Protein 4QAN (pdb70)

Foldseek 3Di:
DVVLLVVQFDCAPLNPADFPDAFALDQLLLVLLLLCLLVVPLLLLLQACLPLLQQFFDQLLLLVVPQFADLLAFANCVLPVLRNQLSSLLSLLSLVLSVQLSVVDPQSNQKDWQDKAWDPDPPQWVSLCVRSVFPTKTWIWTWMDGDPWIKIWIWIWTHHPSGIGTQHRHPDHSSDPDTHRIGTPDGHHDDDDDRDPGGYHRRHTQGADADAAQFVLVVVLVVCLLVSSVSVNLNLQQPDDDNHDDSVSSNVSNVQSSLQLCLCQLLVRNGHGSHPDDSVRSVVSVVSSHSNQSQWAWLDKAFEDDPPDDPFKGKIKTWTQRVNFIKIWIFIWGADPNHIGTNFRHDVQVPHDRNRMGDDPVRSVVVSPDNYHYD/DCVVVVCVVLVVQLVLLVLLLLCLLVVPLLLLLLACLQLLLQFFDQLLLLVVCLVAPLLAFANCVLPVLRNQLSQLLSLLSLVLSVLVSVVDPQSNQKDWADKAWDPPQVVFVSQCNRSVFPTKTKIWTWIDRPPDIKIWIWIWTHHPSHIGTQGRHPGHSSDPPDGHRIDDDHHGPDHDDRDDDGHDRRHDQAADADAAPFVLVVVLVLCLLVSNVSVNLNLQQDDDDPDDDSVSSNVSNVQSSLQLCLCQLLVRNGPGSHPADSVRSVVSVVSSDSNQSVWAFLDKAFADDPVDDPFKGKIKTWTDGPNFIKIWIWIWGADPNHIGTNFRADVQVPHDRNDMGDDVVRSVVVSPDNYHGD

Solvent-accessible surface area: 33616 Å² total

Organism: Mediterraneibacter gnavus (strain ATCC 29149 / DSM 114966 / JCM 6515 / VPI C7-9) (NCBI:txid411470)

Radius of gyration: 33.7 Å; Cα contacts (8 Å, |Δi|>4): 1477; chains: 2; bounding box: 92×92×69 Å

Structure (mmCIF, N/CA/C/O backbone):
data_4QAN
#
_entry.id   4QAN
#
_cell.length_a   51.394
_cell.length_b   109.013
_cell.length_c   137.307
_cell.angle_alpha   90.000
_cell.angle_beta   90.000
_cell.angle_gamma   90.000
#
_symmetry.space_group_name_H-M   'P 21 21 21'
#
loop_
_entity.id
_entity.type
_entity.pdbx_description
1 polymer 'hypothetical protein'
2 non-polymer 'MAGNESIUM ION'
3 water water
#
loop_
_atom_site.group_PDB
_atom_site.id
_atom_site.type_symbol
_atom_site.label_atom_id
_atom_site.label_alt_id
_atom_site.label_comp_id
_atom_site.label_asym_id
_atom_site.label_entity_id
_atom_site.label_seq_id
_atom_site.pdbx_PDB_ins_code
_atom_site.Cartn_x
_atom_site.Cartn_y
_atom_site.Cartn_z
_atom_site.occupancy
_atom_site.B_iso_or_equiv
_atom_site.auth_seq_id
_atom_site.auth_comp_id
_atom_site.auth_asym_id
_atom_site.auth_atom_id
_atom_site.pdbx_PDB_model_num
ATOM 1 N N . GLY A 1 1 ? 39.646 24.107 50.092 1.00 78.65 0 GLY A N 1
ATOM 2 C CA . GLY A 1 1 ? 40.046 22.895 50.856 1.00 80.97 0 GLY A CA 1
ATOM 3 C C . GLY A 1 1 ? 41.132 23.145 51.889 1.00 80.27 0 GLY A C 1
ATOM 4 O O . GLY A 1 1 ? 42.302 23.302 51.541 1.00 70.76 0 GLY A O 1
ATOM 5 N N . LYS A 1 2 ? 40.746 23.178 53.163 1.00 86.88 32 LYS A N 1
ATOM 6 C CA . LYS A 1 2 ? 41.715 23.251 54.264 1.00 93.28 32 LYS A CA 1
ATOM 7 C C . LYS A 1 2 ? 42.426 21.893 54.394 1.00 95.94 32 LYS A C 1
ATOM 8 O O . LYS A 1 2 ? 43.644 21.836 54.606 1.00 90.71 32 LYS A O 1
ATOM 14 N N . LYS A 1 3 ? 41.653 20.813 54.256 1.00 90.72 33 LYS A N 1
ATOM 15 C CA . LYS A 1 3 ? 42.187 19.448 54.198 1.00 85.15 33 LYS A CA 1
ATOM 16 C C . LYS A 1 3 ? 43.020 19.203 52.926 1.00 82.68 33 LYS A C 1
ATOM 17 O O . LYS A 1 3 ? 44.129 18.663 53.009 1.00 69.33 33 LYS A O 1
ATOM 23 N N . GLU A 1 4 ? 42.476 19.593 51.766 1.00 87.86 34 GLU A N 1
ATOM 24 C CA . GLU A 1 4 ? 43.126 19.378 50.450 1.00 86.22 34 GLU A CA 1
ATOM 25 C C . GLU A 1 4 ? 44.507 20.053 50.343 1.00 89.38 34 GLU A C 1
ATOM 26 O O . GLU A 1 4 ? 45.408 19.532 49.687 1.00 84.46 34 GLU A O 1
ATOM 32 N N . GLU A 1 5 ? 44.656 21.214 50.977 1.00 89.03 35 GLU A N 1
ATOM 33 C CA . GLU A 1 5 ? 45.933 21.934 51.019 1.00 76.10 35 GLU A CA 1
ATOM 34 C C . GLU A 1 5 ? 46.887 21.332 52.054 1.00 81.27 35 GLU A C 1
ATOM 35 O O . GLU A 1 5 ? 48.106 21.314 51.856 1.00 71.28 35 GLU A O 1
ATOM 41 N N . SER A 1 6 ? 46.321 20.853 53.159 1.00 73.37 36 SER A N 1
ATOM 42 C CA . SER A 1 6 ? 47.093 20.273 54.253 1.00 79.61 36 SER A CA 1
ATOM 43 C C . SER A 1 6 ? 47.923 19.036 53.839 1.00 79.26 36 SER A C 1
ATOM 44 O O . SER A 1 6 ? 49.120 18.962 54.122 1.00 83.24 36 SER A O 1
ATOM 47 N N . GLU A 1 7 ? 47.295 18.083 53.155 1.00 76.41 37 GLU A N 1
ATOM 48 C CA . GLU A 1 7 ? 47.937 16.784 52.856 1.00 77.23 37 GLU A CA 1
ATOM 49 C C . GLU A 1 7 ? 48.935 16.802 51.681 1.00 64.63 37 GLU A C 1
ATOM 50 O O . GLU A 1 7 ? 49.497 15.765 51.314 1.00 71.61 37 GLU A O 1
ATOM 56 N N . VAL A 1 8 ? 49.152 17.977 51.099 1.00 54.56 38 VAL A N 1
ATOM 57 C CA . VAL A 1 8 ? 50.142 18.141 50.041 1.00 49.07 38 VAL A CA 1
ATOM 58 C C . VAL A 1 8 ? 51.407 18.813 50.578 1.00 42.82 38 VAL A C 1
ATOM 59 O O . VAL A 1 8 ? 52.228 19.297 49.811 1.00 40.00 38 VAL A O 1
ATOM 63 N N . LEU A 1 9 ? 51.562 18.798 51.902 1.00 41.06 39 LEU A N 1
ATOM 64 C CA . LEU A 1 9 ? 52.701 19.393 52.577 1.00 41.28 39 LEU A CA 1
ATOM 65 C C . LEU A 1 9 ? 53.772 18.378 52.954 1.00 39.72 39 LEU A C 1
ATOM 66 O O . LEU A 1 9 ? 53.486 17.315 53.500 1.00 39.88 39 LEU A O 1
ATOM 71 N N . ASN A 1 10 ? 55.018 18.749 52.676 1.00 39.06 40 ASN A N 1
ATOM 72 C CA . ASN A 1 10 ? 56.176 18.004 53.109 1.00 37.20 40 ASN A CA 1
ATOM 73 C C . ASN A 1 10 ? 56.573 18.593 54.446 1.00 37.30 40 ASN A C 1
ATOM 74 O O . ASN A 1 10 ? 57.181 19.668 54.510 1.00 36.61 40 ASN A O 1
ATOM 79 N N . VAL A 1 11 ? 56.188 17.912 55.517 1.00 36.98 41 VAL A N 1
ATOM 80 C CA . VAL A 1 11 ? 56.592 18.324 56.851 1.00 38.15 41 VAL A CA 1
ATOM 81 C C . VAL A 1 11 ? 58.024 17.821 57.003 1.00 40.58 41 VAL A C 1
ATOM 82 O O . VAL A 1 11 ? 58.261 16.698 57.435 1.00 39.73 41 VAL A O 1
ATOM 86 N N . THR A 1 12 ? 58.975 18.656 56.600 1.00 42.26 42 THR A N 1
ATOM 87 C CA . THR A 1 12 ? 60.385 18.273 56.564 1.00 41.00 42 THR A CA 1
ATOM 88 C C . THR A 1 12 ? 60.890 18.032 57.983 1.00 43.48 42 THR A C 1
ATOM 89 O O . THR A 1 12 ? 60.223 18.415 58.943 1.00 47.90 42 THR A O 1
ATOM 93 N N . GLU A 1 13 ? 62.070 17.422 58.111 1.00 46.26 43 GLU A N 1
ATOM 94 C CA . GLU A 1 13 ? 62.695 17.190 59.420 1.00 51.25 43 GLU A CA 1
ATOM 95 C C . GLU A 1 13 ? 62.801 18.480 60.232 1.00 49.74 43 GLU A C 1
ATOM 96 O O . GLU A 1 13 ? 62.519 18.487 61.426 1.00 50.85 43 GLU A O 1
ATOM 102 N N . SER A 1 14 ? 63.206 19.573 59.592 1.00 46.32 44 SER A N 1
ATOM 103 C CA . SER A 1 14 ? 63.303 20.849 60.303 1.00 46.81 44 SER A CA 1
ATOM 104 C C . SER A 1 14 ? 61.918 21.376 60.698 1.00 44.18 44 SER A C 1
ATOM 105 O O . SER A 1 14 ? 61.732 21.886 61.800 1.00 43.70 44 SER A O 1
ATOM 108 N N . LEU A 1 15 ? 60.940 21.236 59.811 1.00 43.60 45 LEU A N 1
ATOM 109 C CA . LEU A 1 15 ? 59.583 21.663 60.150 1.00 42.41 45 LEU A CA 1
ATOM 110 C C . LEU A 1 15 ? 58.954 20.852 61.267 1.00 42.95 45 LEU A C 1
ATOM 111 O O . LEU A 1 15 ? 58.078 21.352 61.936 1.00 42.68 45 LEU A O 1
ATOM 116 N N . GLN A 1 16 ? 59.398 19.613 61.465 1.00 47.72 46 GLN A N 1
ATOM 117 C CA . GLN A 1 16 ? 58.961 18.808 62.618 1.00 51.16 46 GLN A CA 1
ATOM 118 C C . GLN A 1 16 ? 59.581 19.250 63.939 1.00 51.10 46 GLN A C 1
ATOM 119 O O . GLN A 1 16 ? 59.126 18.805 64.994 1.00 54.21 46 GLN A O 1
ATOM 125 N N . LYS A 1 17 ? 60.632 20.072 63.895 1.00 50.70 47 LYS A N 1
ATOM 126 C CA . LYS A 1 17 ? 61.322 20.499 65.129 1.00 54.43 47 LYS A CA 1
ATOM 127 C C . LYS A 1 17 ? 60.472 21.460 65.940 1.00 53.43 47 LYS A C 1
ATOM 128 O O . LYS A 1 17 ? 59.782 22.299 65.377 1.00 49.38 47 LYS A O 1
ATOM 134 N N . GLU A 1 18 ? 60.555 21.341 67.264 1.00 58.89 48 GLU A N 1
ATOM 135 C CA . GLU A 1 18 ? 59.789 22.166 68.198 1.00 60.35 48 GLU A CA 1
ATOM 136 C C . GLU A 1 18 ? 60.325 23.606 68.272 1.00 61.75 48 GLU A C 1
ATOM 137 O O . GLU A 1 18 ? 61.540 23.822 68.262 1.00 60.43 48 GLU A O 1
ATOM 143 N N . SER A 1 19 ? 59.416 24.581 68.354 1.00 60.73 49 SER A N 1
ATOM 144 C CA . SER A 1 19 ? 59.782 25.978 68.623 1.00 60.49 49 SER A CA 1
ATOM 145 C C . SER A 1 19 ? 59.566 26.377 70.092 1.00 64.44 49 SER A C 1
ATOM 146 O O . SER A 1 19 ? 58.433 26.485 70.551 1.00 68.77 49 SER A O 1
ATOM 149 N N . GLU A 1 20 ? 60.655 26.632 70.813 1.00 63.54 50 GLU A N 1
ATOM 150 C CA . GLU A 1 20 ? 60.584 26.934 72.243 1.00 65.83 50 GLU A CA 1
ATOM 151 C C . GLU A 1 20 ? 60.577 28.439 72.565 1.00 67.21 50 GLU A C 1
ATOM 152 O O . GLU A 1 20 ? 60.590 28.822 73.741 1.00 72.37 50 GLU A O 1
ATOM 158 N N . ILE A 1 21 ? 60.563 29.282 71.532 1.00 62.74 51 ILE A N 1
ATOM 159 C CA . ILE A 1 21 ? 60.459 30.735 71.688 1.00 62.05 51 ILE A CA 1
ATOM 160 C C . ILE A 1 21 ? 59.107 31.161 71.139 1.00 59.73 51 ILE A C 1
ATOM 161 O O . ILE A 1 21 ? 58.911 31.109 69.936 1.00 51.21 51 ILE A O 1
ATOM 166 N N . THR A 1 22 ? 58.181 31.589 72.004 1.00 61.68 52 THR A N 1
ATOM 167 C CA . THR A 1 22 ? 56.867 32.049 71.527 1.00 63.02 52 THR A CA 1
ATOM 168 C C . THR A 1 22 ? 57.008 33.223 70.565 1.00 64.43 52 THR A C 1
ATOM 169 O O . THR A 1 22 ? 56.473 33.202 69.457 1.00 62.63 52 THR A O 1
ATOM 173 N N . SER A 1 23 ? 57.728 34.247 71.015 1.00 70.83 53 SER A N 1
ATOM 174 C CA . SER A 1 23 ? 57.743 35.546 70.356 1.00 67.23 53 SER A CA 1
ATOM 175 C C . SER A 1 23 ? 58.959 36.362 70.771 1.00 64.93 53 SER A C 1
ATOM 176 O O . SER A 1 23 ? 59.619 36.050 71.754 1.00 68.39 53 SER A O 1
ATOM 179 N N . PHE A 1 24 ? 59.251 37.404 70.001 1.00 65.22 54 PHE A N 1
ATOM 180 C CA . PHE A 1 24 ? 60.257 38.391 70.374 1.00 63.81 54 PHE A CA 1
ATOM 181 C C . PHE A 1 24 ? 59.491 39.652 70.750 1.00 63.35 54 PHE A C 1
ATOM 182 O O . PHE A 1 24 ? 58.794 40.249 69.919 1.00 62.40 54 PHE A O 1
ATOM 190 N N . SER A 1 25 ? 59.584 40.010 72.024 1.00 64.15 55 SER A N 1
ATOM 191 C CA . SER A 1 25 ? 58.869 41.147 72.577 1.00 66.40 55 SER A CA 1
ATOM 192 C C . SER A 1 25 ? 59.667 42.431 72.380 1.00 69.50 55 SER A C 1
ATOM 193 O O . SER A 1 25 ? 59.118 43.530 72.485 1.00 73.18 55 SER A O 1
ATOM 196 N N . GLU A 1 26 ? 60.964 42.285 72.118 1.00 69.71 56 GLU A N 1
ATOM 197 C CA . GLU A 1 26 ? 61.848 43.417 71.873 1.00 72.88 56 GLU A CA 1
ATOM 198 C C . GLU A 1 26 ? 62.495 43.202 70.526 1.00 71.87 56 GLU A C 1
ATOM 199 O O . GLU A 1 26 ? 62.844 42.069 70.185 1.00 72.35 56 GLU A O 1
ATOM 205 N N . GLU A 1 27 ? 62.669 44.279 69.762 1.00 71.84 57 GLU A N 1
ATOM 206 C CA . GLU A 1 27 ? 63.277 44.167 68.433 1.00 67.40 57 GLU A CA 1
ATOM 207 C C . GLU A 1 27 ? 64.732 43.652 68.497 1.00 63.99 57 GLU A C 1
ATOM 208 O O . GLU A 1 27 ? 65.200 43.000 67.566 1.00 57.28 57 GLU A O 1
ATOM 214 N N . GLU A 1 28 ? 65.435 43.911 69.598 1.00 62.52 58 GLU A N 1
ATOM 215 C CA . GLU A 1 28 ? 66.822 43.453 69.724 1.00 63.32 58 GLU A CA 1
ATOM 216 C C . GLU A 1 28 ? 66.907 41.921 69.673 1.00 60.85 58 GLU A C 1
ATOM 217 O O . GLU A 1 28 ? 67.772 41.367 68.993 1.00 59.94 58 GLU A O 1
ATOM 223 N N . GLU A 1 29 ? 65.993 41.253 70.374 1.00 60.59 59 GLU A N 1
ATOM 224 C CA . GLU A 1 29 ? 65.952 39.788 70.422 1.00 60.33 59 GLU A CA 1
ATOM 225 C C . GLU A 1 29 ? 65.794 39.230 69.027 1.00 55.36 59 GLU A C 1
ATOM 226 O O . GLU A 1 29 ? 66.529 38.334 68.629 1.00 55.22 59 GLU A O 1
ATOM 232 N N . ALA A 1 30 ? 64.820 39.770 68.300 1.00 51.85 60 ALA A N 1
ATOM 233 C CA . ALA A 1 30 ? 64.556 39.375 66.914 1.00 48.24 60 ALA A CA 1
ATOM 234 C C . ALA A 1 30 ? 65.795 39.535 66.021 1.00 47.11 60 ALA A C 1
ATOM 235 O O . ALA A 1 30 ? 66.073 38.688 65.170 1.00 45.99 60 ALA A O 1
ATOM 237 N N . VAL A 1 31 ? 66.546 40.614 66.235 1.00 48.58 61 VAL A N 1
ATOM 238 C CA . VAL A 1 31 ? 67.766 40.872 65.475 1.00 47.58 61 VAL A CA 1
ATOM 239 C C . VAL A 1 31 ? 68.823 39.818 65.782 1.00 49.16 61 VAL A C 1
ATOM 240 O O . VAL A 1 31 ? 69.449 39.279 64.862 1.00 47.81 61 VAL A O 1
ATOM 244 N N . LEU A 1 32 ? 69.014 39.537 67.072 1.00 50.33 62 LEU A N 1
ATOM 245 C CA . LEU A 1 32 ? 70.011 38.571 67.512 1.00 53.11 62 LEU A CA 1
ATOM 246 C C . LEU A 1 32 ? 69.656 37.175 67.035 1.00 51.31 62 LEU A C 1
ATOM 247 O O . LEU A 1 32 ? 70.506 36.471 66.488 1.00 52.21 62 LEU A O 1
ATOM 252 N N . TYR A 1 33 ? 68.400 36.782 67.243 1.00 50.38 63 TYR A N 1
ATOM 253 C CA . TYR A 1 33 ? 67.887 35.515 66.739 1.00 47.10 63 TYR A CA 1
ATOM 254 C C . TYR A 1 33 ? 68.306 35.365 65.286 1.00 46.80 63 TYR A C 1
ATOM 255 O O . TYR A 1 33 ? 68.822 34.324 64.889 1.00 50.74 63 TYR A O 1
ATOM 272 N N . LEU A 1 35 ? 70.688 36.999 63.724 1.00 47.01 65 LEU A N 1
ATOM 273 C CA . LEU A 1 35 ? 72.144 36.948 63.669 1.00 49.64 65 LEU A CA 1
ATOM 274 C C . LEU A 1 35 ? 72.686 35.558 64.024 1.00 52.37 65 LEU A C 1
ATOM 275 O O . LEU A 1 35 ? 73.596 35.049 63.360 1.00 52.59 65 LEU A O 1
ATOM 280 N N . SER A 1 36 ? 72.132 34.948 65.069 1.00 53.59 66 SER A N 1
ATOM 281 C CA . SER A 1 36 ? 72.471 33.564 65.419 1.00 52.23 66 SER A CA 1
ATOM 282 C C . SER A 1 36 ? 72.205 32.592 64.267 1.00 48.66 66 SER A C 1
ATOM 283 O O . SER A 1 36 ? 73.035 31.735 63.957 1.00 45.82 66 SER A O 1
ATOM 286 N N . ALA A 1 37 ? 71.030 32.712 63.660 1.00 45.82 67 ALA A N 1
ATOM 287 C CA . ALA A 1 37 ? 70.673 31.860 62.534 1.00 44.54 67 ALA A CA 1
ATOM 288 C C . ALA A 1 37 ? 71.764 31.923 61.480 1.00 43.97 67 ALA A C 1
ATOM 289 O O . ALA A 1 37 ? 72.244 30.885 61.030 1.00 43.40 67 ALA A O 1
ATOM 291 N N . LEU A 1 38 ? 72.155 33.146 61.111 1.00 45.72 68 LEU A N 1
ATOM 292 C CA . LEU A 1 38 ? 73.211 33.368 60.124 1.00 48.75 68 LEU A CA 1
ATOM 293 C C . LEU A 1 38 ? 74.532 32.778 60.586 1.00 50.97 68 LEU A C 1
ATOM 294 O O . LEU A 1 38 ? 75.263 32.193 59.797 1.00 51.87 68 LEU A O 1
ATOM 299 N N . LYS A 1 39 ? 74.834 32.935 61.865 1.00 54.78 69 LYS A N 1
ATOM 300 C CA . LYS A 1 39 ? 76.064 32.385 62.426 1.00 60.44 69 LYS A CA 1
ATOM 301 C C . LYS A 1 39 ? 76.105 30.867 62.268 1.00 60.80 69 LYS A C 1
ATOM 302 O O . LYS A 1 39 ? 77.150 30.306 61.936 1.00 61.46 69 LYS A O 1
ATOM 308 N N . LYS A 1 40 ? 74.961 30.219 62.502 1.00 57.99 70 LYS A N 1
ATOM 309 C CA . LYS A 1 40 ? 74.857 28.761 62.468 1.00 55.70 70 LYS A CA 1
ATOM 310 C C . LYS A 1 40 ? 74.470 28.256 61.091 1.00 52.70 70 LYS A C 1
ATOM 311 O O . LYS A 1 40 ? 74.146 27.082 60.935 1.00 53.19 70 LYS A O 1
ATOM 317 N N . ASN A 1 41 ? 74.483 29.136 60.094 1.00 55.81 71 ASN A N 1
ATOM 318 C CA . ASN A 1 41 ? 74.048 28.785 58.747 1.00 52.33 71 ASN A CA 1
ATOM 319 C C . ASN A 1 41 ? 72.765 27.917 58.769 1.00 51.81 71 ASN A C 1
ATOM 320 O O . ASN A 1 41 ? 72.662 26.920 58.061 1.00 53.74 71 ASN A O 1
ATOM 325 N N . ASP A 1 42 ? 71.789 28.316 59.584 1.00 52.12 72 ASP A N 1
ATOM 326 C CA . ASP A 1 42 ? 70.565 27.533 59.781 1.00 49.12 72 ASP A CA 1
ATOM 327 C C . ASP A 1 42 ? 69.387 28.240 59.130 1.00 45.06 72 ASP A C 1
ATOM 328 O O . ASP A 1 42 ? 68.797 29.154 59.698 1.00 40.85 72 ASP A O 1
ATOM 333 N N . LEU A 1 43 ? 69.054 27.788 57.929 1.00 44.11 73 LEU A N 1
ATOM 334 C CA . LEU A 1 43 ? 68.039 28.421 57.115 1.00 44.40 73 LEU A CA 1
ATOM 335 C C . LEU A 1 43 ? 66.676 28.330 57.787 1.00 43.60 73 LEU A C 1
ATOM 336 O O . LEU A 1 43 ? 65.916 29.305 57.828 1.00 41.98 73 LEU A O 1
ATOM 341 N N . ASP A 1 44 ? 66.369 27.148 58.301 1.00 41.41 74 ASP A N 1
ATOM 342 C CA . ASP A 1 44 ? 65.086 26.915 58.932 1.00 38.83 74 ASP A CA 1
ATOM 343 C C . ASP A 1 44 ? 64.870 27.941 60.041 1.00 39.03 74 ASP A C 1
ATOM 344 O O . ASP A 1 44 ? 63.839 28.637 60.068 1.00 36.34 74 ASP A O 1
ATOM 357 N N . ALA A 1 46 ? 66.343 30.808 60.522 1.00 38.46 76 ALA A N 1
ATOM 358 C CA . ALA A 1 46 ? 66.267 32.150 59.925 1.00 40.25 76 ALA A CA 1
ATOM 359 C C . ALA A 1 46 ? 64.878 32.502 59.425 1.00 41.48 76 ALA A C 1
ATOM 360 O O . ALA A 1 46 ? 64.375 33.583 59.716 1.00 43.51 76 ALA A O 1
ATOM 362 N N . LEU A 1 47 ? 64.281 31.595 58.654 1.00 39.23 77 LEU A N 1
ATOM 363 C CA . LEU A 1 47 ? 62.941 31.795 58.111 1.00 37.36 77 LEU A CA 1
ATOM 364 C C . LEU A 1 47 ? 61.898 32.117 59.173 1.00 36.98 77 LEU A C 1
ATOM 365 O O . LEU A 1 47 ? 61.074 33.010 58.991 1.00 34.16 77 LEU A O 1
ATOM 370 N N . ARG A 1 48 ? 61.947 31.380 60.274 1.00 36.89 78 ARG A N 1
ATOM 371 C CA . ARG A 1 48 ? 61.007 31.559 61.373 1.00 40.82 78 ARG A CA 1
ATOM 372 C C . ARG A 1 48 ? 61.084 32.956 62.006 1.00 42.56 78 ARG A C 1
ATOM 373 O O . ARG A 1 48 ? 60.099 33.431 62.580 1.00 46.43 78 ARG A O 1
ATOM 381 N N . GLY A 1 49 ? 62.247 33.601 61.897 1.00 39.44 79 GLY A N 1
ATOM 382 C CA . GLY A 1 49 ? 62.437 34.954 62.386 1.00 38.59 79 GLY A CA 1
ATOM 383 C C . GLY A 1 49 ? 62.017 36.065 61.446 1.00 36.90 79 GLY A C 1
ATOM 384 O O . GLY A 1 49 ? 62.064 37.239 61.825 1.00 36.28 79 GLY A O 1
ATOM 385 N N . CYS A 1 50 ? 61.643 35.708 60.215 1.00 35.87 80 CYS A N 1
ATOM 386 C CA . CYS A 1 50 ? 61.170 36.670 59.231 1.00 36.77 80 CYS A CA 1
ATOM 387 C C . CYS A 1 50 ? 59.662 36.869 59.340 1.00 39.00 80 CYS A C 1
ATOM 388 O O . CYS A 1 50 ? 58.945 35.989 59.803 1.00 39.34 80 CYS A O 1
ATOM 391 N N . ALA A 1 51 ? 59.177 38.014 58.871 1.00 41.81 81 ALA A N 1
ATOM 392 C CA . ALA A 1 51 ? 57.751 38.342 58.954 1.00 42.92 81 ALA A CA 1
ATOM 393 C C . ALA A 1 51 ? 56.985 37.833 57.720 1.00 43.52 81 ALA A C 1
ATOM 394 O O . ALA A 1 51 ? 56.359 38.616 57.009 1.00 39.54 81 ALA A O 1
ATOM 396 N N . ILE A 1 52 ? 57.013 36.520 57.491 1.00 41.90 82 ILE A N 1
ATOM 397 C CA . ILE A 1 52 ? 56.389 35.939 56.313 1.00 38.50 82 ILE A CA 1
ATOM 398 C C . ILE A 1 52 ? 54.848 36.030 56.365 1.00 40.66 82 ILE A C 1
ATOM 399 O O . ILE A 1 52 ? 54.236 36.605 55.455 1.00 44.82 82 ILE A O 1
ATOM 404 N N . ASP A 1 53 ? 54.233 35.456 57.397 1.00 39.07 83 ASP A N 1
ATOM 405 C CA . ASP A 1 53 ? 52.768 35.453 57.501 1.00 40.95 83 ASP A CA 1
ATOM 406 C C . ASP A 1 53 ? 52.210 36.842 57.834 1.00 39.82 83 ASP A C 1
ATOM 407 O O . ASP A 1 53 ? 51.151 37.224 57.356 1.00 41.21 83 ASP A O 1
ATOM 412 N N . GLU A 1 54 ? 52.928 37.591 58.655 1.00 41.17 84 GLU A N 1
ATOM 413 C CA . GLU A 1 54 ? 52.434 38.872 59.138 1.00 45.40 84 GLU A CA 1
ATOM 414 C C . GLU A 1 54 ? 52.422 39.877 57.983 1.00 41.11 84 GLU A C 1
ATOM 415 O O . GLU A 1 54 ? 51.402 40.500 57.720 1.00 40.14 84 GLU A O 1
ATOM 421 N N . THR A 1 55 ? 53.534 39.999 57.269 1.00 43.68 85 THR A N 1
ATOM 422 C CA . THR A 1 55 ? 53.582 40.860 56.085 1.00 45.15 85 THR A CA 1
ATOM 423 C C . THR A 1 55 ? 52.553 40.400 55.052 1.00 43.38 85 THR A C 1
ATOM 424 O O . THR A 1 55 ? 51.787 41.208 54.529 1.00 43.43 85 THR A O 1
ATOM 428 N N . ALA A 1 56 ? 52.520 39.103 54.765 1.00 41.97 86 ALA A N 1
ATOM 429 C CA . ALA A 1 56 ? 51.615 38.585 53.730 1.00 39.94 86 ALA A CA 1
ATOM 430 C C . ALA A 1 56 ? 50.132 38.929 54.003 1.00 39.48 86 ALA A C 1
ATOM 431 O O . ALA A 1 56 ? 49.399 39.276 53.087 1.00 37.54 86 ALA A O 1
ATOM 433 N N . LEU A 1 57 ? 49.712 38.859 55.259 1.00 36.73 87 LEU A N 1
ATOM 434 C CA . LEU A 1 57 ? 48.324 39.163 55.631 1.00 40.01 87 LEU A CA 1
ATOM 435 C C . LEU A 1 57 ? 48.011 40.658 55.864 1.00 41.09 87 LEU A C 1
ATOM 436 O O . LEU A 1 57 ? 46.843 41.049 55.791 1.00 38.09 87 LEU A O 1
ATOM 441 N N . GLN A 1 58 ? 49.040 41.484 56.087 1.00 42.27 88 GLN A N 1
ATOM 442 C CA . GLN A 1 58 ? 48.861 42.878 56.531 1.00 47.01 88 GLN A CA 1
ATOM 443 C C . GLN A 1 58 ? 49.329 43.966 55.556 1.00 44.10 88 GLN A C 1
ATOM 444 O O . GLN A 1 58 ? 48.842 45.098 55.618 1.00 43.75 88 GLN A O 1
ATOM 450 N N . ILE A 1 59 ? 50.275 43.641 54.678 1.00 42.98 89 ILE A N 1
ATOM 451 C CA . ILE A 1 59 ? 50.886 44.656 53.827 1.00 43.67 89 ILE A CA 1
ATOM 452 C C . ILE A 1 59 ? 49.862 45.546 53.103 1.00 43.34 89 ILE A C 1
ATOM 453 O O . ILE A 1 59 ? 48.870 45.058 52.577 1.00 45.14 89 ILE A O 1
ATOM 458 N N . ASN A 1 60 ? 50.132 46.852 53.087 1.00 46.92 90 ASN A N 1
ATOM 459 C CA . ASN A 1 60 ? 49.283 47.844 52.435 1.00 46.14 90 ASN A CA 1
ATOM 460 C C . ASN A 1 60 ? 49.693 48.001 50.981 1.00 47.35 90 ASN A C 1
ATOM 461 O O . ASN A 1 60 ? 50.739 48.589 50.680 1.00 49.22 90 ASN A O 1
ATOM 466 N N . PHE A 1 61 ? 48.853 47.478 50.094 1.00 43.98 91 PHE A N 1
ATOM 467 C CA . PHE A 1 61 ? 49.103 47.467 48.660 1.00 43.82 91 PHE A CA 1
ATOM 468 C C . PHE A 1 61 ? 49.402 48.863 48.132 1.00 45.30 91 PHE A C 1
ATOM 469 O O . PHE A 1 61 ? 50.454 49.091 47.534 1.00 43.14 91 PHE A O 1
ATOM 477 N N . VAL A 1 62 ? 48.474 49.791 48.368 1.00 48.62 92 VAL A N 1
ATOM 478 C CA . VAL A 1 62 ? 48.579 51.159 47.851 1.00 48.47 92 VAL A CA 1
ATOM 479 C C . VAL A 1 62 ? 49.852 51.843 48.323 1.00 48.37 92 VAL A C 1
ATOM 480 O O . VAL A 1 62 ? 50.627 52.356 47.510 1.00 46.82 92 VAL A O 1
ATOM 484 N N . LYS A 1 63 ? 50.069 51.855 49.633 1.00 49.69 93 LYS A N 1
ATOM 485 C CA . LYS A 1 63 ? 51.236 52.543 50.194 1.00 52.02 93 LYS A CA 1
ATOM 486 C C . LYS A 1 63 ? 52.553 51.941 49.713 1.00 48.15 93 LYS A C 1
ATOM 487 O O . LYS A 1 63 ? 53.475 52.662 49.345 1.00 47.26 93 LYS A O 1
ATOM 493 N N . THR A 1 64 ? 52.629 50.617 49.713 1.00 46.49 94 THR A N 1
ATOM 494 C CA . THR A 1 64 ? 53.821 49.915 49.265 1.00 43.15 94 THR A CA 1
ATOM 495 C C . THR A 1 64 ? 54.122 50.234 47.801 1.00 43.50 94 THR A C 1
ATOM 496 O O . THR A 1 64 ? 55.279 50.447 47.431 1.00 46.21 94 THR A O 1
ATOM 500 N N . ALA A 1 65 ? 53.087 50.310 46.977 1.00 43.50 95 ALA A N 1
ATOM 501 C CA . ALA A 1 65 ? 53.281 50.628 45.560 1.00 45.31 95 ALA A CA 1
ATOM 502 C C . ALA A 1 65 ? 53.821 52.052 45.371 1.00 50.40 95 ALA A C 1
ATOM 503 O O . ALA A 1 65 ? 54.640 52.305 44.486 1.00 50.97 95 ALA A O 1
ATOM 505 N N . GLU A 1 66 ? 53.357 52.974 46.205 1.00 50.46 96 GLU A N 1
ATOM 506 C CA . GLU A 1 66 ? 53.839 54.351 46.164 1.00 57.97 96 GLU A CA 1
ATOM 507 C C . GLU A 1 66 ? 55.332 54.445 46.540 1.00 59.50 96 GLU A C 1
ATOM 508 O O . GLU A 1 66 ? 56.079 55.216 45.949 1.00 60.76 96 GLU A O 1
ATOM 514 N N . GLU A 1 67 ? 55.759 53.629 47.495 1.00 59.88 97 GLU A N 1
ATOM 515 C CA . GLU A 1 67 ? 57.165 53.528 47.870 1.00 61.84 97 GLU A CA 1
ATOM 516 C C . GLU A 1 67 ? 58.064 52.863 46.796 1.00 61.19 97 GLU A C 1
ATOM 517 O O . GLU A 1 67 ? 59.267 53.142 46.743 1.00 64.44 97 GLU A O 1
ATOM 523 N N . LEU A 1 68 ? 57.501 52.004 45.945 1.00 55.36 98 LEU A N 1
ATOM 524 C CA . LEU A 1 68 ? 58.297 51.275 44.947 1.00 52.74 98 LEU A CA 1
ATOM 525 C C . LEU A 1 68 ? 57.785 51.461 43.515 1.00 52.86 98 LEU A C 1
ATOM 526 O O . LEU A 1 68 ? 57.453 50.486 42.837 1.00 49.48 98 LEU A O 1
ATOM 531 N N . PRO A 1 69 ? 57.750 52.710 43.028 1.00 57.32 99 PRO A N 1
ATOM 532 C CA . PRO A 1 69 ? 57.055 53.017 41.764 1.00 59.62 99 PRO A CA 1
ATOM 533 C C . PRO A 1 69 ? 57.656 52.365 40.505 1.00 59.10 99 PRO A C 1
ATOM 534 O O . PRO A 1 69 ? 56.945 52.180 39.513 1.00 61.66 99 PRO A O 1
ATOM 538 N N . GLY A 1 70 ? 58.945 52.026 40.557 1.00 58.96 100 GLY A N 1
ATOM 539 C CA . GLY A 1 70 ? 59.642 51.360 39.453 1.00 58.45 100 GLY A CA 1
ATOM 540 C C . GLY A 1 70 ? 59.454 49.852 39.398 1.00 59.34 100 GLY A C 1
ATOM 541 O O . GLY A 1 70 ? 59.889 49.209 38.449 1.00 64.54 100 GLY A O 1
ATOM 550 N N . GLN A 1 72 ? 57.440 46.640 38.630 1.00 50.06 102 GLN A N 1
ATOM 551 C CA . GLN A 1 72 ? 56.245 46.264 37.885 1.00 54.92 102 GLN A CA 1
ATOM 552 C C . GLN A 1 72 ? 55.527 45.204 38.700 1.00 43.79 102 GLN A C 1
ATOM 553 O O . GLN A 1 72 ? 56.135 44.524 39.524 1.00 42.07 102 GLN A O 1
ATOM 559 N N . LEU A 1 73 ? 54.220 45.122 38.493 1.00 44.27 103 LEU A N 1
ATOM 560 C CA . LEU A 1 73 ? 53.319 44.355 39.350 1.00 39.13 103 LEU A CA 1
ATOM 561 C C . LEU A 1 73 ? 53.685 42.873 39.462 1.00 34.82 103 LEU A C 1
ATOM 562 O O . LEU A 1 73 ? 53.691 42.336 40.561 1.00 32.09 103 LEU A O 1
ATOM 567 N N . ILE A 1 74 ? 54.020 42.214 38.348 1.00 36.89 104 ILE A N 1
ATOM 568 C CA . ILE A 1 74 ? 54.414 40.795 38.405 1.00 36.75 104 ILE A CA 1
ATOM 569 C C . ILE A 1 74 ? 55.693 40.535 39.188 1.00 41.13 104 ILE A C 1
ATOM 570 O O . ILE A 1 74 ? 55.980 39.381 39.481 1.00 40.96 104 ILE A O 1
ATOM 575 N N . ASP A 1 75 ? 56.457 41.579 39.526 1.00 39.78 105 ASP A N 1
ATOM 576 C CA . ASP A 1 75 ? 57.649 41.417 40.368 1.00 40.64 105 ASP A CA 1
ATOM 577 C C . ASP A 1 75 ? 57.362 41.550 41.864 1.00 37.60 105 ASP A C 1
ATOM 578 O O . ASP A 1 75 ? 58.252 41.345 42.683 1.00 43.23 105 ASP A O 1
ATOM 583 N N . LEU A 1 76 ? 56.127 41.883 42.227 1.00 36.29 106 LEU A N 1
ATOM 584 C CA . LEU A 1 76 ? 55.723 41.910 43.632 1.00 36.46 106 LEU A CA 1
ATOM 585 C C . LEU A 1 76 ? 54.837 40.699 43.977 1.00 33.26 106 LEU A C 1
ATOM 586 O O . LEU A 1 76 ? 54.030 40.282 43.143 1.00 29.92 106 LEU A O 1
ATOM 591 N N . PRO A 1 77 ? 54.967 40.150 45.211 1.00 29.90 107 PRO A N 1
ATOM 592 C CA . PRO A 1 77 ? 54.114 39.025 45.639 1.00 30.27 107 PRO A CA 1
ATOM 593 C C . PRO A 1 77 ? 52.617 39.334 45.571 1.00 31.12 107 PRO A C 1
ATOM 594 O O . PRO A 1 77 ? 52.217 40.495 45.647 1.00 36.50 107 PRO A O 1
ATOM 598 N N . ALA A 1 78 ? 51.807 38.292 45.430 1.00 30.92 108 ALA A N 1
ATOM 599 C CA . ALA A 1 78 ? 50.358 38.439 45.237 1.00 29.31 108 ALA A CA 1
ATOM 600 C C . ALA A 1 78 ? 49.724 39.161 46.412 1.00 31.22 108 ALA A C 1
ATOM 601 O O . ALA A 1 78 ? 50.258 39.079 47.523 1.00 34.33 108 ALA A O 1
ATOM 603 N N . PRO A 1 79 ? 48.584 39.861 46.178 1.00 31.39 109 PRO A N 1
ATOM 604 C CA . PRO A 1 79 ? 47.902 40.683 47.175 1.00 38.32 109 PRO A CA 1
ATOM 605 C C . PRO A 1 79 ? 47.029 39.901 48.191 1.00 38.86 109 PRO A C 1
ATOM 606 O O . PRO A 1 79 ? 45.802 40.072 48.263 1.00 36.94 109 PRO A O 1
ATOM 610 N N . THR A 1 80 ? 47.696 39.077 48.990 1.00 36.68 110 THR A N 1
ATOM 611 C CA . THR A 1 80 ? 47.034 38.213 49.952 1.00 35.12 110 THR A CA 1
ATOM 612 C C . THR A 1 80 ? 46.338 39.014 51.049 1.00 36.07 110 THR A C 1
ATOM 613 O O . THR A 1 80 ? 45.314 38.587 51.563 1.00 36.39 110 THR A O 1
ATOM 617 N N . SER A 1 81 ? 46.894 40.163 51.406 1.00 39.54 111 SER A N 1
ATOM 618 C CA . SER A 1 81 ? 46.274 41.037 52.411 1.00 40.34 111 SER A CA 1
ATOM 619 C C . SER A 1 81 ? 44.918 41.588 51.952 1.00 40.89 111 SER A C 1
ATOM 620 O O . SER A 1 81 ? 44.099 41.947 52.783 1.00 41.32 111 SER A O 1
ATOM 623 N N . ASP A 1 82 ? 44.689 41.672 50.639 1.00 38.26 112 ASP A N 1
ATOM 624 C CA . ASP A 1 82 ? 43.365 42.024 50.133 1.00 39.87 112 ASP A CA 1
ATOM 625 C C . ASP A 1 82 ? 42.522 40.793 49.820 1.00 37.21 112 ASP A C 1
ATOM 626 O O . ASP A 1 82 ? 41.319 40.819 49.993 1.00 37.25 112 ASP A O 1
ATOM 631 N N . TYR A 1 83 ? 43.150 39.734 49.330 1.00 36.65 113 TYR A N 1
ATOM 632 C CA . TYR A 1 83 ? 42.430 38.537 48.927 1.00 35.53 113 TYR A CA 1
ATOM 633 C C . TYR A 1 83 ? 43.154 37.306 49.436 1.00 33.99 113 TYR A C 1
ATOM 634 O O . TYR A 1 83 ? 44.167 36.904 48.874 1.00 32.17 113 TYR A O 1
ATOM 643 N N . SER A 1 84 ? 42.637 36.697 50.502 1.00 35.47 114 SER A N 1
ATOM 644 C CA . SER A 1 84 ? 43.345 35.576 51.131 1.00 36.90 114 SER A CA 1
ATOM 645 C C . SER A 1 84 ? 43.557 34.364 50.189 1.00 36.51 114 SER A C 1
ATOM 646 O O . SER A 1 84 ? 44.500 33.604 50.379 1.00 34.60 114 SER A O 1
ATOM 649 N N . TYR A 1 85 ? 42.709 34.222 49.164 1.00 33.78 115 TYR A N 1
ATOM 650 C CA . TYR A 1 85 ? 42.927 33.284 48.044 1.00 31.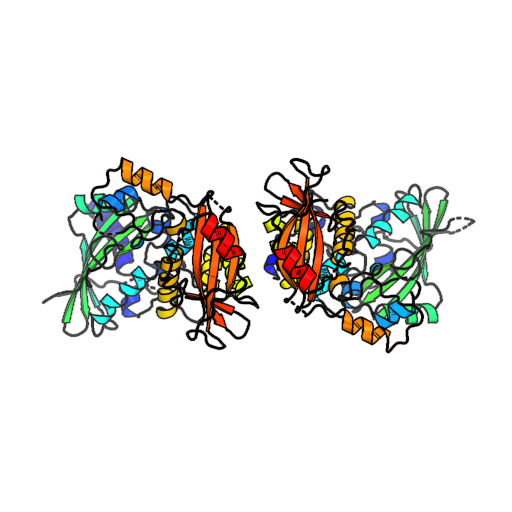65 115 TYR A CA 1
ATOM 651 C C . TYR A 1 85 ? 44.404 33.151 47.616 1.00 31.62 115 TYR A C 1
ATOM 652 O O . TYR A 1 85 ? 44.876 32.057 47.346 1.00 32.13 115 TYR A O 1
ATOM 661 N N . TYR A 1 86 ? 45.123 34.266 47.553 1.00 30.92 116 TYR A N 1
ATOM 662 C CA . TYR A 1 86 ? 46.501 34.266 47.071 1.00 30.61 116 TYR A CA 1
ATOM 663 C C . TYR A 1 86 ? 47.571 33.733 48.028 1.00 28.71 116 TYR A C 1
ATOM 664 O O . TYR A 1 86 ? 48.742 33.627 47.626 1.00 27.42 116 TYR A O 1
ATOM 673 N N . PHE A 1 87 ? 47.189 33.377 49.257 1.00 28.31 117 PHE A N 1
ATOM 674 C CA . PHE A 1 87 ? 48.157 33.171 50.337 1.00 29.82 117 PHE A CA 1
ATOM 675 C C . PHE A 1 87 ? 49.317 32.248 49.971 1.00 28.26 117 PHE A C 1
ATOM 676 O O . PHE A 1 87 ? 50.472 32.607 50.149 1.00 27.26 117 PHE A O 1
ATOM 684 N N . PRO A 1 88 ? 49.029 31.046 49.466 1.00 26.68 118 PRO A N 1
ATOM 685 C CA . PRO A 1 88 ? 50.199 30.210 49.170 1.00 26.91 118 PRO A CA 1
ATOM 686 C C . PRO A 1 88 ? 51.185 30.828 48.162 1.00 26.95 118 PRO A C 1
ATOM 687 O O . PRO A 1 88 ? 52.393 30.554 48.244 1.00 25.57 118 PRO A O 1
ATOM 691 N N . LEU A 1 89 ? 50.701 31.644 47.221 1.00 26.80 119 LEU A N 1
ATOM 692 C CA . LEU A 1 89 ? 51.614 32.280 46.258 1.00 28.69 119 LEU A CA 1
ATOM 693 C C . LEU A 1 89 ? 52.493 33.332 46.947 1.00 29.44 119 LEU A C 1
ATOM 694 O O . LEU A 1 89 ? 53.673 33.434 46.663 1.00 31.41 119 LEU A O 1
ATOM 699 N N . THR A 1 90 ? 51.900 34.068 47.884 1.00 29.38 120 THR A N 1
ATOM 700 C CA . THR A 1 90 ? 52.551 35.169 48.553 1.00 29.92 120 THR A CA 1
ATOM 701 C C . THR A 1 90 ? 53.572 34.608 49.532 1.00 30.10 120 THR A C 1
ATOM 702 O O . THR A 1 90 ? 54.732 35.037 49.534 1.00 28.02 120 THR A O 1
ATOM 706 N N . SER A 1 91 ? 53.157 33.622 50.320 1.00 31.76 121 SER A N 1
ATOM 707 C CA . SER A 1 91 ? 54.075 32.946 51.247 1.00 32.66 121 SER A CA 1
ATOM 708 C C . SER A 1 91 ? 55.277 32.369 50.519 1.00 30.06 121 SER A C 1
ATOM 709 O O . SER A 1 91 ? 56.408 32.566 50.946 1.00 33.58 121 SER A O 1
ATOM 712 N N . ALA A 1 92 ? 55.028 31.680 49.417 1.00 32.31 122 ALA A N 1
ATOM 713 C CA . ALA A 1 92 ? 56.098 31.038 48.675 1.00 28.39 122 ALA A CA 1
ATOM 714 C C . ALA A 1 92 ? 57.053 32.027 48.039 1.00 29.97 122 ALA A C 1
ATOM 715 O O . ALA A 1 92 ? 58.257 31.802 48.067 1.00 29.95 122 ALA A O 1
ATOM 717 N N . GLU A 1 93 ? 56.547 33.113 47.461 1.00 29.97 123 GLU A N 1
ATOM 718 C CA . GLU A 1 93 ? 57.456 34.097 46.893 1.00 29.62 123 GLU A CA 1
ATOM 719 C C . GLU A 1 93 ? 58.262 34.790 47.979 1.00 28.81 123 GLU A C 1
ATOM 720 O O . GLU A 1 93 ? 59.446 35.000 47.821 1.00 29.54 123 GLU A O 1
ATOM 734 N N . THR A 1 95 ? 59.087 33.700 50.921 1.00 26.64 125 THR A N 1
ATOM 735 C CA . THR A 1 95 ? 60.054 32.716 51.398 1.00 27.54 125 THR A CA 1
ATOM 736 C C . THR A 1 95 ? 61.291 32.659 50.480 1.00 26.14 125 THR A C 1
ATOM 737 O O . THR A 1 95 ? 62.418 32.728 50.953 1.00 25.93 125 THR A O 1
ATOM 741 N N . LYS A 1 96 ? 61.088 32.613 49.167 1.00 26.01 126 LYS A N 1
ATOM 742 C CA . LYS A 1 96 ? 62.221 32.691 48.233 1.00 26.36 126 LYS A CA 1
ATOM 743 C C . LYS A 1 96 ? 63.042 33.973 48.419 1.00 29.85 126 LYS A C 1
ATOM 744 O O . LYS A 1 96 ? 64.270 33.925 48.467 1.00 29.51 126 LYS A O 1
ATOM 750 N N . ALA A 1 97 ? 62.361 35.112 48.552 1.00 30.84 127 ALA A N 1
ATOM 751 C CA . ALA A 1 97 ? 63.044 36.395 48.688 1.00 32.06 127 ALA A CA 1
ATOM 752 C C . ALA A 1 97 ? 63.899 36.408 49.948 1.00 34.33 127 ALA A C 1
ATOM 753 O O . ALA A 1 97 ? 65.035 36.873 49.900 1.00 33.74 127 ALA A O 1
ATOM 755 N N . TYR A 1 98 ? 63.373 35.861 51.048 1.00 33.43 128 TYR A N 1
ATOM 756 C CA . TYR A 1 98 ? 64.145 35.755 52.298 1.00 36.90 128 TYR A CA 1
ATOM 757 C C . TYR A 1 98 ? 65.355 34.802 52.206 1.00 37.28 128 TYR A C 1
ATOM 758 O O . TYR A 1 98 ? 66.409 35.079 52.775 1.00 35.27 128 TYR A O 1
ATOM 767 N N . ILE A 1 99 ? 65.200 33.698 51.479 1.00 36.96 129 ILE A N 1
ATOM 768 C CA . ILE A 1 99 ? 66.299 32.770 51.265 1.00 35.81 129 ILE A CA 1
ATOM 769 C C . ILE A 1 99 ? 67.428 33.499 50.557 1.00 33.42 129 ILE A C 1
ATOM 770 O O . ILE A 1 99 ? 68.585 33.349 50.911 1.00 30.76 129 ILE A O 1
ATOM 775 N N . GLU A 1 100 ? 67.078 34.309 49.571 1.00 33.95 130 GLU A N 1
ATOM 776 C CA . GLU A 1 100 ? 68.073 35.042 48.819 1.00 36.44 130 GLU A CA 1
ATOM 777 C C . GLU A 1 100 ? 68.772 36.118 49.619 1.00 37.75 130 GLU A C 1
ATOM 778 O O . GLU A 1 100 ? 69.966 36.317 49.449 1.00 38.27 130 GLU A O 1
ATOM 784 N N . GLN A 1 101 ? 68.053 36.785 50.517 1.00 36.60 131 GLN A N 1
ATOM 785 C CA . GLN A 1 101 ? 68.705 37.688 51.454 1.00 36.53 131 GLN A CA 1
ATOM 786 C C . GLN A 1 101 ? 69.689 36.899 52.304 1.00 37.18 131 GLN A C 1
ATOM 787 O O . GLN A 1 101 ? 70.842 37.291 52.435 1.00 36.79 131 GLN A O 1
ATOM 793 N N . PHE A 1 102 ? 69.227 35.778 52.858 1.00 38.97 132 PHE A N 1
ATOM 794 C CA A PHE A 1 102 ? 70.062 34.947 53.703 0.75 41.09 132 PHE A CA 1
ATOM 795 C CA B PHE A 1 102 ? 70.073 34.924 53.698 0.25 41.04 132 PHE A CA 1
ATOM 796 C C . PHE A 1 102 ? 71.325 34.520 52.949 1.00 41.65 132 PHE A C 1
ATOM 797 O O . PHE A 1 102 ? 72.429 34.680 53.446 1.00 40.71 132 PHE A O 1
ATOM 812 N N . GLU A 1 103 ? 71.142 33.989 51.744 1.00 42.15 133 GLU A N 1
ATOM 813 C CA . GLU A 1 103 ? 72.280 33.497 50.948 1.00 44.01 133 GLU A CA 1
ATOM 814 C C . GLU A 1 103 ? 73.258 34.617 50.601 1.00 45.82 133 GLU A C 1
ATOM 815 O O . GLU A 1 103 ? 74.476 34.452 50.741 1.00 45.10 133 GLU A O 1
ATOM 821 N N . GLU A 1 104 ? 72.722 35.760 50.177 1.00 44.64 134 GLU A N 1
ATOM 822 C CA . GLU A 1 104 ? 73.551 36.916 49.843 1.00 47.67 134 GLU A CA 1
ATOM 823 C C . GLU A 1 104 ? 74.445 37.355 51.021 1.00 50.43 134 GLU A C 1
ATOM 824 O O . GLU A 1 104 ? 75.667 37.477 50.857 1.00 52.65 134 GLU A O 1
ATOM 830 N N . LEU A 1 105 ? 73.855 37.579 52.196 1.00 47.22 135 LEU A N 1
ATOM 831 C CA . LEU A 1 105 ? 74.644 37.975 53.377 1.00 50.02 135 LEU A CA 1
ATOM 832 C C . LEU A 1 105 ? 75.647 36.902 53.770 1.00 50.48 135 LEU A C 1
ATOM 833 O O . LEU A 1 105 ? 76.735 37.216 54.243 1.00 58.99 135 LEU A O 1
ATOM 838 N N . SER A 1 106 ? 75.265 35.639 53.612 1.00 47.83 136 SER A N 1
ATOM 839 C CA . SER A 1 106 ? 76.158 34.517 53.906 1.00 51.61 136 SER A CA 1
ATOM 840 C C . SER A 1 106 ? 77.334 34.487 52.933 1.00 53.89 136 SER A C 1
ATOM 841 O O . SER A 1 106 ? 78.402 34.012 53.280 1.00 57.58 136 SER A O 1
ATOM 844 N N . THR A 1 107 ? 77.127 34.996 51.722 1.00 53.42 137 THR A N 1
ATOM 845 C CA . THR A 1 107 ? 78.187 35.101 50.727 1.00 55.26 137 THR A CA 1
ATOM 846 C C . THR A 1 107 ? 79.020 36.352 50.971 1.00 55.51 137 THR A C 1
ATOM 847 O O . THR A 1 107 ? 80.239 36.285 51.004 1.00 56.96 137 THR A O 1
ATOM 851 N N . GLU A 1 108 ? 78.355 37.490 51.142 1.00 58.03 138 GLU A N 1
ATOM 852 C CA . GLU A 1 108 ? 79.042 38.790 51.192 1.00 60.92 138 GLU A CA 1
ATOM 853 C C . GLU A 1 108 ? 79.767 39.084 52.506 1.00 61.04 138 GLU A C 1
ATOM 854 O O . GLU A 1 108 ? 80.451 40.096 52.614 1.00 68.82 138 GLU A O 1
ATOM 860 N N . ILE A 1 109 ? 79.596 38.219 53.499 1.00 59.96 139 ILE A N 1
ATOM 861 C CA . ILE A 1 109 ? 80.341 38.298 54.746 1.00 61.89 139 ILE A CA 1
ATOM 862 C C . ILE A 1 109 ? 81.152 37.018 54.877 1.00 64.94 139 ILE A C 1
ATOM 863 O O . ILE A 1 109 ? 80.606 35.972 55.240 1.00 60.67 139 ILE A O 1
ATOM 868 N N . PRO A 1 110 ? 82.459 37.092 54.570 1.00 69.52 140 PRO A N 1
ATOM 869 C CA . PRO A 1 110 ? 83.283 35.890 54.643 1.00 72.62 140 PRO A CA 1
ATOM 870 C C . PRO A 1 110 ? 83.468 35.455 56.101 1.00 76.26 140 PRO A C 1
ATOM 871 O O . PRO A 1 110 ? 83.609 36.316 56.988 1.00 76.67 140 PRO A O 1
ATOM 875 N N . GLU A 1 111 ? 83.455 34.140 56.340 1.00 74.78 141 GLU A N 1
ATOM 876 C CA . GLU A 1 111 ? 83.561 33.588 57.694 1.00 75.09 141 GLU A CA 1
ATOM 877 C C . GLU A 1 111 ? 82.449 34.153 58.572 1.00 71.99 141 GLU A C 1
ATOM 878 O O . GLU A 1 111 ? 82.705 34.659 59.664 1.00 71.86 141 GLU A O 1
ATOM 884 N N . ILE A 1 112 ? 81.214 34.091 58.072 1.00 71.09 142 ILE A N 1
ATOM 885 C CA . ILE A 1 112 ? 80.048 34.530 58.844 1.00 65.37 142 ILE A CA 1
ATOM 886 C C . ILE A 1 112 ? 79.858 33.614 60.064 1.00 64.71 142 ILE A C 1
ATOM 887 O O . ILE A 1 112 ? 79.277 34.016 61.062 1.00 63.51 142 ILE A O 1
ATOM 892 N N . GLU A 1 113 ? 80.402 32.403 59.985 1.00 67.93 143 GLU A N 1
ATOM 893 C CA . GLU A 1 113 ? 80.437 31.459 61.110 1.00 75.16 143 GLU A CA 1
ATOM 894 C C . GLU A 1 113 ? 81.096 32.030 62.370 1.00 76.08 143 GLU A C 1
ATOM 895 O O . GLU A 1 113 ? 80.677 31.722 63.492 1.00 76.22 143 GLU A O 1
ATOM 901 N N . THR A 1 114 ? 82.121 32.859 62.185 1.00 73.38 144 THR A N 1
ATOM 902 C CA . THR A 1 114 ? 82.900 33.402 63.306 1.00 72.37 144 THR A CA 1
ATOM 903 C C . THR A 1 114 ? 82.374 34.753 63.828 1.00 71.43 144 THR A C 1
ATOM 904 O O . THR A 1 114 ? 83.129 35.537 64.408 1.00 68.60 144 THR A O 1
ATOM 908 N N . LEU A 1 115 ? 81.073 34.991 63.660 1.00 67.19 145 LEU A N 1
ATOM 909 C CA . LEU A 1 115 ? 80.465 36.310 63.859 1.00 67.02 145 LEU A CA 1
ATOM 910 C C . LEU A 1 115 ? 80.344 36.729 65.334 1.00 68.92 145 LEU A C 1
ATOM 911 O O . LEU A 1 115 ? 79.903 35.949 66.174 1.00 68.47 145 LEU A O 1
ATOM 916 N N . GLU A 1 116 ? 80.729 37.969 65.632 1.00 68.73 146 GLU A N 1
ATOM 917 C CA . GLU A 1 116 ? 80.577 38.536 66.967 1.00 72.84 146 GLU A CA 1
ATOM 918 C C . GLU A 1 116 ? 79.768 39.825 66.884 1.00 71.53 146 GLU A C 1
ATOM 919 O O . GLU A 1 116 ? 80.071 40.691 66.072 1.00 72.34 146 GLU A O 1
ATOM 925 N N . VAL A 1 117 ? 78.775 39.965 67.757 1.00 71.49 147 VAL A N 1
ATOM 926 C CA . VAL A 1 117 ? 77.905 41.141 67.769 1.00 70.04 147 VAL A CA 1
ATOM 927 C C . VAL A 1 117 ? 78.496 42.269 68.610 1.00 72.08 147 VAL A C 1
ATOM 928 O O . VAL A 1 117 ? 78.492 42.210 69.838 1.00 74.16 147 VAL A O 1
ATOM 932 N N . LEU A 1 118 ? 78.983 43.311 67.944 1.00 72.77 148 LEU A N 1
ATOM 933 C CA . LEU A 1 118 ? 79.643 44.425 68.632 1.00 73.98 148 LEU A CA 1
ATOM 934 C C . LEU A 1 118 ? 78.624 45.419 69.171 1.00 74.79 148 LEU A C 1
ATOM 935 O O . LEU A 1 118 ? 78.719 45.862 70.315 1.00 78.60 148 LEU A O 1
ATOM 940 N N . GLU A 1 119 ? 77.654 45.772 68.334 1.00 74.01 149 GLU A N 1
ATOM 941 C CA . GLU A 1 119 ? 76.598 46.695 68.722 1.00 72.83 149 GLU A CA 1
ATOM 942 C C . GLU A 1 119 ? 75.389 46.567 67.807 1.00 71.06 149 GLU A C 1
ATOM 943 O O . GLU A 1 119 ? 75.509 46.206 66.639 1.00 69.27 149 GLU A O 1
ATOM 949 N N . ILE A 1 120 ? 74.223 46.861 68.368 1.00 72.83 150 ILE A N 1
ATOM 950 C CA . ILE A 1 120 ? 72.989 46.992 67.613 1.00 70.72 150 ILE A CA 1
ATOM 951 C C . ILE A 1 120 ? 72.459 48.380 67.931 1.00 71.74 150 ILE A C 1
ATOM 952 O O . ILE A 1 120 ? 72.139 48.661 69.085 1.00 72.64 150 ILE A O 1
ATOM 957 N N . ALA A 1 121 ? 72.377 49.246 66.923 1.00 71.03 151 ALA A N 1
ATOM 958 C CA . ALA A 1 121 ? 71.955 50.634 67.132 1.00 72.77 151 ALA A CA 1
ATOM 959 C C . ALA A 1 121 ? 70.658 50.938 66.393 1.00 70.77 151 ALA A C 1
ATOM 960 O O . ALA A 1 121 ? 70.477 50.495 65.269 1.00 69.91 151 ALA A O 1
ATOM 962 N N . GLU A 1 122 ? 69.766 51.698 67.029 1.00 74.39 152 GLU A N 1
ATOM 963 C CA . GLU A 1 122 ? 68.503 52.106 66.411 1.00 78.71 152 GLU A CA 1
ATOM 964 C C . GLU A 1 122 ? 68.708 53.338 65.545 1.00 78.95 152 GLU A C 1
ATOM 965 O O . GLU A 1 122 ? 68.965 54.409 66.065 1.00 82.26 152 GLU A O 1
ATOM 971 N N . LYS A 1 123 ? 68.576 53.188 64.230 1.00 80.12 153 LYS A N 1
ATOM 972 C CA . LYS A 1 123 ? 68.753 54.312 63.299 1.00 87.12 153 LYS A CA 1
ATOM 973 C C . LYS A 1 123 ? 67.759 55.442 63.611 1.00 92.44 153 LYS A C 1
ATOM 974 O O . LYS A 1 123 ? 66.635 55.179 64.033 1.00 96.55 153 LYS A O 1
ATOM 980 N N . LYS A 1 124 ? 68.175 56.691 63.403 1.00 94.75 154 LYS A N 1
ATOM 981 C CA . LYS A 1 124 ? 67.388 57.854 63.843 1.00 101.52 154 LYS A CA 1
ATOM 982 C C . LYS A 1 124 ? 66.610 58.542 62.715 1.00 102.72 154 LYS A C 1
ATOM 983 O O . LYS A 1 124 ? 66.948 59.664 62.333 1.00 108.63 154 LYS A O 1
ATOM 985 N N . GLU A 1 125 ? 65.565 57.878 62.210 1.00 95.64 155 GLU A N 1
ATOM 986 C CA . GLU A 1 125 ? 64.702 58.429 61.150 1.00 95.37 155 GLU A CA 1
ATOM 987 C C . GLU A 1 125 ? 63.218 58.159 61.446 1.00 93.92 155 GLU A C 1
ATOM 988 O O . GLU A 1 125 ? 62.687 57.122 61.052 1.00 97.05 155 GLU A O 1
ATOM 994 N N . LYS A 1 126 ? 62.546 59.083 62.126 1.00 94.21 156 LYS A N 1
ATOM 995 C CA . LYS A 1 126 ? 61.112 58.928 62.427 1.00 93.51 156 LYS A CA 1
ATOM 996 C C . LYS A 1 126 ? 60.239 59.062 61.167 1.00 90.77 156 LYS A C 1
ATOM 997 O O . LYS A 1 126 ? 59.144 58.482 61.092 1.00 84.00 156 LYS A O 1
ATOM 999 N N . GLU A 1 127 ? 60.731 59.826 60.188 1.00 90.26 157 GLU A N 1
ATOM 1000 C CA . GLU A 1 127 ? 60.024 60.030 58.918 1.00 89.62 157 GLU A CA 1
ATOM 1001 C C . GLU A 1 127 ? 60.065 58.763 58.074 1.00 85.98 157 GLU A C 1
ATOM 1002 O O . GLU A 1 127 ? 59.046 58.326 57.531 1.00 82.48 157 GLU A O 1
ATOM 1004 N N . ARG A 1 128 ? 61.255 58.179 57.970 1.00 81.45 158 ARG A N 1
ATOM 1005 C CA . ARG A 1 128 ? 61.443 56.955 57.212 1.00 76.69 158 ARG A CA 1
ATOM 1006 C C . ARG A 1 128 ? 60.658 55.797 57.839 1.00 73.00 158 ARG A C 1
ATOM 1007 O O . ARG A 1 128 ? 60.021 55.033 57.127 1.00 69.70 158 ARG A O 1
ATOM 1015 N N . GLU A 1 129 ? 60.669 55.698 59.168 1.00 72.71 159 GLU A N 1
ATOM 1016 C CA . GLU A 1 129 ? 60.023 54.579 59.859 1.00 70.92 159 GLU A CA 1
ATOM 1017 C C . GLU A 1 129 ? 58.495 54.608 59.740 1.00 70.80 159 GLU A C 1
ATOM 1018 O O . GLU A 1 129 ? 57.913 53.691 59.160 1.00 70.71 159 GLU A O 1
ATOM 1024 N N . GLU A 1 130 ? 57.849 55.658 60.248 1.00 72.73 160 GLU A N 1
ATOM 1025 C CA . GLU A 1 130 ? 56.378 55.788 60.166 1.00 72.49 160 GLU A CA 1
ATOM 1026 C C . GLU A 1 130 ? 55.862 55.425 58.769 1.00 70.45 160 GLU A C 1
ATOM 1027 O O . GLU A 1 130 ? 54.830 54.764 58.620 1.00 68.51 160 GLU A O 1
ATOM 1029 N N . GLN A 1 131 ? 56.616 55.860 57.761 1.00 69.53 161 GLN A N 1
ATOM 1030 C CA . GLN A 1 131 ? 56.326 55.623 56.353 1.00 71.43 161 GLN A CA 1
ATOM 1031 C C . GLN A 1 131 ? 56.336 54.129 55.996 1.00 67.28 161 GLN A C 1
ATOM 1032 O O . GLN A 1 131 ? 55.398 53.624 55.382 1.00 66.74 161 GLN A O 1
ATOM 1038 N N . LEU A 1 132 ? 57.404 53.436 56.380 1.00 61.17 162 LEU A N 1
ATOM 1039 C CA . LEU A 1 132 ? 57.507 51.996 56.189 1.00 57.45 162 LEU A CA 1
ATOM 1040 C C . LEU A 1 132 ? 56.458 51.248 57.007 1.00 58.53 162 LEU A C 1
ATOM 1041 O O . LEU A 1 132 ? 55.895 50.266 56.534 1.00 54.79 162 LEU A O 1
ATOM 1046 N N . ALA A 1 133 ? 56.205 51.702 58.236 1.00 62.54 163 ALA A N 1
ATOM 1047 C CA . ALA A 1 133 ? 55.180 51.080 59.085 1.00 60.80 163 ALA A CA 1
ATOM 1048 C C . ALA A 1 133 ? 53.798 51.195 58.462 1.00 60.05 163 ALA A C 1
ATOM 1049 O O . ALA A 1 133 ? 52.956 50.327 58.642 1.00 61.28 163 ALA A O 1
ATOM 1051 N N . GLU A 1 134 ? 53.581 52.271 57.720 1.00 61.60 164 GLU A N 1
ATOM 1052 C CA . GLU A 1 134 ? 52.333 52.485 57.001 1.00 62.55 164 GLU A CA 1
ATOM 1053 C C . GLU A 1 134 ? 52.242 51.557 55.778 1.00 56.96 164 GLU A C 1
ATOM 1054 O O . GLU A 1 134 ? 51.187 50.987 55.510 1.00 56.10 164 GLU A O 1
ATOM 1060 N N . CYS A 1 135 ? 53.348 51.418 55.044 1.00 55.34 165 CYS A N 1
ATOM 1061 C CA . CYS A 1 135 ? 53.470 50.414 53.975 1.00 55.45 165 CYS A CA 1
ATOM 1062 C C . CYS A 1 135 ? 53.107 49.003 54.467 1.00 50.72 165 CYS A C 1
ATOM 1063 O O . CYS A 1 135 ? 52.370 48.260 53.816 1.00 44.14 165 CYS A O 1
ATOM 1066 N N . LEU A 1 136 ? 53.638 48.646 55.630 1.00 49.83 166 LEU A N 1
ATOM 1067 C CA . LEU A 1 136 ? 53.493 47.299 56.155 1.00 46.16 166 LEU A CA 1
ATOM 1068 C C . LEU A 1 136 ? 52.232 47.112 56.997 1.00 46.76 166 LEU A C 1
ATOM 1069 O O . LEU A 1 136 ? 51.931 45.987 57.414 1.00 44.77 166 LEU A O 1
ATOM 1074 N N . ALA A 1 137 ? 51.490 48.202 57.218 1.00 48.02 167 ALA A N 1
ATOM 1075 C CA . ALA A 1 137 ? 50.369 48.234 58.169 1.00 49.42 167 ALA A CA 1
ATOM 1076 C C . ALA A 1 137 ? 50.808 47.702 59.541 1.00 52.01 167 ALA A C 1
ATOM 1077 O O . ALA A 1 137 ? 50.099 46.927 60.190 1.00 50.88 167 ALA A O 1
ATOM 1079 N N . ALA A 1 138 ? 51.988 48.143 59.969 1.00 54.75 168 ALA A N 1
ATOM 1080 C CA . ALA A 1 138 ? 52.635 47.618 61.164 1.00 57.17 168 ALA A CA 1
ATOM 1081 C C . ALA A 1 138 ? 52.447 48.551 62.347 1.00 61.05 168 ALA A C 1
ATOM 1082 O O . ALA A 1 138 ? 52.277 49.756 62.181 1.00 63.86 168 ALA A O 1
ATOM 1084 N N . GLN A 1 139 ? 52.492 47.984 63.545 1.00 62.86 169 GLN A N 1
ATOM 1085 C CA . GLN A 1 139 ? 52.438 48.784 64.765 1.00 66.19 169 GLN A CA 1
ATOM 1086 C C . GLN A 1 139 ? 53.676 49.671 64.887 1.00 63.38 169 GLN A C 1
ATOM 1087 O O . GLN A 1 139 ? 53.552 50.867 65.097 1.00 62.84 169 GLN A O 1
ATOM 1093 N N . GLU A 1 140 ? 54.858 49.071 64.756 1.00 60.86 170 GLU A N 1
ATOM 1094 C CA . GLU A 1 140 ? 56.125 49.806 64.711 1.00 60.05 170 GLU A CA 1
ATOM 1095 C C . GLU A 1 140 ? 57.050 49.213 63.645 1.00 56.99 170 GLU A C 1
ATOM 1096 O O . GLU A 1 140 ? 57.073 47.996 63.441 1.00 55.15 170 GLU A O 1
ATOM 1102 N N . VAL A 1 141 ? 57.803 50.079 62.971 1.00 55.37 171 VAL A N 1
ATOM 1103 C CA . VAL A 1 141 ? 58.969 49.675 62.192 1.00 53.46 171 VAL A CA 1
ATOM 1104 C C . VAL A 1 141 ? 60.196 50.257 62.867 1.00 55.59 171 VAL A C 1
ATOM 1105 O O . VAL A 1 141 ? 60.200 51.419 63.269 1.00 60.40 171 VAL A O 1
ATOM 1109 N N . SER A 1 142 ? 61.238 49.450 63.004 1.00 57.15 172 SER A N 1
ATOM 1110 C CA . SER A 1 142 ? 62.494 49.922 63.587 1.00 60.17 172 SER A CA 1
ATOM 1111 C C . SER A 1 142 ? 63.657 49.545 62.675 1.00 59.58 172 SER A C 1
ATOM 1112 O O . SER A 1 142 ? 63.916 48.363 62.457 1.00 57.63 172 SER A O 1
ATOM 1115 N N . GLU A 1 143 ? 64.328 50.557 62.126 1.00 62.95 173 GLU A N 1
ATOM 1116 C CA . GLU A 1 143 ? 65.486 50.353 61.259 1.00 63.94 173 GLU A CA 1
ATOM 1117 C C . GLU A 1 143 ? 66.740 50.321 62.112 1.00 63.70 173 GLU A C 1
ATOM 1118 O O . GLU A 1 143 ? 67.070 51.308 62.761 1.00 70.67 173 GLU A O 1
ATOM 1124 N N . LEU A 1 144 ? 67.426 49.181 62.115 1.00 62.23 174 LEU A N 1
ATOM 1125 C CA . LEU A 1 144 ? 68.592 48.987 62.965 1.00 64.05 174 LEU A CA 1
ATOM 1126 C C . LEU A 1 144 ? 69.861 48.872 62.156 1.00 61.74 174 LEU A C 1
ATOM 1127 O O . LEU A 1 144 ? 69.879 48.258 61.091 1.00 58.23 174 LEU A O 1
ATOM 1132 N N . GLU A 1 145 ? 70.911 49.502 62.672 1.00 63.31 175 GLU A N 1
ATOM 1133 C CA . GLU A 1 145 ? 72.261 49.332 62.176 1.00 64.77 175 GLU A CA 1
ATOM 1134 C C . GLU A 1 145 ? 72.942 48.325 63.085 1.00 63.65 175 GLU A C 1
ATOM 1135 O O . GLU A 1 145 ? 72.907 48.469 64.310 1.00 63.68 175 GLU A O 1
ATOM 1141 N N . ILE A 1 146 ? 73.574 47.319 62.492 1.00 59.07 176 ILE A N 1
ATOM 1142 C CA . ILE A 1 146 ? 74.173 46.237 63.265 1.00 59.93 176 ILE A CA 1
ATOM 1143 C C . ILE A 1 146 ? 75.660 46.149 62.948 1.00 61.21 176 ILE A C 1
ATOM 1144 O O . ILE A 1 146 ? 76.042 46.012 61.793 1.00 62.31 176 ILE A O 1
ATOM 1149 N N . TYR A 1 147 ? 76.490 46.239 63.981 1.00 63.24 177 TYR A N 1
ATOM 1150 C CA . TYR A 1 147 ? 77.935 46.141 63.821 1.00 65.99 177 TYR A CA 1
ATOM 1151 C C . TYR A 1 147 ? 78.398 44.774 64.303 1.00 66.53 177 TYR A C 1
ATOM 1152 O O . TYR A 1 147 ? 78.227 44.424 65.471 1.00 70.33 177 TYR A O 1
ATOM 1161 N N . VAL A 1 148 ? 78.974 44.003 63.392 1.00 65.66 178 VAL A N 1
ATOM 1162 C CA . VAL A 1 148 ? 79.493 42.684 63.719 1.00 66.47 178 VAL A CA 1
ATOM 1163 C C . VAL A 1 148 ? 80.968 42.581 63.359 1.00 68.97 178 VAL A C 1
ATOM 1164 O O . VAL A 1 148 ? 81.509 43.462 62.698 1.00 69.24 178 VAL A O 1
ATOM 1168 N N . LYS A 1 149 ? 81.600 41.492 63.794 1.00 74.27 179 LYS A N 1
ATOM 1169 C CA . LYS A 1 149 ? 83.023 41.256 63.561 1.00 76.57 179 LYS A CA 1
ATOM 1170 C C . LYS A 1 149 ? 83.279 39.821 63.102 1.00 78.17 179 LYS A C 1
ATOM 1171 O O . LYS A 1 149 ? 82.762 38.878 63.706 1.00 76.33 179 LYS A O 1
ATOM 1177 N N . CYS A 1 150 ? 84.075 39.664 62.040 1.00 80.83 180 CYS A N 1
ATOM 1178 C CA . CYS A 1 150 ? 84.462 38.340 61.534 1.00 83.05 180 CYS A CA 1
ATOM 1179 C C . CYS A 1 150 ? 85.963 38.279 61.265 1.00 85.72 180 CYS A C 1
ATOM 1180 O O . CYS A 1 150 ? 86.423 38.673 60.196 1.00 83.93 180 CYS A O 1
ATOM 1183 N N . GLY A 1 151 ? 86.714 37.775 62.244 1.00 87.86 181 GLY A N 1
ATOM 1184 C CA . GLY A 1 151 ? 88.174 37.714 62.167 1.00 88.41 181 GLY A CA 1
ATOM 1185 C C . GLY A 1 151 ? 88.774 39.046 62.567 1.00 90.51 181 GLY A C 1
ATOM 1186 O O . GLY A 1 151 ? 88.592 39.503 63.695 1.00 90.92 181 GLY A O 1
ATOM 1187 N N . GLU A 1 152 ? 89.500 39.669 61.646 1.00 91.37 182 GLU A N 1
ATOM 1188 C CA . GLU A 1 152 ? 89.976 41.038 61.844 1.00 94.57 182 GLU A CA 1
ATOM 1189 C C . GLU A 1 152 ? 88.956 42.033 61.281 1.00 96.35 182 GLU A C 1
ATOM 1190 O O . GLU A 1 152 ? 89.039 43.232 61.557 1.00 91.29 182 GLU A O 1
ATOM 1196 N N . GLN A 1 153 ? 87.988 41.520 60.513 1.00 98.31 183 GLN A N 1
ATOM 1197 C CA . GLN A 1 153 ? 87.013 42.348 59.790 1.00 95.89 183 GLN A CA 1
ATOM 1198 C C . GLN A 1 153 ? 85.866 42.808 60.689 1.00 89.37 183 GLN A C 1
ATOM 1199 O O . GLN A 1 153 ? 85.415 42.067 61.559 1.00 91.34 183 GLN A O 1
ATOM 1205 N N . SER A 1 154 ? 85.402 44.033 60.460 1.00 83.97 184 SER A N 1
ATOM 1206 C CA . SER A 1 154 ? 84.176 44.543 61.065 1.00 81.61 184 SER A CA 1
ATOM 1207 C C . SER A 1 154 ? 83.224 44.938 59.931 1.00 76.41 184 SER A C 1
ATOM 1208 O O . SER A 1 154 ? 83.659 45.521 58.939 1.00 74.08 184 SER A O 1
ATOM 1211 N N . TYR A 1 155 ? 81.940 44.605 60.059 1.00 72.70 185 TYR A N 1
ATOM 1212 C CA . TYR A 1 155 ? 80.936 44.997 59.050 1.00 71.06 185 TYR A CA 1
ATOM 1213 C C . TYR A 1 155 ? 79.720 45.661 59.698 1.00 69.41 185 TYR A C 1
ATOM 1214 O O . TYR A 1 155 ? 79.422 45.416 60.870 1.00 70.33 185 TYR A O 1
ATOM 1223 N N . ARG A 1 156 ? 79.035 46.514 58.938 1.00 66.83 186 ARG A N 1
ATOM 1224 C CA . ARG A 1 156 ? 77.756 47.072 59.368 1.00 67.12 186 ARG A CA 1
ATOM 1225 C C . ARG A 1 156 ? 76.651 46.426 58.546 1.00 63.69 186 ARG A C 1
ATOM 1226 O O . ARG A 1 156 ? 76.792 46.262 57.332 1.00 66.57 186 ARG A O 1
ATOM 1234 N N . LEU A 1 157 ? 75.560 46.049 59.205 1.00 59.27 187 LEU A N 1
ATOM 1235 C CA . LEU A 1 157 ? 74.391 45.525 58.503 1.00 57.09 187 LEU A CA 1
ATOM 1236 C C . LEU A 1 157 ? 73.200 46.413 58.814 1.00 55.61 187 LEU A C 1
ATOM 1237 O O . LEU A 1 157 ? 73.188 47.096 59.830 1.00 56.16 187 LEU A O 1
ATOM 1242 N N . GLY A 1 158 ? 72.205 46.407 57.933 1.00 52.48 188 GLY A N 1
ATOM 1243 C CA . GLY A 1 158 ? 70.968 47.138 58.173 1.00 51.49 188 GLY A CA 1
ATOM 1244 C C . GLY A 1 158 ? 69.783 46.206 58.094 1.00 49.26 188 GLY A C 1
ATOM 1245 O O . GLY A 1 158 ? 69.485 45.690 57.028 1.00 47.96 188 GLY A O 1
ATOM 1246 N N . PHE A 1 159 ? 69.118 45.965 59.221 1.00 49.77 189 PHE A N 1
ATOM 1247 C CA . PHE A 1 159 ? 67.870 45.196 59.221 1.00 48.73 189 PHE A CA 1
ATOM 1248 C C . PHE A 1 159 ? 66.670 46.119 59.446 1.00 49.92 189 PHE A C 1
ATOM 1249 O O . PHE A 1 159 ? 66.728 47.064 60.258 1.00 50.46 189 PHE A O 1
ATOM 1257 N N . THR A 1 160 ? 65.580 45.825 58.735 1.00 47.70 190 THR A N 1
ATOM 1258 C CA . THR A 1 160 ? 64.282 46.421 59.014 1.00 49.01 190 THR A CA 1
ATOM 1259 C C . THR A 1 160 ? 63.447 45.439 59.846 1.00 48.24 190 THR A C 1
ATOM 1260 O O . THR A 1 160 ? 63.007 44.397 59.352 1.00 47.95 190 THR A O 1
ATOM 1264 N N . ALA A 1 161 ? 63.255 45.781 61.114 1.00 48.96 191 ALA A N 1
ATOM 1265 C CA . ALA A 1 161 ? 62.465 44.987 62.048 1.00 49.07 191 ALA A CA 1
ATOM 1266 C C . ALA A 1 161 ? 61.066 45.553 62.122 1.00 49.80 191 ALA A C 1
ATOM 1267 O O . ALA A 1 161 ? 60.879 46.769 62.071 1.00 52.45 191 ALA A O 1
ATOM 1269 N N . VAL A 1 162 ? 60.081 44.676 62.261 1.00 51.36 192 VAL A N 1
ATOM 1270 C CA . VAL A 1 162 ? 58.683 45.100 62.249 1.00 52.83 192 VAL A CA 1
ATOM 1271 C C . VAL A 1 162 ? 57.928 44.506 63.433 1.00 53.62 192 VAL A C 1
ATOM 1272 O O . VAL A 1 162 ? 58.237 43.404 63.872 1.00 55.42 192 VAL A O 1
ATOM 1276 N N . GLN A 1 163 ? 56.980 45.271 63.977 1.00 54.28 193 GLN A N 1
ATOM 1277 C CA . GLN A 1 163 ? 56.120 44.789 65.052 1.00 57.26 193 GLN A CA 1
ATOM 1278 C C . GLN A 1 163 ? 54.664 44.677 64.597 1.00 59.22 193 GLN A C 1
ATOM 1279 O O . GLN A 1 163 ? 54.103 45.617 63.999 1.00 59.34 193 GLN A O 1
ATOM 1285 N N . TYR A 1 164 ? 54.072 43.515 64.873 1.00 57.51 194 TYR A N 1
ATOM 1286 C CA . TYR A 1 164 ? 52.639 43.307 64.727 1.00 58.43 194 TYR A CA 1
ATOM 1287 C C . TYR A 1 164 ? 52.128 42.685 66.012 1.00 59.39 194 TYR A C 1
ATOM 1288 O O . TYR A 1 164 ? 52.708 41.721 66.503 1.00 59.99 194 TYR A O 1
ATOM 1297 N N . GLU A 1 165 ? 51.037 43.235 66.537 1.00 62.84 195 GLU A N 1
ATOM 1298 C CA . GLU A 1 165 ? 50.405 42.745 67.764 1.00 65.08 195 GLU A CA 1
ATOM 1299 C C . GLU A 1 165 ? 51.419 42.479 68.874 1.00 64.25 195 GLU A C 1
ATOM 1300 O O . GLU A 1 165 ? 51.371 41.450 69.554 1.00 66.19 195 GLU A O 1
ATOM 1306 N N . LYS A 1 166 ? 52.331 43.429 69.050 1.00 64.49 196 LYS A N 1
ATOM 1307 C CA . LYS A 1 166 ? 53.294 43.418 70.155 1.00 65.58 196 LYS A CA 1
ATOM 1308 C C . LYS A 1 166 ? 54.391 42.357 70.000 1.00 63.75 196 LYS A C 1
ATOM 1309 O O . LYS A 1 166 ? 55.079 42.041 70.962 1.00 64.30 196 LYS A O 1
ATOM 1315 N N . ASN A 1 167 ? 54.561 41.818 68.791 1.00 61.40 197 ASN A N 1
ATOM 1316 C CA . ASN A 1 167 ? 55.584 40.796 68.535 1.00 60.33 197 ASN A CA 1
ATOM 1317 C C . ASN A 1 167 ? 56.466 41.194 67.373 1.00 57.01 197 ASN A C 1
ATOM 1318 O O . ASN A 1 167 ? 55.961 41.529 66.304 1.00 50.92 197 ASN A O 1
ATOM 1323 N N . TRP A 1 168 ? 57.777 41.130 67.571 1.00 56.79 198 TRP A N 1
ATOM 1324 C CA . TRP A 1 168 ? 58.724 41.586 66.553 1.00 53.93 198 TRP A CA 1
ATOM 1325 C C . TRP A 1 168 ? 59.176 40.481 65.609 1.00 51.41 198 TRP A C 1
ATOM 1326 O O . TRP A 1 168 ? 59.287 39.317 65.991 1.00 46.68 198 TRP A O 1
ATOM 1337 N N . LYS A 1 169 ? 59.417 40.870 64.360 1.00 51.77 199 LYS A N 1
ATOM 1338 C CA . LYS A 1 169 ? 60.101 40.022 63.405 1.00 50.82 199 LYS A CA 1
ATOM 1339 C C . LYS A 1 169 ? 60.921 40.865 62.440 1.00 48.94 199 LYS A C 1
ATOM 1340 O O . LYS A 1 169 ? 60.737 42.075 62.334 1.00 48.24 199 LYS A O 1
ATOM 1346 N N . ILE A 1 170 ? 61.849 40.222 61.747 1.00 46.85 200 ILE A N 1
ATOM 1347 C CA . ILE A 1 170 ? 62.641 40.918 60.751 1.00 47.12 200 ILE A CA 1
ATOM 1348 C C . ILE A 1 170 ? 61.864 40.965 59.447 1.00 42.34 200 ILE A C 1
ATOM 1349 O O . ILE A 1 170 ? 61.561 39.925 58.892 1.00 42.88 200 ILE A O 1
ATOM 1354 N N . HIS A 1 171 ? 61.543 42.168 58.972 1.00 41.06 201 HIS A N 1
ATOM 1355 C CA . HIS A 1 171 ? 60.926 42.342 57.653 1.00 37.77 201 HIS A CA 1
ATOM 1356 C C . HIS A 1 171 ? 61.956 42.226 56.541 1.00 38.28 201 HIS A C 1
ATOM 1357 O O . HIS A 1 171 ? 61.654 41.724 55.446 1.00 40.38 201 HIS A O 1
ATOM 1364 N N . SER A 1 172 ? 63.156 42.738 56.791 1.00 38.47 202 SER A N 1
ATOM 1365 C CA . SER A 1 172 ? 64.225 42.660 55.807 1.00 39.32 202 SER A CA 1
ATOM 1366 C C . SER A 1 172 ? 65.583 42.606 56.464 1.00 39.53 202 SER A C 1
ATOM 1367 O O . SER A 1 172 ? 65.805 43.248 57.489 1.00 44.35 202 SER A O 1
ATOM 1370 N N . LEU A 1 173 ? 66.476 41.820 55.871 1.00 40.14 203 LEU A N 1
ATOM 1371 C CA . LEU A 1 173 ? 67.865 41.683 56.328 1.00 42.78 203 LEU A CA 1
ATOM 1372 C C . LEU A 1 173 ? 68.755 42.743 55.684 1.00 43.39 203 LEU A C 1
ATOM 1373 O O . LEU A 1 173 ? 69.967 42.756 55.891 1.00 40.92 203 LEU A O 1
ATOM 1378 N N . LYS A 1 174 ? 68.132 43.579 54.855 1.00 45.07 204 LYS A N 1
ATOM 1379 C CA . LYS A 1 174 ? 68.761 44.723 54.233 1.00 45.10 204 LYS A CA 1
ATOM 1380 C C . LYS A 1 174 ? 67.835 45.936 54.368 1.00 46.06 204 LYS A C 1
ATOM 1381 O O . LYS A 1 174 ? 66.611 45.808 54.416 1.00 48.33 204 LYS A O 1
ATOM 1387 N N . GLU A 1 175 ? 68.441 47.109 54.433 1.00 48.53 205 GLU A N 1
ATOM 1388 C CA . GLU A 1 175 ? 67.746 48.379 54.668 1.00 50.33 205 GLU A CA 1
ATOM 1389 C C . GLU A 1 175 ? 66.513 48.529 53.786 1.00 46.55 205 GLU A C 1
ATOM 1390 O O . GLU A 1 175 ? 66.525 48.123 52.637 1.00 45.61 205 GLU A O 1
ATOM 1396 N N . GLY A 1 176 ? 65.454 49.118 54.329 1.00 46.65 206 GLY A N 1
ATOM 1397 C CA . GLY A 1 176 ? 64.237 49.389 53.571 1.00 44.51 206 GLY A CA 1
ATOM 1398 C C . GLY A 1 176 ? 63.293 48.202 53.509 1.00 46.85 206 GLY A C 1
ATOM 1399 O O . GLY A 1 176 ? 63.272 47.354 54.409 1.00 47.01 206 GLY A O 1
ATOM 1400 N N . LEU A 1 177 ? 62.505 48.149 52.438 1.00 45.08 207 LEU A N 1
ATOM 1401 C CA . LEU A 1 177 ? 61.545 47.090 52.234 1.00 44.55 207 LEU A CA 1
ATOM 1402 C C . LEU A 1 177 ? 62.213 45.886 51.601 1.00 43.98 207 LEU A C 1
ATOM 1403 O O . LEU A 1 177 ? 63.130 46.025 50.779 1.00 44.97 207 LEU A O 1
ATOM 1408 N N . LEU A 1 178 ? 61.713 44.708 51.963 1.00 41.46 208 LEU A N 1
ATOM 1409 C CA . LEU A 1 178 ? 62.126 43.440 51.357 1.00 40.32 208 LEU A CA 1
ATOM 1410 C C . LEU A 1 178 ? 62.199 43.494 49.822 1.00 42.98 208 LEU A C 1
ATOM 1411 O O . LEU A 1 178 ? 63.078 42.880 49.226 1.00 39.35 208 LEU A O 1
ATOM 1416 N N . TYR A 1 179 ? 61.301 44.231 49.177 1.00 43.43 209 TYR A N 1
ATOM 1417 C CA . TYR A 1 179 ? 61.217 44.161 47.719 1.00 44.20 209 TYR A CA 1
ATOM 1418 C C . TYR A 1 179 ? 62.070 45.192 46.997 1.00 48.01 209 TYR A C 1
ATOM 1419 O O . TYR A 1 179 ? 62.061 45.238 45.765 1.00 52.81 209 TYR A O 1
ATOM 1428 N N . GLU A 1 180 ? 62.805 46.022 47.731 1.00 47.69 210 GLU A N 1
ATOM 1429 C CA . GLU A 1 180 ? 63.667 46.995 47.073 1.00 52.11 210 GLU A CA 1
ATOM 1430 C C . GLU A 1 180 ? 64.854 46.288 46.437 1.00 54.16 210 GLU A C 1
ATOM 1431 O O . GLU A 1 180 ? 65.318 45.266 46.937 1.00 51.14 210 GLU A O 1
ATOM 1437 N N . THR A 1 181 ? 65.333 46.839 45.326 1.00 54.74 211 THR A N 1
ATOM 1438 C CA . THR A 1 181 ? 66.394 46.216 44.552 1.00 54.46 211 THR A CA 1
ATOM 1439 C C . THR A 1 181 ? 67.681 47.016 44.669 1.00 57.91 211 THR A C 1
ATOM 1440 O O . THR A 1 181 ? 67.654 48.225 44.932 1.00 56.22 211 THR A O 1
ATOM 1444 N N . ASP A 1 182 ? 68.801 46.326 44.463 1.00 64.97 212 ASP A N 1
ATOM 1445 C CA . ASP A 1 182 ? 70.129 46.936 44.462 1.00 68.87 212 ASP A CA 1
ATOM 1446 C C . ASP A 1 182 ? 70.437 47.574 45.810 1.00 68.26 212 ASP A C 1
ATOM 1447 O O . ASP A 1 182 ? 70.879 48.719 45.872 1.00 73.59 212 ASP A O 1
ATOM 1452 N N . ILE A 1 183 ? 70.188 46.830 46.885 1.00 65.42 213 ILE A N 1
ATOM 1453 C CA . ILE A 1 183 ? 70.612 47.231 48.222 1.00 66.87 213 ILE A CA 1
ATOM 1454 C C . ILE A 1 183 ? 71.760 46.316 48.661 1.00 64.97 213 ILE A C 1
ATOM 1455 O O . ILE A 1 183 ? 71.692 45.099 48.479 1.00 62.17 213 ILE A O 1
ATOM 1460 N N . PRO A 1 184 ? 72.826 46.897 49.228 1.00 61.13 214 PRO A N 1
ATOM 1461 C CA . PRO A 1 184 ? 73.949 46.062 49.646 1.00 61.50 214 PRO A CA 1
ATOM 1462 C C . PRO A 1 184 ? 73.654 45.288 50.922 1.00 56.67 214 PRO A C 1
ATOM 1463 O O . PRO A 1 184 ? 73.030 45.818 51.843 1.00 51.36 214 PRO A O 1
ATOM 1467 N N . ALA A 1 185 ? 74.108 44.043 50.965 1.00 55.21 215 ALA A N 1
ATOM 1468 C CA . ALA A 1 185 ? 73.964 43.208 52.154 1.00 52.61 215 ALA A CA 1
ATOM 1469 C C . ALA A 1 185 ? 74.694 43.786 53.355 1.00 55.81 215 ALA A C 1
ATOM 1470 O O . ALA A 1 185 ? 74.204 43.684 54.481 1.00 58.46 215 ALA A O 1
ATOM 1472 N N . CYS A 1 186 ? 75.855 44.399 53.110 1.00 59.04 216 CYS A N 1
ATOM 1473 C CA . CYS A 1 186 ? 76.712 44.910 54.169 1.00 61.27 216 CYS A CA 1
ATOM 1474 C C . CYS A 1 186 ? 77.677 45.999 53.689 1.00 63.81 216 CYS A C 1
ATOM 1475 O O . CYS A 1 186 ? 77.838 46.223 52.498 1.00 61.53 216 CYS A O 1
ATOM 1478 N N . VAL A 1 187 ? 78.313 46.681 54.634 1.00 65.25 217 VAL A N 1
ATOM 1479 C CA . VAL A 1 187 ? 79.493 47.492 54.324 1.00 69.89 217 VAL A CA 1
ATOM 1480 C C . VAL A 1 187 ? 80.542 47.239 55.397 1.00 70.24 217 VAL A C 1
ATOM 1481 O O . VAL A 1 187 ? 80.210 47.039 56.571 1.00 65.42 217 VAL A O 1
ATOM 1485 N N . GLN A 1 188 ? 81.805 47.231 54.982 1.00 73.16 218 GLN A N 1
ATOM 1486 C CA . GLN A 1 188 ? 82.912 47.006 55.897 1.00 72.57 218 GLN A CA 1
ATOM 1487 C C . GLN A 1 188 ? 83.304 48.324 56.555 1.00 72.49 218 GLN A C 1
ATOM 1488 O O . GLN A 1 188 ? 83.382 49.352 55.887 1.00 68.34 218 GLN A O 1
ATOM 1502 N N . GLU A 1 190 ? 85.838 50.921 58.421 1.00 85.37 220 GLU A N 1
ATOM 1503 C CA . GLU A 1 190 ? 87.255 51.276 58.497 1.00 86.21 220 GLU A CA 1
ATOM 1504 C C . GLU A 1 190 ? 87.781 50.984 59.898 1.00 89.82 220 GLU A C 1
ATOM 1505 O O . GLU A 1 190 ? 88.754 50.245 60.057 1.00 92.78 220 GLU A O 1
ATOM 1507 N N . GLU A 1 191 ? 87.118 51.547 60.907 1.00 92.88 221 GLU A N 1
ATOM 1508 C CA . GLU A 1 191 ? 87.513 51.356 62.311 1.00 95.89 221 GLU A CA 1
ATOM 1509 C C . GLU A 1 191 ? 86.654 50.277 62.991 1.00 93.49 221 GLU A C 1
ATOM 1510 O O . GLU A 1 191 ? 85.607 49.889 62.480 1.00 90.71 221 GLU A O 1
ATOM 1520 N N . ARG A 1 193 ? 84.709 48.800 66.448 1.00 93.56 223 ARG A N 1
ATOM 1521 C CA . ARG A 1 193 ? 84.038 49.135 67.714 1.00 91.75 223 ARG A CA 1
ATOM 1522 C C . ARG A 1 193 ? 84.391 48.144 68.832 1.00 91.61 223 ARG A C 1
ATOM 1523 O O . ARG A 1 193 ? 84.633 46.965 68.571 1.00 87.81 223 ARG A O 1
ATOM 1531 N N . GLU A 1 194 ? 84.428 48.636 70.072 1.00 95.36 224 GLU A N 1
ATOM 1532 C CA . GLU A 1 194 ? 84.419 47.770 71.254 1.00 95.76 224 GLU A CA 1
ATOM 1533 C C . GLU A 1 194 ? 82.972 47.339 71.449 1.00 95.22 224 GLU A C 1
ATOM 1534 O O . GLU A 1 194 ? 82.054 48.122 71.191 1.00 95.21 224 GLU A O 1
ATOM 1536 N N . ALA A 1 195 ? 82.754 46.100 71.874 1.00 94.71 225 ALA A N 1
ATOM 1537 C CA . ALA A 1 195 ? 81.389 45.597 72.026 1.00 94.32 225 ALA A CA 1
ATOM 1538 C C . ALA A 1 195 ? 80.682 46.289 73.197 1.00 99.72 225 ALA A C 1
ATOM 1539 O O . ALA A 1 195 ? 81.290 46.518 74.250 1.00 102.33 225 ALA A O 1
ATOM 1541 N N . LYS A 1 196 ? 79.405 46.622 73.006 1.00 100.75 226 LYS A N 1
ATOM 1542 C CA . LYS A 1 196 ? 78.642 47.386 74.004 1.00 105.29 226 LYS A CA 1
ATOM 1543 C C . LYS A 1 196 ? 78.130 46.522 75.166 1.00 106.37 226 LYS A C 1
ATOM 1544 O O . LYS A 1 196 ? 78.177 46.946 76.322 1.00 112.75 226 LYS A O 1
ATOM 1550 N N . LYS A 1 197 ? 77.633 45.326 74.848 1.00 105.03 227 LYS A N 1
ATOM 1551 C CA . LYS A 1 197 ? 77.070 44.408 75.843 1.00 103.46 227 LYS A CA 1
ATOM 1552 C C . LYS A 1 197 ? 77.599 42.986 75.661 1.00 101.07 227 LYS A C 1
ATOM 1553 O O . LYS A 1 197 ? 78.420 42.718 74.778 1.00 96.92 227 LYS A O 1
ATOM 1559 N N . THR A 1 198 ? 77.120 42.090 76.522 1.00 100.56 228 THR A N 1
ATOM 1560 C CA . THR A 1 198 ? 77.166 40.652 76.279 1.00 95.64 228 THR A CA 1
ATOM 1561 C C . THR A 1 198 ? 75.904 40.315 75.498 1.00 89.52 228 THR A C 1
ATOM 1562 O O . THR A 1 198 ? 74.839 40.137 76.085 1.00 96.35 228 THR A O 1
ATOM 1566 N N . TYR A 1 199 ? 76.002 40.258 74.177 1.00 81.04 229 TYR A N 1
ATOM 1567 C CA . TYR A 1 199 ? 74.836 39.900 73.376 1.00 77.57 229 TYR A CA 1
ATOM 1568 C C . TYR A 1 199 ? 74.653 38.376 73.409 1.00 77.52 229 TYR A C 1
ATOM 1569 O O . TYR A 1 199 ? 75.588 37.616 73.130 1.00 77.28 229 TYR A O 1
ATOM 1578 N N . VAL A 1 200 ? 73.450 37.945 73.778 1.00 76.28 230 VAL A N 1
ATOM 1579 C CA . VAL A 1 200 ? 73.108 36.523 73.854 1.00 73.20 230 VAL A CA 1
ATOM 1580 C C . VAL A 1 200 ? 72.496 36.062 72.535 1.00 69.00 230 VAL A C 1
ATOM 1581 O O . VAL A 1 200 ? 71.344 36.377 72.234 1.00 71.15 230 VAL A O 1
ATOM 1585 N N . LEU A 1 201 ? 73.279 35.319 71.757 1.00 67.25 231 LEU A N 1
ATOM 1586 C CA . LEU A 1 201 ? 72.796 34.689 70.528 1.00 62.72 231 LEU A CA 1
ATOM 1587 C C . LEU A 1 201 ? 71.997 33.427 70.874 1.00 62.46 231 LEU A C 1
ATOM 1588 O O . LEU A 1 201 ? 72.586 32.423 71.266 1.00 64.20 231 LEU A O 1
ATOM 1593 N N . PRO A 1 202 ? 70.659 33.458 70.714 1.00 59.98 232 PRO A N 1
ATOM 1594 C CA . PRO A 1 202 ? 69.883 32.292 71.136 1.00 60.31 232 PRO A CA 1
ATOM 1595 C C . PRO A 1 202 ? 70.076 31.068 70.244 1.00 60.69 232 PRO A C 1
ATOM 1596 O O . PRO A 1 202 ? 70.647 31.162 69.144 1.00 55.15 232 PRO A O 1
ATOM 1600 N N . ASN A 1 203 ? 69.611 29.923 70.736 1.00 64.65 233 ASN A N 1
ATOM 1601 C CA . ASN A 1 203 ? 69.337 28.784 69.866 1.00 66.11 233 ASN A CA 1
ATOM 1602 C C . ASN A 1 203 ? 68.210 27.914 70.378 1.00 66.15 233 ASN A C 1
ATOM 1603 O O . ASN A 1 203 ? 68.401 26.752 70.729 1.00 64.68 233 ASN A O 1
ATOM 1608 N N . GLN A 1 204 ? 67.038 28.530 70.450 1.00 66.38 234 GLN A N 1
ATOM 1609 C CA . GLN A 1 204 ? 65.782 27.830 70.270 1.00 63.67 234 GLN A CA 1
ATOM 1610 C C . GLN A 1 204 ? 65.332 28.282 68.887 1.00 57.73 234 GLN A C 1
ATOM 1611 O O . GLN A 1 204 ? 65.949 29.163 68.292 1.00 56.21 234 GLN A O 1
ATOM 1617 N N . LEU A 1 205 ? 64.253 27.689 68.398 1.00 52.36 235 LEU A N 1
ATOM 1618 C CA . LEU A 1 205 ? 63.529 28.211 67.250 1.00 49.00 235 LEU A CA 1
ATOM 1619 C C . LEU A 1 205 ? 62.253 28.872 67.745 1.00 48.01 235 LEU A C 1
ATOM 1620 O O . LEU A 1 205 ? 61.791 28.616 68.857 1.00 51.40 235 LEU A O 1
ATOM 1625 N N . THR A 1 206 ? 61.707 29.746 66.918 1.00 44.65 236 THR A N 1
ATOM 1626 C CA . THR A 1 206 ? 60.384 30.291 67.112 1.00 45.21 236 THR A CA 1
ATOM 1627 C C . THR A 1 206 ? 59.492 29.631 66.045 1.00 46.15 236 THR A C 1
ATOM 1628 O O . THR A 1 206 ? 59.923 28.711 65.349 1.00 48.83 236 THR A O 1
ATOM 1632 N N . GLY A 1 207 ? 58.257 30.088 65.915 1.00 45.01 237 GLY A N 1
ATOM 1633 C CA . GLY A 1 207 ? 57.253 29.323 65.203 1.00 43.71 237 GLY A CA 1
ATOM 1634 C C . GLY A 1 207 ? 57.531 29.083 63.738 1.00 43.85 237 GLY A C 1
ATOM 1635 O O . GLY A 1 207 ? 58.136 29.919 63.070 1.00 46.18 237 GLY A O 1
ATOM 1636 N N . ALA A 1 208 ? 57.069 27.935 63.239 1.00 41.96 238 ALA A N 1
ATOM 1637 C CA . ALA A 1 208 ? 57.186 27.596 61.835 1.00 38.98 238 ALA A CA 1
ATOM 1638 C C . ALA A 1 208 ? 56.270 28.509 61.029 1.00 36.33 238 ALA A C 1
ATOM 1639 O O . ALA A 1 208 ? 55.148 28.761 61.429 1.00 38.54 238 ALA A O 1
ATOM 1641 N N . ASN A 1 209 ? 56.748 28.992 59.888 1.00 35.25 239 ASN A N 1
ATOM 1642 C CA . ASN A 1 209 ? 55.999 29.968 59.108 1.00 32.98 239 ASN A CA 1
ATOM 1643 C C . ASN A 1 209 ? 56.249 29.887 57.623 1.00 32.78 239 ASN A C 1
ATOM 1644 O O . ASN A 1 209 ? 56.139 30.894 56.928 1.00 32.42 239 ASN A O 1
ATOM 1649 N N . TYR A 1 210 ? 56.626 28.705 57.145 1.00 35.26 240 TYR A N 1
ATOM 1650 C CA . TYR A 1 210 ? 56.813 28.452 55.717 1.00 30.65 240 TYR A CA 1
ATOM 1651 C C . TYR A 1 210 ? 56.366 27.030 55.400 1.00 29.71 240 TYR A C 1
ATOM 1652 O O . TYR A 1 210 ? 56.181 26.228 56.304 1.00 32.60 240 TYR A O 1
ATOM 1661 N N . PHE A 1 211 ? 56.208 26.706 54.120 1.00 30.07 241 PHE A N 1
ATOM 1662 C CA . PHE A 1 211 ? 55.831 25.365 53.726 1.00 29.68 241 PHE A CA 1
ATOM 1663 C C . PHE A 1 211 ? 56.630 24.919 52.506 1.00 30.69 241 PHE A C 1
ATOM 1664 O O . PHE A 1 211 ? 57.092 25.753 51.714 1.00 30.03 241 PHE A O 1
ATOM 1672 N N . GLN A 1 212 ? 56.798 23.599 52.399 1.00 30.06 242 GLN A N 1
ATOM 1673 C CA A GLN A 1 212 ? 57.407 22.954 51.233 0.60 33.12 242 GLN A CA 1
ATOM 1674 C CA B GLN A 1 212 ? 57.382 22.953 51.227 0.40 32.76 242 GLN A CA 1
ATOM 1675 C C . GLN A 1 212 ? 56.357 21.943 50.720 1.00 33.39 242 GLN A C 1
ATOM 1676 O O . GLN A 1 212 ? 56.001 21.002 51.421 1.00 34.36 242 GLN A O 1
ATOM 1687 N N . ALA A 1 213 ? 55.835 22.165 49.517 1.00 33.45 243 ALA A N 1
ATOM 1688 C CA . ALA A 1 213 ? 54.825 21.264 48.972 1.00 32.06 243 ALA A CA 1
ATOM 1689 C C . ALA A 1 213 ? 55.506 19.950 48.577 1.00 32.78 243 ALA A C 1
ATOM 1690 O O . ALA A 1 213 ? 56.709 19.939 48.305 1.00 34.42 243 ALA A O 1
ATOM 1705 N N . PRO A 1 215 ? 55.587 16.458 46.032 1.00 36.62 245 PRO A N 1
ATOM 1706 C CA . PRO A 1 215 ? 55.149 16.160 44.672 1.00 35.10 245 PRO A CA 1
ATOM 1707 C C . PRO A 1 215 ? 53.770 15.488 44.641 1.00 36.04 245 PRO A C 1
ATOM 1708 O O . PRO A 1 215 ? 53.503 14.616 45.455 1.00 36.48 245 PRO A O 1
ATOM 1712 N N . ILE A 1 216 ? 52.892 15.929 43.742 1.00 35.19 246 ILE A N 1
ATOM 1713 C CA . ILE A 1 216 ? 51.704 15.146 43.379 1.00 35.44 246 ILE A CA 1
ATOM 1714 C C . ILE A 1 216 ? 51.615 15.080 41.865 1.00 35.33 246 ILE A C 1
ATOM 1715 O O . ILE A 1 216 ? 52.080 15.986 41.166 1.00 33.03 246 ILE A O 1
ATOM 1720 N N . SER A 1 217 ? 51.001 14.015 41.370 1.00 36.44 247 SER A N 1
ATOM 1721 C CA . SER A 1 217 ? 50.939 13.752 39.946 1.00 36.23 247 SER A CA 1
ATOM 1722 C C . SER A 1 217 ? 49.589 13.144 39.571 1.00 34.43 247 SER A C 1
ATOM 1723 O O . SER A 1 217 ? 48.812 12.809 40.430 1.00 31.94 247 SER A O 1
ATOM 1726 N N . GLU A 1 218 ? 49.337 13.010 38.276 1.00 34.01 248 GLU A N 1
ATOM 1727 C CA . GLU A 1 218 ? 48.163 12.306 37.762 1.00 34.06 248 GLU A CA 1
ATOM 1728 C C . GLU A 1 218 ? 48.629 11.353 36.669 1.00 35.45 248 GLU A C 1
ATOM 1729 O O . GLU A 1 218 ? 49.746 11.486 36.161 1.00 35.19 248 GLU A O 1
ATOM 1735 N N . LYS A 1 219 ? 47.777 10.418 36.275 1.00 35.47 249 LYS A N 1
ATOM 1736 C CA . LYS A 1 219 ? 48.215 9.327 35.412 1.00 37.60 249 LYS A CA 1
ATOM 1737 C C . LYS A 1 219 ? 48.353 9.690 33.955 1.00 37.15 249 LYS A C 1
ATOM 1738 O O . LYS A 1 219 ? 48.995 8.966 33.212 1.00 43.07 249 LYS A O 1
ATOM 1744 N N . THR A 1 220 ? 47.768 10.795 33.533 1.00 36.40 250 THR A N 1
ATOM 1745 C CA . THR A 1 220 ? 47.980 11.267 32.169 1.00 38.89 250 THR A CA 1
ATOM 1746 C C . THR A 1 220 ? 48.396 12.716 32.239 1.00 35.87 250 THR A C 1
ATOM 1747 O O . THR A 1 220 ? 48.102 13.388 33.224 1.00 37.09 250 THR A O 1
ATOM 1751 N N . PRO A 1 221 ? 49.077 13.209 31.192 1.00 37.81 251 PRO A N 1
ATOM 1752 C CA . PRO A 1 221 ? 49.475 14.617 31.210 1.00 35.95 251 PRO A CA 1
ATOM 1753 C C . PRO A 1 221 ? 48.254 15.562 31.227 1.00 34.39 251 PRO A C 1
ATOM 1754 O O . PRO A 1 221 ? 48.224 16.511 32.007 1.00 33.97 251 PRO A O 1
ATOM 1758 N N . GLN A 1 222 ? 47.245 15.272 30.412 1.00 33.58 252 GLN A N 1
ATOM 1759 C CA . GLN A 1 222 ? 45.997 16.050 30.420 1.00 33.66 252 GLN A CA 1
ATOM 1760 C C . GLN A 1 222 ? 45.369 16.165 31.827 1.00 31.55 252 GLN A C 1
ATOM 1761 O O . GLN A 1 222 ? 44.917 17.238 32.223 1.00 30.78 252 GLN A O 1
ATOM 1767 N N . ARG A 1 223 ? 45.338 15.061 32.569 1.00 32.65 253 ARG A N 1
ATOM 1768 C CA . ARG A 1 223 ? 44.703 15.049 33.881 1.00 32.38 253 ARG A CA 1
ATOM 1769 C C . ARG A 1 223 ? 45.493 15.881 34.891 1.00 29.57 253 ARG A C 1
ATOM 1770 O O . ARG A 1 223 ? 44.923 16.486 35.806 1.00 30.15 253 ARG A O 1
ATOM 1778 N N . ALA A 1 224 ? 46.801 15.951 34.707 1.00 30.69 254 ALA A N 1
ATOM 1779 C CA . ALA A 1 224 ? 47.632 16.824 35.542 1.00 29.29 254 ALA A CA 1
ATOM 1780 C C . ALA A 1 224 ? 47.204 18.277 35.369 1.00 29.22 254 ALA A C 1
ATOM 1781 O O . ALA A 1 224 ? 47.027 18.998 36.352 1.00 27.56 254 ALA A O 1
ATOM 1783 N N . VAL A 1 225 ? 47.022 18.680 34.107 1.00 29.09 255 VAL A N 1
ATOM 1784 C CA . VAL A 1 225 ? 46.607 20.028 33.756 1.00 28.53 255 VAL A CA 1
ATOM 1785 C C . VAL A 1 225 ? 45.190 20.290 34.265 1.00 28.73 255 VAL A C 1
ATOM 1786 O O . VAL A 1 225 ? 44.918 21.358 34.833 1.00 27.83 255 VAL A O 1
ATOM 1790 N N . GLU A 1 226 ? 44.307 19.307 34.084 1.00 28.12 256 GLU A N 1
ATOM 1791 C CA . GLU A 1 226 ? 42.918 19.410 34.554 1.00 29.22 256 GLU A CA 1
ATOM 1792 C C . GLU A 1 226 ? 42.825 19.634 36.068 1.00 28.64 256 GLU A C 1
ATOM 1793 O O . GLU A 1 226 ? 42.080 20.507 36.522 1.00 27.52 256 GLU A O 1
ATOM 1799 N N . GLN A 1 227 ? 43.593 18.885 36.849 1.00 27.01 257 GLN A N 1
ATOM 1800 C CA . GLN A 1 227 ? 43.481 18.993 38.294 1.00 28.09 257 GLN A CA 1
ATOM 1801 C C . GLN A 1 227 ? 44.173 20.204 38.829 1.00 27.17 257 GLN A C 1
ATOM 1802 O O . GLN A 1 227 ? 43.776 20.703 39.864 1.00 27.28 257 GLN A O 1
ATOM 1808 N N . PHE A 1 228 ? 45.238 20.636 38.150 1.00 28.14 258 PHE A N 1
ATOM 1809 C CA . PHE A 1 228 ? 45.897 21.918 38.409 1.00 26.93 258 PHE A CA 1
ATOM 1810 C C . PHE A 1 228 ? 44.906 23.082 38.283 1.00 25.39 258 PHE A C 1
ATOM 1811 O O . PHE A 1 228 ? 44.758 23.886 39.202 1.00 26.03 258 PHE A O 1
ATOM 1819 N N . ILE A 1 229 ? 44.181 23.135 37.169 1.00 25.31 259 ILE A N 1
ATOM 1820 C CA . ILE A 1 229 ? 43.130 24.141 36.990 1.00 26.00 259 ILE A CA 1
ATOM 1821 C C . ILE A 1 229 ? 41.976 23.999 37.993 1.00 27.44 259 ILE A C 1
ATOM 1822 O O . ILE A 1 229 ? 41.419 24.991 38.437 1.00 29.36 259 ILE A O 1
ATOM 1827 N N . TYR A 1 230 ? 41.635 22.781 38.381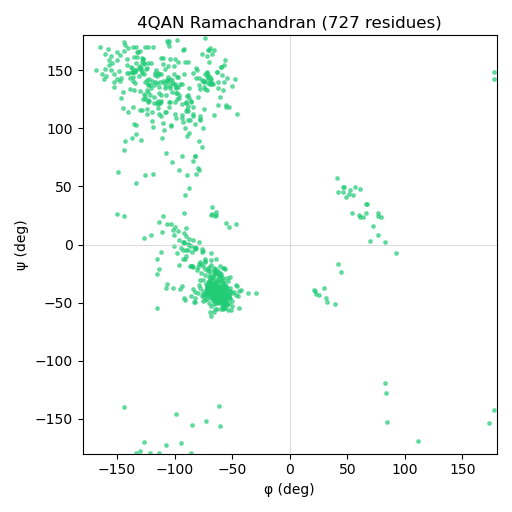 1.00 27.01 260 TYR A N 1
ATOM 1828 C CA . TYR A 1 230 ? 40.600 22.575 39.381 1.00 27.03 260 TYR A CA 1
ATOM 1829 C C . TYR A 1 230 ? 41.042 23.152 40.728 1.00 28.29 260 TYR A C 1
ATOM 1830 O O . TYR A 1 230 ? 40.244 23.779 41.435 1.00 29.13 260 TYR A O 1
ATOM 1839 N N . ALA A 1 231 ? 42.298 22.921 41.090 1.00 26.00 261 ALA A N 1
ATOM 1840 C CA . ALA A 1 231 ? 42.873 23.533 42.296 1.00 27.55 261 ALA A CA 1
ATOM 1841 C C . ALA A 1 231 ? 42.743 25.072 42.310 1.00 27.36 261 ALA A C 1
ATOM 1842 O O . ALA A 1 231 ? 42.367 25.686 43.324 1.00 28.31 261 ALA A O 1
ATOM 1844 N N . ILE A 1 232 ? 43.052 25.684 41.176 1.00 26.92 262 ILE A N 1
ATOM 1845 C CA . ILE A 1 232 ? 42.913 27.133 41.000 1.00 27.14 262 ILE A CA 1
ATOM 1846 C C . ILE A 1 232 ? 41.456 27.576 41.186 1.00 28.90 262 ILE A C 1
ATOM 1847 O O . ILE A 1 232 ? 41.179 28.530 41.931 1.00 29.92 262 ILE A O 1
ATOM 1852 N N . GLU A 1 233 ? 40.532 26.840 40.568 1.00 30.42 263 GLU A N 1
ATOM 1853 C CA . GLU A 1 233 ? 39.098 27.115 40.686 1.00 30.37 263 GLU A CA 1
ATOM 1854 C C . GLU A 1 233 ? 38.621 27.075 42.131 1.00 32.63 263 GLU A C 1
ATOM 1855 O O . GLU A 1 233 ? 37.751 27.866 42.511 1.00 34.46 263 GLU A O 1
ATOM 1861 N N . LYS A 1 234 ? 39.182 26.154 42.924 1.00 30.82 264 LYS A N 1
ATOM 1862 C CA . LYS A 1 234 ? 38.754 25.929 44.308 1.00 31.11 264 LYS A CA 1
ATOM 1863 C C . LYS A 1 234 ? 39.565 26.693 45.354 1.00 31.60 264 LYS A C 1
ATOM 1864 O O . LYS A 1 234 ? 39.273 26.611 46.552 1.00 30.71 264 LYS A O 1
ATOM 1870 N N . GLY A 1 235 ? 40.581 27.420 44.910 1.00 31.64 265 GLY A N 1
ATOM 1871 C CA . GLY A 1 235 ? 41.441 28.160 45.809 1.00 35.45 265 GLY A CA 1
ATOM 1872 C C . GLY A 1 235 ? 42.440 27.281 46.545 1.00 37.34 265 GLY A C 1
ATOM 1873 O O . GLY A 1 235 ? 42.903 27.649 47.624 1.00 36.14 265 GLY A O 1
ATOM 1874 N N . ASP A 1 236 ? 42.768 26.122 45.973 1.00 33.95 266 ASP A N 1
ATOM 1875 C CA . ASP A 1 236 ? 43.721 25.199 46.581 1.00 36.07 266 ASP A CA 1
ATOM 1876 C C . ASP A 1 236 ? 45.119 25.443 45.958 1.00 31.96 266 ASP A C 1
ATOM 1877 O O . ASP A 1 236 ? 45.680 24.574 45.297 1.00 32.07 266 ASP A O 1
ATOM 1882 N N . LEU A 1 237 ? 45.670 26.630 46.170 1.00 28.33 267 LEU A N 1
ATOM 1883 C CA . LEU A 1 237 ? 46.869 27.037 45.461 1.00 28.91 267 LEU A CA 1
ATOM 1884 C C . LEU A 1 237 ? 48.113 26.280 45.915 1.00 28.78 267 LEU A C 1
ATOM 1885 O O . LEU A 1 237 ? 49.088 26.161 45.162 1.00 29.06 267 LEU A O 1
ATOM 1890 N N . THR A 1 238 ? 48.078 25.739 47.121 1.00 25.55 268 THR A N 1
ATOM 1891 C CA . THR A 1 238 ? 49.152 24.872 47.557 1.00 29.41 268 THR A CA 1
ATOM 1892 C C . THR A 1 238 ? 49.214 23.585 46.758 1.00 27.61 268 THR A C 1
ATOM 1893 O O . THR A 1 238 ? 50.288 23.148 46.396 1.00 27.54 268 THR A O 1
ATOM 1897 N N . ARG A 1 239 ? 48.058 23.000 46.488 1.00 27.69 269 ARG A N 1
ATOM 1898 C CA . ARG A 1 239 ? 47.963 21.819 45.660 1.00 29.40 269 ARG A CA 1
ATOM 1899 C C . ARG A 1 239 ? 48.359 22.161 44.223 1.00 28.03 269 ARG A C 1
ATOM 1900 O O . ARG A 1 239 ? 49.033 21.381 43.530 1.00 28.99 269 ARG A O 1
ATOM 1908 N N . ALA A 1 240 ? 47.973 23.349 43.783 1.00 26.81 270 ALA A N 1
ATOM 1909 C CA . ALA A 1 240 ? 48.418 23.837 42.489 1.00 26.78 270 ALA A CA 1
ATOM 1910 C C . ALA A 1 240 ? 49.949 23.846 42.395 1.00 31.13 270 ALA A C 1
ATOM 1911 O O . ALA A 1 240 ? 50.512 23.460 41.355 1.00 29.33 270 ALA A O 1
ATOM 1913 N N . LEU A 1 241 ? 50.625 24.260 43.467 1.00 30.10 271 LEU A N 1
ATOM 1914 C CA . LEU A 1 241 ? 52.092 24.290 43.440 1.00 30.00 271 LEU A CA 1
ATOM 1915 C C . LEU A 1 241 ? 52.667 22.873 43.480 1.00 33.77 271 LEU A C 1
ATOM 1916 O O . LEU A 1 241 ? 53.602 22.569 42.739 1.00 29.31 271 LEU A O 1
ATOM 1921 N N . ALA A 1 242 ? 52.084 22.011 44.323 1.00 32.89 272 ALA A N 1
ATOM 1922 C CA . ALA A 1 242 ? 52.444 20.583 44.378 1.00 31.15 272 ALA A CA 1
ATOM 1923 C C . ALA A 1 242 ? 52.535 19.888 43.008 1.00 29.22 272 ALA A C 1
ATOM 1924 O O . ALA A 1 242 ? 53.363 19.000 42.826 1.00 29.43 272 ALA A O 1
ATOM 1926 N N . PHE A 1 243 ? 51.684 20.267 42.061 1.00 29.68 273 PHE A N 1
ATOM 1927 C CA . PHE A 1 243 ? 51.707 19.663 40.694 1.00 27.27 273 PHE A CA 1
ATOM 1928 C C . PHE A 1 243 ? 52.984 19.921 39.907 1.00 29.22 273 PHE A C 1
ATOM 1929 O O . PHE A 1 243 ? 53.277 19.205 38.941 1.00 31.82 273 PHE A O 1
ATOM 1937 N N . ALA A 1 244 ? 53.728 20.957 40.276 1.00 31.73 274 ALA A N 1
ATOM 1938 C CA . ALA A 1 244 ? 55.029 21.225 39.651 1.00 34.63 274 ALA A CA 1
ATOM 1939 C C . ALA A 1 244 ? 56.209 20.995 40.604 1.00 33.40 274 ALA A C 1
ATOM 1940 O O . ALA A 1 244 ? 57.333 21.342 40.290 1.00 37.27 274 ALA A O 1
ATOM 1942 N N . THR A 1 245 ? 55.956 20.399 41.758 1.00 32.57 275 THR A N 1
ATOM 1943 C CA . THR A 1 245 ? 57.028 20.097 42.700 1.00 35.39 275 THR A CA 1
ATOM 1944 C C . THR A 1 245 ? 57.693 18.788 42.273 1.00 36.71 275 THR A C 1
ATOM 1945 O O . THR A 1 245 ? 57.138 17.723 42.451 1.00 39.93 275 THR A O 1
ATOM 1949 N N . THR A 1 246 ? 58.870 18.874 41.675 1.00 40.97 276 THR A N 1
ATOM 1950 C CA . THR A 1 246 ? 59.495 17.702 41.060 1.00 45.09 276 THR A CA 1
ATOM 1951 C C . THR A 1 246 ? 60.305 16.850 42.015 1.00 42.54 276 THR A C 1
ATOM 1952 O O . THR A 1 246 ? 60.591 15.706 41.699 1.00 45.07 276 THR A O 1
ATOM 1956 N N . GLU A 1 247 ? 60.695 17.386 43.165 1.00 42.77 277 GLU A N 1
ATOM 1957 C CA . GLU A 1 247 ? 61.399 16.572 44.150 1.00 45.50 277 GLU A CA 1
ATOM 1958 C C . GLU A 1 247 ? 60.864 16.779 45.543 1.00 42.14 277 GLU A C 1
ATOM 1959 O O . GLU A 1 247 ? 60.358 17.846 45.872 1.00 42.42 277 GLU A O 1
ATOM 1965 N N . SER A 1 248 ? 60.972 15.727 46.345 1.00 44.21 278 SER A N 1
ATOM 1966 C CA . SER A 1 248 ? 60.827 15.801 47.784 1.00 46.00 278 SER A CA 1
ATOM 1967 C C . SER A 1 248 ? 62.230 15.875 48.393 1.00 49.26 278 SER A C 1
ATOM 1968 O O . SER A 1 248 ? 63.241 15.795 47.679 1.00 48.54 278 SER A O 1
ATOM 1971 N N . SER A 1 249 ? 62.292 16.036 49.706 1.00 42.89 279 SER A N 1
ATOM 1972 C CA . SER A 1 249 ? 63.560 16.023 50.428 1.00 42.05 279 SER A CA 1
ATOM 1973 C C . SER A 1 249 ? 63.287 15.665 51.866 1.00 41.41 279 SER A C 1
ATOM 1974 O O . SER A 1 249 ? 62.186 15.880 52.386 1.00 41.92 279 SER A O 1
ATOM 1977 N N . GLN A 1 250 ? 64.282 15.105 52.515 1.00 40.88 280 GLN A N 1
ATOM 1978 C CA . GLN A 1 250 ? 64.123 14.725 53.910 1.00 44.99 280 GLN A CA 1
ATOM 1979 C C . GLN A 1 250 ? 64.000 16.005 54.727 1.00 42.21 280 GLN A C 1
ATOM 1980 O O . GLN A 1 250 ? 63.034 16.194 55.447 1.00 42.63 280 GLN A O 1
ATOM 1986 N N . ASP A 1 251 ? 64.958 16.907 54.554 1.00 41.96 281 ASP A N 1
ATOM 1987 C CA . ASP A 1 251 ? 64.992 18.150 55.304 1.00 39.54 281 ASP A CA 1
ATOM 1988 C C . ASP A 1 251 ? 64.563 19.331 54.440 1.00 40.55 281 ASP A C 1
ATOM 1989 O O . ASP A 1 251 ? 64.347 19.196 53.220 1.00 40.66 281 ASP A O 1
ATOM 1994 N N . THR A 1 252 ? 64.381 20.473 55.097 1.00 38.67 282 THR A N 1
ATOM 1995 C CA . THR A 1 252 ? 64.052 21.731 54.433 1.00 36.68 282 THR A CA 1
ATOM 1996 C C . THR A 1 252 ? 65.172 22.086 53.463 1.00 36.73 282 THR A C 1
ATOM 1997 O O . THR A 1 252 ? 66.339 22.121 53.857 1.00 35.79 282 THR A O 1
ATOM 2001 N N . SER A 1 253 ? 64.822 22.336 52.204 1.00 34.90 283 SER A N 1
ATOM 2002 C CA . SER A 1 253 ? 65.810 22.555 51.151 1.00 32.84 283 SER A CA 1
ATOM 2003 C C . SER A 1 253 ? 65.717 23.977 50.599 1.00 31.62 283 SER A C 1
ATOM 2004 O O . SER A 1 253 ? 64.670 24.365 50.092 1.00 31.95 283 SER A O 1
ATOM 2007 N N . PRO A 1 254 ? 66.820 24.758 50.666 1.00 32.30 284 PRO A N 1
ATOM 2008 C CA . PRO A 1 254 ? 66.771 26.095 50.062 1.00 29.88 284 PRO A CA 1
ATOM 2009 C C . PRO A 1 254 ? 66.496 26.045 48.577 1.00 31.08 284 PRO A C 1
ATOM 2010 O O . PRO A 1 254 ? 65.730 26.856 48.064 1.00 30.92 284 PRO A O 1
ATOM 2014 N N . GLU A 1 255 ? 67.092 25.080 47.892 1.00 32.27 285 GLU A N 1
ATOM 2015 C CA . GLU A 1 255 ? 66.919 24.970 46.450 1.00 33.91 285 GLU A CA 1
ATOM 2016 C C . GLU A 1 255 ? 65.452 24.708 46.077 1.00 32.26 285 GLU A C 1
ATOM 2017 O O . GLU A 1 255 ? 64.918 25.314 45.136 1.00 27.05 285 GLU A O 1
ATOM 2023 N N . LEU A 1 256 ? 64.796 23.813 46.808 1.00 32.92 286 LEU A N 1
ATOM 2024 C CA . LEU A 1 256 ? 63.425 23.426 46.449 1.00 34.34 286 LEU A CA 1
ATOM 2025 C C . LEU A 1 256 ? 62.479 24.558 46.753 1.00 32.61 286 LEU A C 1
ATOM 2026 O O . LEU A 1 256 ? 61.529 24.789 46.002 1.00 30.03 286 LEU A O 1
ATOM 2031 N N . LEU A 1 257 ? 62.744 25.257 47.853 1.00 28.22 287 LEU A N 1
ATOM 2032 C CA . LEU A 1 257 ? 61.925 26.400 48.238 1.00 28.28 287 LEU A CA 1
ATOM 2033 C C . LEU A 1 257 ? 62.035 27.575 47.277 1.00 28.24 287 LEU A C 1
ATOM 2034 O O . LEU A 1 257 ? 61.049 28.270 47.046 1.00 28.32 287 LEU A O 1
ATOM 2039 N N . LYS A 1 258 ? 63.220 27.813 46.734 1.00 25.99 288 LYS A N 1
ATOM 2040 C CA . LYS A 1 258 ? 63.384 28.894 45.783 1.00 29.18 288 LYS A CA 1
ATOM 2041 C C . LYS A 1 258 ? 62.636 28.554 44.474 1.00 30.12 288 LYS A C 1
ATOM 2042 O O . LYS A 1 258 ? 61.954 29.403 43.912 1.00 28.62 288 LYS A O 1
ATOM 2048 N N . LYS A 1 259 ? 62.758 27.303 44.036 1.00 29.75 289 LYS A N 1
ATOM 2049 C CA . LYS A 1 259 ? 62.003 26.777 42.878 1.00 34.43 289 LYS A CA 1
ATOM 2050 C C . LYS A 1 259 ? 60.495 26.918 43.079 1.00 31.68 289 LYS A C 1
ATOM 2051 O O . LYS A 1 259 ? 59.785 27.279 42.156 1.00 27.52 289 LYS A O 1
ATOM 2057 N N . GLN A 1 260 ? 60.031 26.622 44.294 1.00 29.01 290 GLN A N 1
ATOM 2058 C CA . GLN A 1 260 ? 58.618 26.756 44.658 1.00 31.83 290 GLN A CA 1
ATOM 2059 C C . GLN A 1 260 ? 58.184 28.217 44.555 1.00 30.11 290 GLN A C 1
ATOM 2060 O O . GLN A 1 260 ? 57.112 28.525 44.022 1.00 29.32 290 GLN A O 1
ATOM 2066 N N . GLY A 1 261 ? 59.034 29.103 45.071 1.00 30.44 291 GLY A N 1
ATOM 2067 C CA . GLY A 1 261 ? 58.911 30.546 44.876 1.00 28.61 291 GLY A CA 1
ATOM 2068 C C . GLY A 1 261 ? 58.798 30.959 43.424 1.00 26.53 291 GLY A C 1
ATOM 2069 O O . GLY A 1 261 ? 57.952 31.771 43.092 1.00 26.48 291 GLY A O 1
ATOM 2070 N N . GLU A 1 262 ? 59.644 30.406 42.564 1.00 28.17 292 GLU A N 1
ATOM 2071 C CA . GLU A 1 262 ? 59.596 30.694 41.115 1.00 34.91 292 GLU A CA 1
ATOM 2072 C C . GLU A 1 262 ? 58.299 30.202 40.470 1.00 31.90 292 GLU A C 1
ATOM 2073 O O . GLU A 1 262 ? 57.709 30.882 39.628 1.00 32.29 292 GLU A O 1
ATOM 2079 N N . TYR A 1 263 ? 57.871 28.997 40.823 1.00 32.21 293 TYR A N 1
ATOM 2080 C CA . TYR A 1 263 ? 56.673 28.470 40.173 1.00 34.16 293 TYR A CA 1
ATOM 2081 C C . TYR A 1 263 ? 55.456 29.288 40.615 1.00 31.33 293 TYR A C 1
ATOM 2082 O O . TYR A 1 263 ? 54.584 29.583 39.805 1.00 31.79 293 TYR A O 1
ATOM 2091 N N . ALA A 1 264 ? 55.431 29.671 41.891 1.00 25.01 294 ALA A N 1
ATOM 2092 C CA . ALA A 1 264 ? 54.406 30.551 42.407 1.00 28.26 294 ALA A CA 1
ATOM 2093 C C . ALA A 1 264 ? 54.322 31.849 41.591 1.00 25.90 294 ALA A C 1
ATOM 2094 O O . ALA A 1 264 ? 53.224 32.349 41.296 1.00 23.47 294 ALA A O 1
ATOM 2096 N N . LYS A 1 265 ? 55.484 32.398 41.276 1.00 24.23 295 LYS A N 1
ATOM 2097 C CA . LYS A 1 265 ? 55.556 33.571 40.446 1.00 26.67 295 LYS A CA 1
ATOM 2098 C C . LYS A 1 265 ? 54.964 33.341 39.066 1.00 26.77 295 LYS A C 1
ATOM 2099 O O . LYS A 1 265 ? 54.250 34.222 38.570 1.00 26.55 295 LYS A O 1
ATOM 2105 N N . GLU A 1 266 ? 55.278 32.194 38.447 1.00 29.16 296 GLU A N 1
ATOM 2106 C CA . GLU A 1 266 ? 54.746 31.838 37.104 1.00 30.23 296 GLU A CA 1
ATOM 2107 C C . GLU A 1 266 ? 53.236 31.655 37.144 1.00 29.45 296 GLU A C 1
ATOM 2108 O O . GLU A 1 266 ? 52.523 32.019 36.196 1.00 32.64 296 GLU A O 1
ATOM 2114 N N . LEU A 1 267 ? 52.763 31.037 38.219 1.00 27.15 297 LEU A N 1
ATOM 2115 C CA . LEU A 1 267 ? 51.342 30.801 38.421 1.00 28.82 297 LEU A CA 1
ATOM 2116 C C . LEU A 1 267 ? 50.619 32.142 38.578 1.00 28.92 297 LEU A C 1
ATOM 2117 O O . LEU A 1 267 ? 49.695 32.457 37.807 1.00 27.03 297 LEU A O 1
ATOM 2122 N N . LYS A 1 268 ? 51.077 32.946 39.531 1.00 28.16 298 LYS A N 1
ATOM 2123 C CA . LYS A 1 268 ? 50.612 34.331 39.687 1.00 27.60 298 LYS A CA 1
ATOM 2124 C C . LYS A 1 268 ? 50.544 35.073 38.364 1.00 30.18 298 LYS A C 1
ATOM 2125 O O . LYS A 1 268 ? 49.571 35.771 38.053 1.00 26.55 298 LYS A O 1
ATOM 2131 N N . THR A 1 269 ? 51.588 34.897 37.575 1.00 31.18 299 THR A N 1
ATOM 2132 C CA . THR A 1 269 ? 51.706 35.587 36.335 1.00 29.49 299 THR A CA 1
ATOM 2133 C C . THR A 1 269 ? 50.592 35.145 35.383 1.00 30.64 299 THR A C 1
ATOM 2134 O O . THR A 1 269 ? 50.002 35.967 34.679 1.00 29.61 299 THR A O 1
ATOM 2146 N N . LEU A 1 271 ? 47.617 33.841 36.324 1.00 27.49 301 LEU A N 1
ATOM 2147 C CA . LEU A 1 271 ? 46.369 34.406 36.824 1.00 27.26 301 LEU A CA 1
ATOM 2148 C C . LEU A 1 271 ? 46.240 35.889 36.450 1.00 28.54 301 LEU A C 1
ATOM 2149 O O . LEU A 1 271 ? 45.146 36.344 36.078 1.00 28.64 301 LEU A O 1
ATOM 2154 N N . TYR A 1 272 ? 47.345 36.641 36.532 1.00 27.71 302 TYR A N 1
ATOM 2155 C CA . TYR A 1 272 ? 47.315 38.064 36.186 1.00 29.10 302 TYR A CA 1
ATOM 2156 C C . TYR A 1 272 ? 46.981 38.205 34.704 1.00 28.30 302 TYR A C 1
ATOM 2157 O O . TYR A 1 272 ? 46.315 39.164 34.295 1.00 27.01 302 TYR A O 1
ATOM 2166 N N . GLY A 1 273 ? 47.411 37.237 33.901 1.00 28.75 303 GLY A N 1
ATOM 2167 C CA . GLY A 1 273 ? 47.070 37.224 32.470 1.00 30.86 303 GLY A CA 1
ATOM 2168 C C . GLY A 1 273 ? 45.566 37.162 32.225 1.00 33.53 303 GLY A C 1
ATOM 2169 O O . GLY A 1 273 ? 45.035 37.881 31.367 1.00 33.80 303 GLY A O 1
ATOM 2170 N N . PHE A 1 274 ? 44.875 36.296 32.966 1.00 33.57 304 PHE A N 1
ATOM 2171 C CA . PHE A 1 274 ? 43.410 36.171 32.843 1.00 35.38 304 PHE A CA 1
ATOM 2172 C C . PHE A 1 274 ? 42.719 37.401 33.434 1.00 35.51 304 PHE A C 1
ATOM 2173 O O . PHE A 1 274 ? 41.684 37.831 32.946 1.00 38.33 304 PHE A O 1
ATOM 2181 N N . LEU A 1 275 ? 43.298 37.959 34.486 1.00 36.12 305 LEU A N 1
ATOM 2182 C CA . LEU A 1 275 ? 42.776 39.177 35.085 1.00 36.96 305 LEU A CA 1
ATOM 2183 C C . LEU A 1 275 ? 43.041 40.433 34.260 1.00 38.97 305 LEU A C 1
ATOM 2184 O O . LEU A 1 275 ? 42.481 41.486 34.557 1.00 41.63 305 LEU A O 1
ATOM 2189 N N . GLY A 1 276 ? 43.903 40.346 33.249 1.00 36.58 306 GLY A N 1
ATOM 2190 C CA . GLY A 1 276 ? 44.283 41.525 32.460 1.00 34.35 306 GLY A CA 1
ATOM 2191 C C . GLY A 1 276 ? 45.279 42.469 33.133 1.00 34.29 306 GLY A C 1
ATOM 2192 O O . GLY A 1 276 ? 45.318 43.641 32.828 1.00 35.58 306 GLY A O 1
ATOM 2193 N N . THR A 1 277 ? 46.115 41.959 34.021 1.00 36.43 307 THR A N 1
ATOM 2194 C CA . THR A 1 277 ? 46.984 42.811 34.824 1.00 36.17 307 THR A CA 1
ATOM 2195 C C . THR A 1 277 ? 48.449 42.437 34.747 1.00 36.05 307 THR A C 1
ATOM 2196 O O . THR A 1 277 ? 49.255 43.014 35.469 1.00 38.89 307 THR A O 1
ATOM 2200 N N . GLU A 1 278 ? 48.808 41.483 33.892 1.00 37.89 308 GLU A N 1
ATOM 2201 C CA . GLU A 1 278 ? 50.196 40.979 33.856 1.00 37.87 308 GLU A CA 1
ATOM 2202 C C . GLU A 1 278 ? 51.195 42.078 33.471 1.00 36.63 308 GLU A C 1
ATOM 2203 O O . GLU A 1 278 ? 52.337 42.066 33.931 1.00 38.19 308 GLU A O 1
ATOM 2209 N N . ASP A 1 279 ? 50.746 43.027 32.648 1.00 37.61 309 ASP A N 1
ATOM 2210 C CA . ASP A 1 279 ? 51.585 44.150 32.197 1.00 39.72 309 ASP A CA 1
ATOM 2211 C C . ASP A 1 279 ? 51.355 45.482 32.961 1.00 41.83 309 ASP A C 1
ATOM 2212 O O . ASP A 1 279 ? 51.814 46.529 32.526 1.00 44.62 309 ASP A O 1
ATOM 2217 N N . ALA A 1 280 ? 50.681 45.439 34.107 1.00 42.84 310 ALA A N 1
ATOM 2218 C CA . ALA A 1 280 ? 50.405 46.647 34.886 1.00 44.49 310 ALA A CA 1
ATOM 2219 C C . ALA A 1 280 ? 51.684 47.267 35.461 1.00 45.17 310 ALA A C 1
ATOM 2220 O O . ALA A 1 280 ? 52.574 46.553 35.946 1.00 49.80 310 ALA A O 1
ATOM 2222 N N . ARG A 1 281 ? 51.761 48.591 35.398 1.00 47.79 311 ARG A N 1
ATOM 2223 C CA . ARG A 1 281 ? 52.854 49.367 36.009 1.00 53.17 311 ARG A CA 1
ATOM 2224 C C . ARG A 1 281 ? 52.360 50.132 37.238 1.00 51.89 311 ARG A C 1
ATOM 2225 O O . ARG A 1 281 ? 51.195 50.515 37.301 1.00 52.17 311 ARG A O 1
ATOM 2233 N N . LEU A 1 282 ? 53.246 50.367 38.201 1.00 47.60 312 LEU A N 1
ATOM 2234 C CA . LEU A 1 282 ? 52.881 51.111 39.413 1.00 47.99 312 LEU A CA 1
ATOM 2235 C C . LEU A 1 282 ? 53.264 52.587 39.384 1.00 50.52 312 LEU A C 1
ATOM 2236 O O . LEU A 1 282 ? 52.895 53.333 40.292 1.00 54.65 312 LEU A O 1
ATOM 2241 N N . TYR A 1 283 ? 54.000 53.025 38.369 1.00 51.43 313 TYR A N 1
ATOM 2242 C CA . TYR A 1 283 ? 54.451 54.419 38.335 1.00 54.65 313 TYR A CA 1
ATOM 2243 C C . TYR A 1 283 ? 53.376 55.350 37.810 1.00 59.49 313 TYR A C 1
ATOM 2244 O O . TYR A 1 283 ? 52.518 54.947 37.013 1.00 57.55 313 TYR A O 1
ATOM 2253 N N . GLY A 1 284 ? 53.437 56.597 38.273 1.00 64.49 314 GLY A N 1
ATOM 2254 C CA . GLY A 1 284 ? 52.545 57.651 37.808 1.00 70.00 314 GLY A CA 1
ATOM 2255 C C . GLY A 1 284 ? 51.085 57.288 37.946 1.00 70.38 314 GLY A C 1
ATOM 2256 O O . GLY A 1 284 ? 50.289 57.532 37.037 1.00 69.86 314 GLY A O 1
ATOM 2257 N N . LYS A 1 285 ? 50.745 56.681 39.079 1.00 69.32 315 LYS A N 1
ATOM 2258 C CA . LYS A 1 285 ? 49.374 56.324 39.385 1.00 64.72 315 LYS A CA 1
ATOM 2259 C C . LYS A 1 285 ? 48.966 56.972 40.701 1.00 63.83 315 LYS A C 1
ATOM 2260 O O . LYS A 1 285 ? 49.689 56.884 41.691 1.00 60.42 315 LYS A O 1
ATOM 2266 N N . SER A 1 286 ? 47.809 57.631 40.700 1.00 65.92 316 SER A N 1
ATOM 2267 C CA . SER A 1 286 ? 47.235 58.193 41.920 1.00 65.24 316 SER A CA 1
ATOM 2268 C C . SER A 1 286 ? 46.740 57.079 42.836 1.00 63.09 316 SER A C 1
ATOM 2269 O O . SER A 1 286 ? 46.628 55.917 42.420 1.00 56.29 316 SER A O 1
ATOM 2272 N N . GLU A 1 287 ? 46.443 57.455 44.078 1.00 63.17 317 GLU A N 1
ATOM 2273 C CA . GLU A 1 287 ? 45.931 56.534 45.088 1.00 62.44 317 GLU A CA 1
ATOM 2274 C C . GLU A 1 287 ? 44.651 55.893 44.598 1.00 62.87 317 GLU A C 1
ATOM 2275 O O . GLU A 1 287 ? 44.376 54.729 44.885 1.00 61.38 317 GLU A O 1
ATOM 2281 N N . GLU A 1 288 ? 43.885 56.657 43.829 1.00 62.25 318 GLU A N 1
ATOM 2282 C CA A GLU A 1 288 ? 42.625 56.175 43.284 0.50 60.76 318 GLU A CA 1
ATOM 2283 C CA B GLU A 1 288 ? 42.624 56.178 43.283 0.50 60.61 318 GLU A CA 1
ATOM 2284 C C . GLU A 1 288 ? 42.875 55.095 42.236 1.00 57.15 318 GLU A C 1
ATOM 2285 O O . GLU A 1 288 ? 42.248 54.041 42.263 1.00 56.18 318 GLU A O 1
ATOM 2296 N N . GLN A 1 289 ? 43.799 55.360 41.316 1.00 56.94 319 GLN A N 1
ATOM 2297 C CA . GLN A 1 289 ? 44.089 54.422 40.221 1.00 54.12 319 GLN A CA 1
ATOM 2298 C C . GLN A 1 289 ? 44.716 53.137 40.731 1.00 49.20 319 GLN A C 1
ATOM 2299 O O . GLN A 1 289 ? 44.490 52.066 40.167 1.00 45.55 319 GLN A O 1
ATOM 2305 N N . LEU A 1 290 ? 45.524 53.264 41.781 1.00 49.28 320 LEU A N 1
ATOM 2306 C CA . LEU A 1 290 ? 46.072 52.105 42.469 1.00 47.06 320 LEU A CA 1
ATOM 2307 C C . LEU A 1 290 ? 44.956 51.270 43.095 1.00 47.71 320 LEU A C 1
ATOM 2308 O O . LEU A 1 290 ? 44.979 50.041 43.023 1.00 44.12 320 LEU A O 1
ATOM 2313 N N . ASN A 1 291 ? 43.967 51.934 43.681 1.00 49.93 321 ASN A N 1
ATOM 2314 C CA . ASN A 1 291 ? 42.802 51.222 44.197 1.00 50.78 321 ASN A CA 1
ATOM 2315 C C . ASN A 1 291 ? 42.033 50.489 43.102 1.00 46.85 321 ASN A C 1
ATOM 2316 O O . ASN A 1 291 ? 41.622 49.348 43.307 1.00 46.08 321 ASN A O 1
ATOM 2321 N N . LYS A 1 292 ? 41.866 51.105 41.937 1.00 46.02 322 LYS A N 1
ATOM 2322 C CA . LYS A 1 292 ? 41.228 50.397 40.820 1.00 46.34 322 LYS A CA 1
ATOM 2323 C C . LYS A 1 292 ? 42.013 49.132 40.470 1.00 44.13 322 LYS A C 1
ATOM 2324 O O . LYS A 1 292 ? 41.425 48.065 40.265 1.00 42.13 322 LYS A O 1
ATOM 2330 N N . LEU A 1 293 ? 43.341 49.244 40.416 1.00 44.08 323 LEU A N 1
ATOM 2331 C CA . LEU A 1 293 ? 44.178 48.099 40.055 1.00 39.72 323 LEU A CA 1
ATOM 2332 C C . LEU A 1 293 ? 44.047 47.013 41.120 1.00 36.86 323 LEU A C 1
ATOM 2333 O O . LEU A 1 293 ? 43.933 45.843 40.805 1.00 33.80 323 LEU A O 1
ATOM 2338 N N . ARG A 1 294 ? 44.055 47.416 42.384 1.00 40.28 324 ARG A N 1
ATOM 2339 C CA . ARG A 1 294 ? 43.766 46.508 43.497 1.00 41.03 324 ARG A CA 1
ATOM 2340 C C . ARG A 1 294 ? 42.467 45.728 43.237 1.00 39.65 324 ARG A C 1
ATOM 2341 O O . ARG A 1 294 ? 42.433 44.504 43.335 1.00 39.94 324 ARG A O 1
ATOM 2349 N N . GLY A 1 295 ? 41.413 46.440 42.849 1.00 43.16 325 GLY A N 1
ATOM 2350 C CA . GLY A 1 295 ? 40.098 45.831 42.649 1.00 44.31 325 GLY A CA 1
ATOM 2351 C C . GLY A 1 295 ? 40.102 44.829 41.524 1.00 43.30 325 GLY A C 1
ATOM 2352 O O . GLY A 1 295 ? 39.410 43.820 41.567 1.00 45.77 325 GLY A O 1
ATOM 2353 N N . LYS A 1 296 ? 40.924 45.118 40.527 1.00 43.36 326 LYS A N 1
ATOM 2354 C CA . LYS A 1 296 ? 41.072 44.305 39.331 1.00 42.03 326 LYS A CA 1
ATOM 2355 C C . LYS A 1 296 ? 41.839 42.993 39.583 1.00 39.83 326 LYS A C 1
ATOM 2356 O O . LYS A 1 296 ? 41.793 42.067 38.761 1.00 38.84 326 LYS A O 1
ATOM 2362 N N . LEU A 1 297 ? 42.528 42.900 40.720 1.00 36.35 327 LEU A N 1
ATOM 2363 C CA . LEU A 1 297 ? 43.215 41.666 41.110 1.00 35.32 327 LEU A CA 1
ATOM 2364 C C . LEU A 1 297 ? 42.323 40.683 41.888 1.00 34.00 327 LEU A C 1
ATOM 2365 O O . LEU A 1 297 ? 42.781 39.612 42.283 1.00 36.11 327 LEU A O 1
ATOM 2370 N N . ASN A 1 298 ? 41.067 41.044 42.125 1.00 35.34 328 ASN A N 1
ATOM 2371 C CA . ASN A 1 298 ? 40.130 40.171 42.839 1.00 35.42 328 ASN A CA 1
ATOM 2372 C C . ASN A 1 298 ? 40.040 38.800 42.153 1.00 34.02 328 ASN A C 1
ATOM 2373 O O . ASN A 1 298 ? 39.677 38.724 40.981 1.00 34.21 328 ASN A O 1
ATOM 2378 N N . PRO A 1 299 ? 40.381 37.717 42.871 1.00 33.18 329 PRO A N 1
ATOM 2379 C CA . PRO A 1 299 ? 40.356 36.396 42.255 1.00 32.50 329 PRO A CA 1
ATOM 2380 C C . PRO A 1 299 ? 39.020 35.647 42.376 1.00 33.91 329 PRO A C 1
ATOM 2381 O O . PRO A 1 299 ? 38.946 34.487 41.996 1.00 34.44 329 PRO A O 1
ATOM 2385 N N . GLU A 1 300 ? 37.972 36.288 42.886 1.00 38.29 330 GLU A N 1
ATOM 2386 C CA . GLU A 1 300 ? 36.700 35.599 43.138 1.00 41.22 330 GLU A CA 1
ATOM 2387 C C . GLU A 1 300 ? 36.114 34.926 41.893 1.00 43.45 330 GLU A C 1
ATOM 2388 O O . GLU A 1 300 ? 35.281 34.024 42.024 1.00 46.63 330 GLU A O 1
ATOM 2394 N N . TYR A 1 301 ? 36.520 35.364 40.698 1.00 38.43 331 TYR A N 1
ATOM 2395 C CA . TYR A 1 301 ? 35.991 34.800 39.451 1.00 36.26 331 TYR A CA 1
ATOM 2396 C C . TYR A 1 301 ? 36.828 33.660 38.866 1.00 33.74 331 TYR A C 1
ATOM 2397 O O . TYR A 1 301 ? 36.479 33.103 37.806 1.00 34.41 331 TYR A O 1
ATOM 2414 N N . VAL A 1 303 ? 36.793 30.874 40.024 1.00 35.30 333 VAL A N 1
ATOM 2415 C CA . VAL A 1 303 ? 35.906 29.725 40.052 1.00 37.00 333 VAL A CA 1
ATOM 2416 C C . VAL A 1 303 ? 35.260 29.477 38.673 1.00 36.74 333 VAL A C 1
ATOM 2417 O O . VAL A 1 303 ? 34.735 28.401 38.416 1.00 37.11 333 VAL A O 1
ATOM 2421 N N . TYR A 1 304 ? 35.297 30.472 37.798 1.00 35.59 334 TYR A N 1
ATOM 2422 C CA . TYR A 1 304 ? 34.802 30.314 36.434 1.00 37.36 334 TYR A CA 1
ATOM 2423 C C . TYR A 1 304 ? 35.924 30.329 35.416 1.00 35.87 334 TYR A C 1
ATOM 2424 O O . TYR A 1 304 ? 35.705 30.631 34.250 1.00 38.96 334 TYR A O 1
ATOM 2433 N N . LEU A 1 305 ? 37.129 29.981 35.848 1.00 34.81 335 LEU A N 1
ATOM 2434 C CA . LEU A 1 305 ? 38.163 29.643 34.902 1.00 37.39 335 LEU A CA 1
ATOM 2435 C C . LEU A 1 305 ? 37.963 28.181 34.545 1.00 39.11 335 LEU A C 1
ATOM 2436 O O . LEU A 1 305 ? 38.176 27.305 35.384 1.00 35.46 335 LEU A O 1
ATOM 2441 N N . ASP A 1 306 ? 37.540 27.943 33.302 1.00 38.47 336 ASP A N 1
ATOM 2442 C CA . ASP A 1 306 ? 37.277 26.609 32.798 1.00 39.76 336 ASP A CA 1
ATOM 2443 C C . ASP A 1 306 ? 38.213 26.232 31.684 1.00 36.90 336 ASP A C 1
ATOM 2444 O O . ASP A 1 306 ? 38.499 27.016 30.778 1.00 33.62 336 ASP A O 1
ATOM 2449 N N . LEU A 1 307 ? 38.654 24.992 31.750 1.00 37.42 337 LEU A N 1
ATOM 2450 C CA . LEU A 1 307 ? 39.413 24.389 30.696 1.00 36.91 337 LEU A CA 1
ATOM 2451 C C . LEU A 1 307 ? 38.416 23.801 29.663 1.00 37.40 337 LEU A C 1
ATOM 2452 O O . LEU A 1 307 ? 37.549 23.012 30.002 1.00 37.69 337 LEU A O 1
ATOM 2457 N N . ILE A 1 308 ? 38.499 24.228 28.411 1.00 38.97 338 ILE A N 1
ATOM 2458 C CA . ILE A 1 308 ? 37.688 23.624 27.352 1.00 37.75 338 ILE A CA 1
ATOM 2459 C C . ILE A 1 308 ? 38.359 22.343 26.838 1.00 38.92 338 ILE A C 1
ATOM 2460 O O . ILE A 1 308 ? 37.699 21.339 26.581 1.00 38.67 338 ILE A O 1
ATOM 2465 N N . LYS A 1 309 ? 39.678 22.390 26.693 1.00 37.90 339 LYS A N 1
ATOM 2466 C CA . LYS A 1 309 ? 40.438 21.293 26.128 1.00 38.78 339 LYS A CA 1
ATOM 2467 C C . LYS A 1 309 ? 41.924 21.408 26.483 1.00 37.15 339 LYS A C 1
ATOM 2468 O O . LYS A 1 309 ? 42.472 22.511 26.543 1.00 34.93 339 LYS A O 1
ATOM 2474 N N . VAL A 1 310 ? 42.554 20.265 26.743 1.00 36.05 340 VAL A N 1
ATOM 2475 C CA . VAL A 1 310 ? 44.006 20.161 26.867 1.00 34.39 340 VAL A CA 1
ATOM 2476 C C . VAL A 1 310 ? 44.540 19.426 25.633 1.00 37.96 340 VAL A C 1
ATOM 2477 O O . VAL A 1 310 ? 44.242 18.250 25.437 1.00 39.46 340 VAL A O 1
ATOM 2481 N N . ILE A 1 311 ? 45.310 20.119 24.795 1.00 36.61 341 ILE A N 1
ATOM 2482 C CA . ILE A 1 311 ? 45.602 19.616 23.451 1.00 36.42 341 ILE A CA 1
ATOM 2483 C C . ILE A 1 311 ? 47.089 19.379 23.255 1.00 36.76 341 ILE A C 1
ATOM 2484 O O . ILE A 1 311 ? 47.882 20.295 23.468 1.00 38.58 341 ILE A O 1
ATOM 2489 N N . PRO A 1 312 ? 47.473 18.170 22.811 1.00 35.84 342 PRO A N 1
ATOM 2490 C CA . PRO A 1 312 ? 48.892 17.906 22.656 1.00 36.87 342 PRO A CA 1
ATOM 2491 C C . PRO A 1 312 ? 49.502 18.739 21.544 1.00 41.07 342 PRO A C 1
ATOM 2492 O O . PRO A 1 312 ? 48.898 18.914 20.464 1.00 42.16 342 PRO A O 1
ATOM 2496 N N . ILE A 1 313 ? 50.699 19.251 21.803 1.00 41.13 343 ILE A N 1
ATOM 2497 C CA . ILE A 1 313 ? 51.469 19.929 20.771 1.00 40.89 343 ILE A CA 1
ATOM 2498 C C . ILE A 1 313 ? 52.451 18.938 20.153 1.00 42.97 343 ILE A C 1
ATOM 2499 O O . ILE A 1 313 ? 53.200 18.268 20.861 1.00 45.19 343 ILE A O 1
ATOM 2504 N N . GLU A 1 314 ? 52.451 18.843 18.833 1.00 42.84 344 GLU A N 1
ATOM 2505 C CA . GLU A 1 314 ? 53.405 17.998 18.159 1.00 46.98 344 GLU A CA 1
ATOM 2506 C C . GLU A 1 314 ? 54.679 18.795 17.873 1.00 46.59 344 GLU A C 1
ATOM 2507 O O . GLU A 1 314 ? 54.642 19.761 17.123 1.00 47.37 344 GLU A O 1
ATOM 2513 N N . THR A 1 315 ? 55.792 18.399 18.493 1.00 45.06 345 THR A N 1
ATOM 2514 C CA . THR A 1 315 ? 57.087 19.039 18.244 1.00 46.19 345 THR A CA 1
ATOM 2515 C C . THR A 1 315 ? 58.265 18.073 18.365 1.00 47.68 345 THR A C 1
ATOM 2516 O O . THR A 1 315 ? 58.268 17.186 19.220 1.00 44.81 345 THR A O 1
ATOM 2520 N N . GLU A 1 316 ? 59.234 18.249 17.462 1.00 51.89 346 GLU A N 1
ATOM 2521 C CA . GLU A 1 316 ? 60.602 17.739 17.614 1.00 56.07 346 GLU A CA 1
ATOM 2522 C C . GLU A 1 316 ? 61.108 17.613 19.060 1.00 52.22 346 GLU A C 1
ATOM 2523 O O . GLU A 1 316 ? 61.772 16.633 19.391 1.00 51.77 346 GLU A O 1
ATOM 2529 N N . GLU A 1 317 ? 60.794 18.625 19.876 1.00 47.22 347 GLU A N 1
ATOM 2530 C CA A GLU A 1 317 ? 61.402 18.708 21.210 0.50 45.99 347 GLU A CA 1
ATOM 2531 C CA B GLU A 1 317 ? 61.277 18.840 21.253 0.50 46.36 347 GLU A CA 1
ATOM 2532 C C . GLU A 1 317 ? 60.710 17.848 22.285 1.00 44.58 347 GLU A C 1
ATOM 2533 O O . GLU A 1 317 ? 61.219 17.728 23.412 1.00 44.94 347 GLU A O 1
ATOM 2544 N N . ASN A 1 318 ? 59.590 17.216 21.946 1.00 44.38 348 ASN A N 1
ATOM 2545 C CA . ASN A 1 318 ? 58.969 16.220 22.825 1.00 41.55 348 ASN A CA 1
ATOM 2546 C C . ASN A 1 318 ? 59.856 14.966 22.906 1.00 43.96 348 ASN A C 1
ATOM 2547 O O . ASN A 1 318 ? 60.395 14.525 21.876 1.00 44.59 348 ASN A O 1
ATOM 2552 N N . THR A 1 319 ? 59.995 14.412 24.115 1.00 40.63 349 THR A N 1
ATOM 2553 C CA . THR A 1 319 ? 60.704 13.146 24.366 1.00 42.42 349 THR A CA 1
ATOM 2554 C C . THR A 1 319 ? 59.733 12.165 25.025 1.00 44.29 349 THR A C 1
ATOM 2555 O O . THR A 1 319 ? 58.567 12.511 25.267 1.00 45.89 349 THR A O 1
ATOM 2559 N N . GLU A 1 320 ? 60.207 10.961 25.341 1.00 46.55 350 GLU A N 1
ATOM 2560 C CA A GLU A 1 320 ? 59.316 9.986 25.959 0.50 47.67 350 GLU A CA 1
ATOM 2561 C CA B GLU A 1 320 ? 59.418 9.923 26.028 0.50 48.24 350 GLU A CA 1
ATOM 2562 C C . GLU A 1 320 ? 58.893 10.448 27.361 1.00 45.97 350 GLU A C 1
ATOM 2563 O O . GLU A 1 320 ? 57.854 10.005 27.867 1.00 46.62 350 GLU A O 1
ATOM 2574 N N . THR A 1 321 ? 59.648 11.371 27.954 1.00 42.97 351 THR A N 1
ATOM 2575 C CA . THR A 1 321 ? 59.347 11.856 29.305 1.00 42.85 351 THR A CA 1
ATOM 2576 C C . THR A 1 321 ? 58.944 13.339 29.439 1.00 41.41 351 THR A C 1
ATOM 2577 O O . THR A 1 321 ? 58.444 13.749 30.502 1.00 40.95 351 THR A O 1
ATOM 2581 N N . VAL A 1 322 ? 59.144 14.137 28.390 1.00 39.48 352 VAL A N 1
ATOM 2582 C CA . VAL A 1 322 ? 58.735 15.536 28.421 1.00 37.88 352 VAL A CA 1
ATOM 2583 C C . VAL A 1 322 ? 57.865 15.899 27.221 1.00 37.05 352 VAL A C 1
ATOM 2584 O O . VAL A 1 322 ? 58.240 15.673 26.079 1.00 37.73 352 VAL A O 1
ATOM 2588 N N . LYS A 1 323 ? 56.685 16.447 27.506 1.00 36.00 353 LYS A N 1
ATOM 2589 C CA . LYS A 1 323 ? 55.705 16.752 26.477 1.00 36.54 353 LYS A CA 1
ATOM 2590 C C . LYS A 1 323 ? 55.060 18.123 26.646 1.00 34.81 353 LYS A C 1
ATOM 2591 O O . LYS A 1 323 ? 54.763 18.556 27.763 1.00 36.15 353 LYS A O 1
ATOM 2597 N N . GLN A 1 324 ? 54.842 18.803 25.525 1.00 34.96 354 GLN A N 1
ATOM 2598 C CA . GLN A 1 324 ? 54.195 20.106 25.535 1.00 34.04 354 GLN A CA 1
ATOM 2599 C C . GLN A 1 324 ? 52.718 20.000 25.168 1.00 35.91 354 GLN A C 1
ATOM 2600 O O . GLN A 1 324 ? 52.327 19.273 24.245 1.00 33.52 354 GLN A O 1
ATOM 2606 N N . TYR A 1 325 ? 51.909 20.747 25.905 1.00 34.12 355 TYR A N 1
ATOM 2607 C CA . TYR A 1 325 ? 50.475 20.713 25.749 1.00 37.15 355 TYR A CA 1
ATOM 2608 C C . TYR A 1 325 ? 49.961 22.145 25.777 1.00 39.33 355 TYR A C 1
ATOM 2609 O O . TYR A 1 325 ? 50.532 22.993 26.464 1.00 39.69 355 TYR A O 1
ATOM 2618 N N . ALA A 1 326 ? 48.877 22.398 25.041 1.00 37.94 356 ALA A N 1
ATOM 2619 C CA . ALA A 1 326 ? 48.180 23.681 25.077 1.00 34.50 356 ALA A CA 1
ATOM 2620 C C . ALA A 1 326 ? 46.905 23.561 25.877 1.00 34.09 356 ALA A C 1
ATOM 2621 O O . ALA A 1 326 ? 46.179 22.591 25.751 1.00 36.96 356 ALA A O 1
ATOM 2623 N N . GLY A 1 327 ? 46.645 24.547 26.724 1.00 39.21 357 GLY A N 1
ATOM 2624 C CA . GLY A 1 327 ? 45.383 24.652 27.455 1.00 36.31 357 GLY A CA 1
ATOM 2625 C C . GLY A 1 327 ? 44.490 25.645 26.722 1.00 35.04 357 GLY A C 1
ATOM 2626 O O . GLY A 1 327 ? 44.940 26.736 26.362 1.00 34.57 357 GLY A O 1
ATOM 2627 N N . LEU A 1 328 ? 43.247 25.253 26.459 1.00 35.46 358 LEU A N 1
ATOM 2628 C CA . LEU A 1 328 ? 42.246 26.155 25.886 1.00 38.47 358 LEU A CA 1
ATOM 2629 C C . LEU A 1 328 ? 41.189 26.406 26.954 1.00 39.00 358 LEU A C 1
ATOM 2630 O O . LEU A 1 328 ? 40.676 25.456 27.549 1.00 39.93 358 LEU A O 1
ATOM 2635 N N . TYR A 1 329 ? 40.887 27.681 27.212 1.00 36.11 359 TYR A N 1
ATOM 2636 C CA . TYR A 1 329 ? 40.099 28.066 28.379 1.00 35.73 359 TYR A CA 1
ATOM 2637 C C . TYR A 1 329 ? 38.901 28.934 28.034 1.00 37.47 359 TYR A C 1
ATOM 2638 O O . TYR A 1 329 ? 38.859 29.567 26.988 1.00 35.48 359 TYR A O 1
ATOM 2647 N N . SER A 1 330 ? 37.942 28.952 28.951 1.00 35.98 360 SER A N 1
ATOM 2648 C CA . SER A 1 330 ? 36.986 30.039 29.077 1.00 35.76 360 SER A CA 1
ATOM 2649 C C . SER A 1 330 ? 37.183 30.612 30.472 1.00 34.84 360 SER A C 1
ATOM 2650 O O . SER A 1 330 ? 36.950 29.927 31.473 1.00 37.10 360 SER A O 1
ATOM 2653 N N . TYR A 1 331 ? 37.642 31.855 30.534 1.00 35.09 361 TYR A N 1
ATOM 2654 C CA . TYR A 1 331 ? 37.703 32.593 31.785 1.00 35.35 361 TYR A CA 1
ATOM 2655 C C . TYR A 1 331 ? 36.545 33.563 31.780 1.00 35.00 361 TYR A C 1
ATOM 2656 O O . TYR A 1 331 ? 36.610 34.602 31.126 1.00 37.80 361 TYR A O 1
ATOM 2665 N N . ASN A 1 332 ? 35.489 33.225 32.505 1.00 37.88 362 ASN A N 1
ATOM 2666 C CA . ASN A 1 332 ? 34.262 34.036 32.543 1.00 39.86 362 ASN A CA 1
ATOM 2667 C C . ASN A 1 332 ? 33.767 34.426 31.154 1.00 41.61 362 ASN A C 1
ATOM 2668 O O . ASN A 1 332 ? 33.323 35.556 30.924 1.00 48.41 362 ASN A O 1
ATOM 2673 N N . GLY A 1 333 ? 33.848 33.470 30.236 1.00 38.49 363 GLY A N 1
ATOM 2674 C CA . GLY A 1 333 ? 33.292 33.615 28.902 1.00 39.42 363 GLY A CA 1
ATOM 2675 C C . GLY A 1 333 ? 34.254 34.142 27.867 1.00 38.47 363 GLY A C 1
ATOM 2676 O O . GLY A 1 333 ? 33.909 34.203 26.687 1.00 40.37 363 GLY A O 1
ATOM 2677 N N . LYS A 1 334 ? 35.440 34.559 28.291 1.00 37.61 364 LYS A N 1
ATOM 2678 C CA . LYS A 1 334 ? 36.482 34.965 27.353 1.00 41.83 364 LYS A CA 1
ATOM 2679 C C . LYS A 1 334 ? 37.459 33.829 27.216 1.00 37.90 364 LYS A C 1
ATOM 2680 O O . LYS A 1 334 ? 37.804 33.189 28.202 1.00 39.28 364 LYS A O 1
ATOM 2686 N N . ASN A 1 335 ? 37.881 33.578 25.982 1.00 39.49 365 ASN A N 1
ATOM 2687 C CA . ASN A 1 335 ? 38.706 32.423 25.636 1.00 38.75 365 ASN A CA 1
ATOM 2688 C C . ASN A 1 335 ? 40.170 32.766 25.533 1.00 41.41 365 ASN A C 1
ATOM 2689 O O . ASN A 1 335 ? 40.538 33.781 24.932 1.00 41.58 365 ASN A O 1
ATOM 2694 N N . TYR A 1 336 ? 40.998 31.900 26.116 1.00 39.21 366 TYR A N 1
ATOM 2695 C CA . TYR A 1 336 ? 42.440 32.082 26.127 1.00 37.12 366 TYR A CA 1
ATOM 2696 C C . TYR A 1 336 ? 43.140 30.776 25.788 1.00 36.00 366 TYR A C 1
ATOM 2697 O O . TYR A 1 336 ? 42.553 29.695 25.862 1.00 35.31 366 TYR A O 1
ATOM 2706 N N . LEU A 1 337 ? 44.401 30.901 25.402 1.00 34.91 367 LEU A N 1
ATOM 2707 C CA . LEU A 1 337 ? 45.288 29.776 25.264 1.00 33.64 367 LEU A CA 1
ATOM 2708 C C . LEU A 1 337 ? 46.466 29.973 26.224 1.00 33.50 367 LEU A C 1
ATOM 2709 O O . LEU A 1 337 ? 46.961 31.086 26.392 1.00 32.45 367 LEU A O 1
ATOM 2714 N N . THR A 1 338 ? 46.910 28.890 26.850 1.00 30.78 368 THR A N 1
ATOM 2715 C CA . THR A 1 338 ? 48.221 28.867 27.477 1.00 31.11 368 THR A CA 1
ATOM 2716 C C . THR A 1 338 ? 48.973 27.606 27.112 1.00 29.58 368 THR A C 1
ATOM 2717 O O . THR A 1 338 ? 48.395 26.677 26.573 1.00 30.18 368 THR A O 1
ATOM 2721 N N . GLY A 1 339 ? 50.254 27.584 27.457 1.00 29.43 369 GLY A N 1
ATOM 2722 C CA . GLY A 1 339 ? 51.129 26.455 27.208 1.00 32.24 369 GLY A CA 1
ATOM 2723 C C . GLY A 1 339 ? 51.649 25.790 28.464 1.00 30.71 369 GLY A C 1
ATOM 2724 O O . GLY A 1 339 ? 51.899 26.450 29.474 1.00 33.52 369 GLY A O 1
ATOM 2725 N N . TYR A 1 340 ? 51.805 24.472 28.387 1.00 31.35 370 TYR A N 1
ATOM 2726 C CA . TYR A 1 340 ? 52.373 23.666 29.465 1.00 31.44 370 TYR A CA 1
ATOM 2727 C C . TYR A 1 340 ? 53.488 22.800 28.927 1.00 31.81 370 TYR A C 1
ATOM 2728 O O . TYR A 1 340 ? 53.479 22.404 27.763 1.00 31.01 370 TYR A O 1
ATOM 2737 N N . THR A 1 341 ? 54.463 22.523 29.782 1.00 31.99 371 THR A N 1
ATOM 2738 C CA . THR A 1 341 ? 55.477 21.515 29.494 1.00 29.14 371 THR A CA 1
ATOM 2739 C C . THR A 1 341 ? 55.345 20.562 30.660 1.00 29.80 371 THR A C 1
ATOM 2740 O O . THR A 1 341 ? 55.410 20.990 31.814 1.00 29.30 371 THR A O 1
ATOM 2744 N N . LEU A 1 342 ? 55.117 19.285 30.361 1.00 30.71 372 LEU A N 1
ATOM 2745 C CA . LEU A 1 342 ? 54.865 18.269 31.386 1.00 30.57 372 LEU A CA 1
ATOM 2746 C C . LEU A 1 342 ? 55.939 17.200 31.380 1.00 30.42 372 LEU A C 1
ATOM 2747 O O . LEU A 1 342 ? 56.480 16.866 30.308 1.00 29.87 372 LEU A O 1
ATOM 2752 N N . CYS A 1 343 ? 56.245 16.676 32.573 1.00 31.26 373 CYS A N 1
ATOM 2753 C CA . CYS A 1 343 ? 57.262 15.643 32.741 1.00 36.09 373 CYS A CA 1
ATOM 2754 C C . CYS A 1 343 ? 56.709 14.411 33.469 1.00 39.39 373 CYS A C 1
ATOM 2755 O O . CYS A 1 343 ? 55.939 14.514 34.434 1.00 37.34 373 CYS A O 1
ATOM 2758 N N . ARG A 1 344 ? 57.143 13.254 32.981 1.00 42.20 374 ARG A N 1
ATOM 2759 C CA . ARG A 1 344 ? 56.695 11.945 33.437 1.00 46.40 374 ARG A CA 1
ATOM 2760 C C . ARG A 1 344 ? 57.594 11.494 34.559 1.00 44.74 374 ARG A C 1
ATOM 2761 O O . ARG A 1 344 ? 58.771 11.296 34.347 1.00 45.84 374 ARG A O 1
ATOM 2769 N N . GLN A 1 345 ? 57.038 11.364 35.755 1.00 47.58 375 GLN A N 1
ATOM 2770 C CA . GLN A 1 345 ? 57.739 10.781 36.887 1.00 51.19 375 GLN A CA 1
ATOM 2771 C C . GLN A 1 345 ? 57.373 9.302 36.942 1.00 53.59 375 GLN A C 1
ATOM 2772 O O . GLN A 1 345 ? 56.750 8.779 36.009 1.00 50.62 375 GLN A O 1
ATOM 2778 N N . GLU A 1 346 ? 57.757 8.629 38.023 1.00 61.08 376 GLU A N 1
ATOM 2779 C CA . GLU A 1 346 ? 57.454 7.205 38.181 1.00 69.88 376 GLU A CA 1
ATOM 2780 C C . GLU A 1 346 ? 55.956 6.930 38.276 1.00 6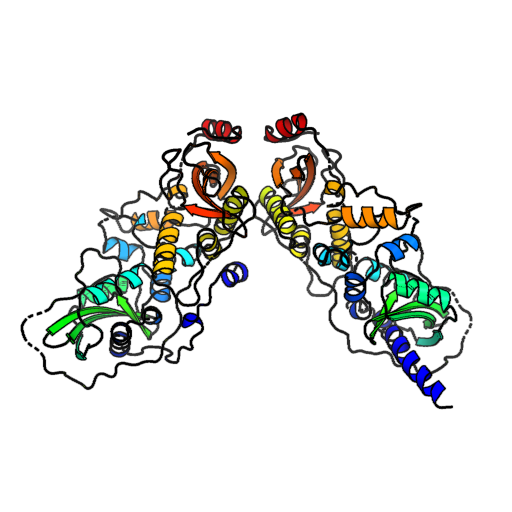7.91 376 GLU A C 1
ATOM 2781 O O . GLU A 1 346 ? 55.436 6.071 37.562 1.00 68.93 376 GLU A O 1
ATOM 2787 N N . ASP A 1 347 ? 55.276 7.661 39.155 1.00 65.39 377 ASP A N 1
ATOM 2788 C CA . ASP A 1 347 ? 53.833 7.477 39.380 1.00 73.00 377 ASP A CA 1
ATOM 2789 C C . ASP A 1 347 ? 53.034 7.958 38.169 1.00 69.59 377 ASP A C 1
ATOM 2790 O O . ASP A 1 347 ? 52.078 7.312 37.743 1.00 77.87 377 ASP A O 1
ATOM 2795 N N . GLY A 1 348 ? 53.433 9.104 37.627 1.00 54.77 378 GLY A N 1
ATOM 2796 C CA . GLY A 1 348 ? 52.698 9.732 36.548 1.00 48.44 378 GLY A CA 1
ATOM 2797 C C . GLY A 1 348 ? 53.256 11.100 36.217 1.00 43.53 378 GLY A C 1
ATOM 2798 O O . GLY A 1 348 ? 54.435 11.377 36.468 1.00 43.56 378 GLY A O 1
ATOM 2799 N N . TRP A 1 349 ? 52.393 11.958 35.682 1.00 38.30 379 TRP A N 1
ATOM 2800 C CA . TRP A 1 349 ? 52.798 13.227 35.098 1.00 34.30 379 TRP A CA 1
ATOM 2801 C C . TRP A 1 349 ? 52.647 14.418 36.018 1.00 31.88 379 TRP A C 1
ATOM 2802 O O . TRP A 1 349 ? 51.695 14.502 36.795 1.00 31.40 379 TRP A O 1
ATOM 2813 N N . GLN A 1 350 ? 53.597 15.347 35.880 1.00 31.83 380 GLN A N 1
ATOM 2814 C CA . GLN A 1 350 ? 53.615 16.635 36.586 1.00 29.12 380 GLN A CA 1
ATOM 2815 C C . GLN A 1 350 ? 53.834 17.777 35.622 1.00 29.51 380 GLN A C 1
ATOM 2816 O O . GLN A 1 350 ? 54.228 17.575 34.457 1.00 30.54 380 GLN A O 1
ATOM 2822 N N . ILE A 1 351 ? 53.597 18.986 36.113 1.00 29.22 381 ILE A N 1
ATOM 2823 C CA . ILE A 1 351 ? 53.850 20.184 35.331 1.00 28.47 381 ILE A CA 1
ATOM 2824 C C . ILE A 1 351 ? 55.316 20.559 35.507 1.00 30.22 381 ILE A C 1
ATOM 2825 O O . ILE A 1 351 ? 55.773 20.714 36.622 1.00 29.25 381 ILE A O 1
ATOM 2830 N N . GLN A 1 352 ? 56.057 20.664 34.406 1.00 30.97 382 GLN A N 1
ATOM 2831 C CA . GLN A 1 352 ? 57.438 21.183 34.471 1.00 31.83 382 GLN A CA 1
ATOM 2832 C C . GLN A 1 352 ? 57.454 22.707 34.405 1.00 30.02 382 GLN A C 1
ATOM 2833 O O . GLN A 1 352 ? 58.106 23.351 35.219 1.00 34.52 382 GLN A O 1
ATOM 2839 N N . SER A 1 353 ? 56.674 23.280 33.496 1.00 27.30 383 SER A N 1
ATOM 2840 C CA . SER A 1 353 ? 56.516 24.735 33.420 1.00 26.94 383 SER A CA 1
ATOM 2841 C C . SER A 1 353 ? 55.203 25.148 32.768 1.00 25.54 383 SER A C 1
ATOM 2842 O O . SER A 1 353 ? 54.545 24.364 32.095 1.00 26.48 383 SER A O 1
ATOM 2845 N N . LEU A 1 354 ? 54.837 26.398 32.995 1.00 26.39 384 LEU A N 1
ATOM 2846 C CA . LEU A 1 354 ? 53.667 26.994 32.403 1.00 26.59 384 LEU A CA 1
ATOM 2847 C C . LEU A 1 354 ? 54.049 27.673 31.078 1.00 27.64 384 LEU A C 1
ATOM 2848 O O . LEU A 1 354 ? 53.587 28.771 30.769 1.00 29.43 384 LEU A O 1
ATOM 2853 N N . SER A 1 355 ? 54.876 26.987 30.287 1.00 27.91 385 SER A N 1
ATOM 2854 C CA . SER A 1 355 ? 55.291 27.472 28.978 1.00 29.42 385 SER A CA 1
ATOM 2855 C C . SER A 1 355 ? 55.161 26.366 27.951 1.00 29.33 385 SER A C 1
ATOM 2856 O O . SER A 1 355 ? 55.102 25.186 28.278 1.00 32.06 385 SER A O 1
ATOM 2859 N N . ALA A 1 356 ? 55.136 26.765 26.696 1.00 32.82 386 ALA A N 1
ATOM 2860 C CA . ALA A 1 356 ? 55.276 25.841 25.586 1.00 32.28 386 ALA A CA 1
ATOM 2861 C C . ALA A 1 356 ? 56.089 26.525 24.492 1.00 34.22 386 ALA A C 1
ATOM 2862 O O . ALA A 1 356 ? 55.526 27.152 23.588 1.00 33.95 386 ALA A O 1
ATOM 2864 N N . PRO A 1 357 ? 57.425 26.384 24.559 1.00 35.70 387 PRO A N 1
ATOM 2865 C CA . PRO A 1 357 ? 58.309 27.030 23.609 1.00 36.49 387 PRO A CA 1
ATOM 2866 C C . PRO A 1 357 ? 57.934 26.714 22.165 1.00 37.86 387 PRO A C 1
ATOM 2867 O O . PRO A 1 357 ? 58.103 27.556 21.281 1.00 36.53 387 PRO A O 1
ATOM 2871 N N . ALA A 1 358 ? 57.398 25.519 21.948 1.00 37.97 388 ALA A N 1
ATOM 2872 C CA . ALA A 1 358 ? 57.047 25.043 20.609 1.00 38.91 388 ALA A CA 1
ATOM 2873 C C . ALA A 1 358 ? 55.966 25.887 19.913 1.00 42.61 388 ALA A C 1
ATOM 2874 O O . ALA A 1 358 ? 55.851 25.870 18.687 1.00 49.96 388 ALA A O 1
ATOM 2876 N N . LEU A 1 359 ? 55.164 26.594 20.698 1.00 43.50 389 LEU A N 1
ATOM 2877 C CA . LEU A 1 359 ? 54.186 27.554 20.189 1.00 47.85 389 LEU A CA 1
ATOM 2878 C C . LEU A 1 359 ? 54.544 28.983 20.595 1.00 48.98 389 LEU A C 1
ATOM 2879 O O . LEU A 1 359 ? 53.686 29.867 20.575 1.00 49.37 389 LEU A O 1
ATOM 2884 N N . SER A 1 360 ? 55.809 29.197 20.960 1.00 48.34 390 SER A N 1
ATOM 2885 C CA . SER A 1 360 ? 56.319 30.497 21.393 1.00 47.48 390 SER A CA 1
ATOM 2886 C C . SER A 1 360 ? 55.617 31.062 22.635 1.00 45.61 390 SER A C 1
ATOM 2887 O O . SER A 1 360 ? 55.617 32.273 22.851 1.00 44.24 390 SER A O 1
ATOM 2890 N N . LEU A 1 361 ? 55.058 30.183 23.463 1.00 45.41 391 LEU A N 1
ATOM 2891 C CA . LEU A 1 361 ? 54.369 30.604 24.675 1.00 42.95 391 LEU A CA 1
ATOM 2892 C C . LEU A 1 361 ? 55.306 30.577 25.875 1.00 46.61 391 LEU A C 1
ATOM 2893 O O . LEU A 1 361 ? 55.718 29.513 26.339 1.00 46.41 391 LEU A O 1
ATOM 2898 N N . GLU A 1 362 ? 55.623 31.759 26.392 1.00 47.45 392 GLU A N 1
ATOM 2899 C CA . GLU A 1 362 ? 56.515 31.875 27.532 1.00 41.53 392 GLU A CA 1
ATOM 2900 C C . GLU A 1 362 ? 55.839 31.504 28.836 1.00 40.19 392 GLU A C 1
ATOM 2901 O O . GLU A 1 362 ? 54.615 31.429 28.942 1.00 40.71 392 GLU A O 1
ATOM 2907 N N . SER A 1 363 ? 56.674 31.277 29.836 1.00 34.97 393 SER A N 1
ATOM 2908 C CA . SER A 1 363 ? 56.232 30.885 31.147 1.00 35.15 393 SER A CA 1
ATOM 2909 C C . SER A 1 363 ? 55.167 31.842 31.696 1.00 36.48 393 SER A C 1
ATOM 2910 O O . SER A 1 363 ? 55.421 33.024 31.843 1.00 38.17 393 SER A O 1
ATOM 2913 N N . GLY A 1 364 ? 53.964 31.333 31.967 1.00 33.47 394 GLY A N 1
ATOM 2914 C CA . GLY A 1 364 ? 52.866 32.165 32.467 1.00 26.75 394 GLY A CA 1
ATOM 2915 C C . GLY A 1 364 ? 52.175 33.035 31.422 1.00 27.81 394 GLY A C 1
ATOM 2916 O O . GLY A 1 364 ? 51.338 33.846 31.767 1.00 28.11 394 GLY A O 1
ATOM 2917 N N . GLU A 1 365 ? 52.496 32.860 30.141 1.00 27.83 395 GLU A N 1
ATOM 2918 C CA . GLU A 1 365 ? 51.903 33.688 29.110 1.00 32.20 395 GLU A CA 1
ATOM 2919 C C . GLU A 1 365 ? 50.467 33.233 28.840 1.00 34.37 395 GLU A C 1
ATOM 2920 O O . GLU A 1 365 ? 50.169 32.045 28.832 1.00 35.07 395 GLU A O 1
ATOM 2926 N N . VAL A 1 366 ? 49.581 34.190 28.613 1.00 35.59 396 VAL A N 1
ATOM 2927 C CA . VAL A 1 366 ? 48.195 33.884 28.299 1.00 37.36 396 VAL A CA 1
ATOM 2928 C C . VAL A 1 366 ? 47.886 34.607 27.012 1.00 37.74 396 VAL A C 1
ATOM 2929 O O . VAL A 1 366 ? 48.225 35.770 26.884 1.00 46.44 396 VAL A O 1
ATOM 2946 N N . ARG A 1 368 ? 44.954 35.758 24.359 1.00 41.40 398 ARG A N 1
ATOM 2947 C CA . ARG A 1 368 ? 43.539 35.956 24.094 1.00 42.21 398 ARG A CA 1
ATOM 2948 C C . ARG A 1 368 ? 43.187 35.378 22.727 1.00 42.01 398 ARG A C 1
ATOM 2949 O O . ARG A 1 368 ? 43.967 35.500 21.783 1.00 45.79 398 ARG A O 1
ATOM 2957 N N . LEU A 1 369 ? 42.029 34.716 22.646 1.00 41.19 399 LEU A N 1
ATOM 2958 C CA . LEU A 1 369 ? 41.516 34.159 21.394 1.00 42.96 399 LEU A CA 1
ATOM 2959 C C . LEU A 1 369 ? 40.132 34.706 21.058 1.00 44.13 399 LEU A C 1
ATOM 2960 O O . LEU A 1 369 ? 39.292 34.883 21.938 1.00 41.95 399 LEU A O 1
ATOM 2965 N N . SER A 1 370 ? 39.877 34.947 19.776 1.00 46.32 400 SER A N 1
ATOM 2966 C CA . SER A 1 370 ? 38.526 35.278 19.341 1.00 47.46 400 SER A CA 1
ATOM 2967 C C . SER A 1 370 ? 37.661 34.029 19.525 1.00 47.78 400 SER A C 1
ATOM 2968 O O . SER A 1 370 ? 38.191 32.926 19.702 1.00 45.30 400 SER A O 1
ATOM 2971 N N . LYS A 1 371 ? 36.342 34.202 19.507 1.00 46.76 401 LYS A N 1
ATOM 2972 C CA . LYS A 1 371 ? 35.419 33.068 19.540 1.00 48.45 401 LYS A CA 1
ATOM 2973 C C . LYS A 1 371 ? 35.648 32.149 18.334 1.00 50.80 401 LYS A C 1
ATOM 2974 O O . LYS A 1 371 ? 35.558 30.920 18.440 1.00 48.56 401 LYS A O 1
ATOM 2980 N N . GLU A 1 372 ? 35.918 32.759 17.183 1.00 56.49 402 GLU A N 1
ATOM 2981 C CA . GLU A 1 372 ? 36.280 32.023 15.970 1.00 59.18 402 GLU A CA 1
ATOM 2982 C C . GLU A 1 372 ? 37.545 31.199 16.227 1.00 53.30 402 GLU A C 1
ATOM 2983 O O . GLU A 1 372 ? 37.548 29.984 16.058 1.00 51.12 402 GLU A O 1
ATOM 2989 N N . GLU A 1 373 ? 38.611 31.866 16.660 1.00 49.74 403 GLU A N 1
ATOM 2990 C CA . GLU A 1 373 ? 39.864 31.188 16.966 1.00 48.38 403 GLU A CA 1
ATOM 2991 C C . GLU A 1 373 ? 39.691 30.065 18.010 1.00 45.62 403 GLU A C 1
ATOM 2992 O O . GLU A 1 373 ? 40.299 29.003 17.897 1.00 42.12 403 GLU A O 1
ATOM 2998 N N . SER A 1 374 ? 38.868 30.309 19.029 1.00 48.22 404 SER A N 1
ATOM 2999 C CA . SER A 1 374 ? 38.662 29.344 20.114 1.00 44.77 404 SER A CA 1
ATOM 3000 C C . SER A 1 374 ? 37.949 28.094 19.617 1.00 47.89 404 SER A C 1
ATOM 3001 O O . SER A 1 374 ? 38.263 26.989 20.044 1.00 46.68 404 SER A O 1
ATOM 3004 N N . ARG A 1 375 ? 36.984 28.276 18.716 1.00 53.28 405 ARG A N 1
ATOM 3005 C CA . ARG A 1 375 ? 36.231 27.153 18.164 1.00 58.46 405 ARG A CA 1
ATOM 3006 C C . ARG A 1 375 ? 37.078 26.318 17.207 1.00 57.51 405 ARG A C 1
ATOM 3007 O O . ARG A 1 375 ? 36.963 25.093 17.187 1.00 57.08 405 ARG A O 1
ATOM 3015 N N . LYS A 1 376 ? 37.904 26.983 16.402 1.00 57.59 406 LYS A N 1
ATOM 3016 C CA . LYS A 1 376 ? 38.827 26.280 15.506 1.00 59.72 406 LYS A CA 1
ATOM 3017 C C . LYS A 1 376 ? 39.848 25.452 16.282 1.00 55.04 406 LYS A C 1
ATOM 3018 O O . LYS A 1 376 ? 40.181 24.334 15.879 1.00 58.36 406 LYS A O 1
ATOM 3024 N N . THR A 1 377 ? 40.339 26.012 17.386 1.00 48.08 407 THR A N 1
ATOM 3025 C CA . THR A 1 377 ? 41.311 25.344 18.233 1.00 45.13 407 THR A CA 1
ATOM 3026 C C . THR A 1 377 ? 40.683 24.132 18.928 1.00 44.68 407 THR A C 1
ATOM 3027 O O . THR A 1 377 ? 41.288 23.060 18.984 1.00 44.17 407 THR A O 1
ATOM 3031 N N . SER A 1 378 ? 39.462 24.297 19.434 1.00 45.22 408 SER A N 1
ATOM 3032 C CA . SER A 1 378 ? 38.731 23.206 20.095 1.00 46.78 408 SER A CA 1
ATOM 3033 C C . SER A 1 378 ? 38.490 22.001 19.189 1.00 48.42 408 SER A C 1
ATOM 3034 O O . SER A 1 378 ? 38.343 20.883 19.670 1.00 53.77 408 SER A O 1
ATOM 3037 N N . GLU A 1 379 ? 38.426 22.234 17.883 1.00 52.74 409 GLU A N 1
ATOM 3038 C CA . GLU A 1 379 ? 38.278 21.155 16.902 1.00 55.00 409 GLU A CA 1
ATOM 3039 C C . GLU A 1 379 ? 39.568 20.370 16.628 1.00 53.14 409 GLU A C 1
ATOM 3040 O O . GLU A 1 379 ? 39.515 19.281 16.063 1.00 57.57 409 GLU A O 1
ATOM 3046 N N . GLN A 1 380 ? 40.716 20.922 17.000 1.00 51.78 410 GLN A N 1
ATOM 3047 C CA . GLN A 1 380 ? 41.996 20.231 16.820 1.00 53.41 410 GLN A CA 1
ATOM 3048 C C . GLN A 1 380 ? 42.185 19.112 17.836 1.00 51.35 410 GLN A C 1
ATOM 3049 O O . GLN A 1 380 ? 41.848 19.263 19.010 1.00 53.79 410 GLN A O 1
ATOM 3055 N N . SER A 1 381 ? 42.732 17.993 17.384 1.00 50.80 411 SER A N 1
ATOM 3056 C CA . SER A 1 381 ? 43.192 16.953 18.290 1.00 49.29 411 SER A CA 1
ATOM 3057 C C . SER A 1 381 ? 44.694 17.104 18.540 1.00 48.16 411 SER A C 1
ATOM 3058 O O . SER A 1 381 ? 45.225 16.548 19.505 1.00 48.46 411 SER A O 1
ATOM 3061 N N . VAL A 1 382 ? 45.377 17.859 17.679 1.00 47.83 412 VAL A N 1
ATOM 3062 C CA . VAL A 1 382 ? 46.798 18.129 17.858 1.00 47.29 412 VAL A CA 1
ATOM 3063 C C . VAL A 1 382 ? 47.207 19.453 17.225 1.00 47.64 412 VAL A C 1
ATOM 3064 O O . VAL A 1 382 ? 46.747 19.789 16.151 1.00 49.61 412 VAL A O 1
ATOM 3068 N N . LEU A 1 383 ? 48.072 20.205 17.901 1.00 47.92 413 LEU A N 1
ATOM 3069 C CA . LEU A 1 383 ? 48.579 21.458 17.347 1.00 47.91 413 LEU A CA 1
ATOM 3070 C C . LEU A 1 383 ? 50.009 21.243 16.885 1.00 50.06 413 LEU A C 1
ATOM 3071 O O . LEU A 1 383 ? 50.850 20.847 17.677 1.00 49.39 413 LEU A O 1
ATOM 3076 N N . LYS A 1 384 ? 50.283 21.507 15.611 1.00 53.15 414 LYS A N 1
ATOM 3077 C CA . LYS A 1 384 ? 51.610 21.288 15.026 1.00 57.01 414 LYS A CA 1
ATOM 3078 C C . LYS A 1 384 ? 52.475 22.541 15.187 1.00 60.18 414 LYS A C 1
ATOM 3079 O O . LYS A 1 384 ? 52.062 23.630 14.803 1.00 61.11 414 LYS A O 1
ATOM 3085 N N . ALA A 1 385 ? 53.679 22.381 15.730 1.00 64.67 415 ALA A N 1
ATOM 3086 C CA . ALA A 1 385 ? 54.568 23.507 16.031 1.00 63.26 415 ALA A CA 1
ATOM 3087 C C . ALA A 1 385 ? 54.631 24.539 14.902 1.00 70.05 415 ALA A C 1
ATOM 3088 O O . ALA A 1 385 ? 55.093 24.248 13.804 1.00 73.23 415 ALA A O 1
ATOM 3090 N N . SER B 1 14 ? 28.141 -32.279 84.216 1.00 130.96 44 SER B N 1
ATOM 3091 C CA . SER B 1 14 ? 28.343 -32.308 82.735 1.00 127.33 44 SER B CA 1
ATOM 3092 C C . SER B 1 14 ? 28.793 -30.939 82.200 1.00 130.54 44 SER B C 1
ATOM 3093 O O . SER B 1 14 ? 28.029 -30.226 81.530 1.00 123.99 44 SER B O 1
ATOM 3096 N N . LEU B 1 15 ? 30.052 -30.603 82.487 1.00 134.69 45 LEU B N 1
ATOM 3097 C CA . LEU B 1 15 ? 30.635 -29.282 82.174 1.00 130.28 45 LEU B CA 1
ATOM 3098 C C . LEU B 1 15 ? 30.594 -28.864 80.702 1.00 127.40 45 LEU B C 1
ATOM 3099 O O . LEU B 1 15 ? 30.721 -27.680 80.409 1.00 127.03 45 LEU B O 1
ATOM 3104 N N . GLN B 1 16 ? 30.436 -29.810 79.780 1.00 130.01 46 GLN B N 1
ATOM 3105 C CA . GLN B 1 16 ? 30.429 -29.473 78.351 1.00 139.98 46 GLN B CA 1
ATOM 3106 C C . GLN B 1 16 ? 29.064 -28.966 77.847 1.00 147.03 46 GLN B C 1
ATOM 3107 O O . GLN B 1 16 ? 28.926 -28.587 76.677 1.00 126.34 46 GLN B O 1
ATOM 3113 N N . LYS B 1 17 ? 28.072 -28.963 78.742 1.00 164.46 47 LYS B N 1
ATOM 3114 C CA . LYS B 1 17 ? 26.846 -28.174 78.565 1.00 171.66 47 LYS B CA 1
ATOM 3115 C C . LYS B 1 17 ? 27.185 -26.692 78.787 1.00 180.09 47 LYS B C 1
ATOM 3116 O O . LYS B 1 17 ? 26.743 -25.828 78.028 1.00 159.88 47 LYS B O 1
ATOM 3122 N N . GLU B 1 18 ? 27.977 -26.420 79.830 1.00 192.00 48 GLU B N 1
ATOM 3123 C CA . GLU B 1 18 ? 28.508 -25.072 80.128 1.00 182.01 48 GLU B CA 1
ATOM 3124 C C . GLU B 1 18 ? 29.343 -24.497 78.964 1.00 182.50 48 GLU B C 1
ATOM 3125 O O . GLU B 1 18 ? 29.407 -23.278 78.792 1.00 190.74 48 GLU B O 1
ATOM 3131 N N . SER B 1 19 ? 29.966 -25.369 78.170 1.00 173.66 49 SER B N 1
ATOM 3132 C CA . SER B 1 19 ? 30.719 -24.946 76.983 1.00 157.33 49 SER B CA 1
ATOM 3133 C C . SER B 1 19 ? 29.805 -24.509 75.826 1.00 158.05 49 SER B C 1
ATOM 3134 O O . SER B 1 19 ? 30.243 -23.783 74.928 1.00 153.37 49 SER B O 1
ATOM 3137 N N . GLU B 1 20 ? 28.547 -24.957 75.850 1.00 157.25 50 GLU B N 1
ATOM 3138 C CA . GLU B 1 20 ? 27.539 -24.542 74.862 1.00 145.54 50 GLU B CA 1
ATOM 3139 C C . GLU B 1 20 ? 26.494 -23.569 75.422 1.00 136.97 50 GLU B C 1
ATOM 3140 O O . GLU B 1 20 ? 26.025 -22.707 74.686 1.00 121.90 50 GLU B O 1
ATOM 3146 N N . ILE B 1 21 ? 26.129 -23.701 76.701 1.00 139.07 51 ILE B N 1
ATOM 3147 C CA . ILE B 1 21 ? 25.231 -22.728 77.358 1.00 138.56 51 ILE B CA 1
ATOM 3148 C C . ILE B 1 21 ? 25.874 -21.321 77.345 1.00 139.66 51 ILE B C 1
ATOM 3149 O O . ILE B 1 21 ? 25.157 -20.319 77.337 1.00 136.28 51 ILE B O 1
ATOM 3154 N N . THR B 1 22 ? 27.212 -21.253 77.334 1.00 142.33 52 THR B N 1
ATOM 3155 C CA . THR B 1 22 ? 27.941 -19.975 77.201 1.00 136.32 52 THR B CA 1
ATOM 3156 C C . THR B 1 22 ? 28.072 -19.527 75.738 1.00 126.24 52 THR B C 1
ATOM 3157 O O . THR B 1 22 ? 27.777 -18.374 75.414 1.00 130.62 52 THR B O 1
ATOM 3161 N N . SER B 1 23 ? 28.524 -20.430 74.867 1.00 117.13 53 SER B N 1
ATOM 3162 C CA . SER B 1 23 ? 28.735 -20.108 73.446 1.00 111.05 53 SER B CA 1
ATOM 3163 C C . SER B 1 23 ? 27.427 -19.770 72.714 1.00 104.65 53 SER B C 1
ATOM 3164 O O . SER B 1 23 ? 27.416 -18.939 71.799 1.00 93.54 53 SER B O 1
ATOM 3167 N N . PHE B 1 24 ? 26.340 -20.430 73.120 1.00 106.66 54 PHE B N 1
ATOM 3168 C CA . PHE B 1 24 ? 24.995 -20.149 72.605 1.00 103.92 54 PHE B CA 1
ATOM 3169 C C . PHE B 1 24 ? 24.472 -18.799 73.117 1.00 101.35 54 PHE B C 1
ATOM 3170 O O . PHE B 1 24 ? 23.722 -18.126 72.406 1.00 95.68 54 PHE B O 1
ATOM 3178 N N . SER B 1 25 ? 24.870 -18.406 74.333 1.00 99.03 55 SER B N 1
ATOM 3179 C CA . SER B 1 25 ? 24.487 -17.095 74.896 1.00 94.73 55 SER B CA 1
ATOM 3180 C C . SER B 1 25 ? 25.168 -15.924 74.166 1.00 89.78 55 SER B C 1
ATOM 3181 O O . SER B 1 25 ? 24.656 -14.803 74.197 1.00 84.75 55 SER B O 1
ATOM 3184 N N . GLU B 1 26 ? 26.304 -16.185 73.510 1.00 87.00 56 GLU B N 1
ATOM 3185 C CA . GLU B 1 26 ? 26.987 -15.155 72.716 1.00 82.35 56 GLU B CA 1
ATOM 3186 C C . GLU B 1 26 ? 26.285 -14.876 71.393 1.00 73.82 56 GLU B C 1
ATOM 3187 O O . GLU B 1 26 ? 26.165 -13.718 70.988 1.00 77.86 56 GLU B O 1
ATOM 3193 N N . GLU B 1 27 ? 25.836 -15.928 70.712 1.00 68.80 57 GLU B N 1
ATOM 3194 C CA . GLU B 1 27 ? 25.006 -15.751 69.511 1.00 63.68 57 GLU B CA 1
ATOM 3195 C C . GLU B 1 27 ? 23.580 -15.314 69.884 1.00 60.59 57 GLU B C 1
ATOM 3196 O O . GLU B 1 27 ? 22.897 -14.655 69.096 1.00 54.05 57 GLU B O 1
ATOM 3202 N N . GLU B 1 28 ? 23.151 -15.674 71.091 1.00 58.29 58 GLU B N 1
ATOM 3203 C CA . GLU B 1 28 ? 21.893 -15.200 71.664 1.00 60.40 58 GLU B CA 1
ATOM 3204 C C . GLU B 1 28 ? 21.940 -13.684 71.860 1.00 60.00 58 GLU B C 1
ATOM 3205 O O . GLU B 1 28 ? 20.996 -12.983 71.493 1.00 62.58 58 GLU B O 1
ATOM 3211 N N . GLU B 1 29 ? 23.042 -13.194 72.437 1.00 58.80 59 GLU B N 1
ATOM 3212 C CA . GLU B 1 29 ? 23.277 -11.756 72.636 1.00 58.53 59 GLU B CA 1
ATOM 3213 C C . GLU B 1 29 ? 23.199 -10.934 71.339 1.00 54.15 59 GLU B C 1
ATOM 3214 O O . GLU B 1 29 ? 22.772 -9.783 71.356 1.00 52.52 59 GLU B O 1
ATOM 3220 N N . ALA B 1 30 ? 23.639 -11.519 70.232 1.00 49.82 60 ALA B N 1
ATOM 3221 C CA . ALA B 1 30 ? 23.561 -10.851 68.931 1.00 48.12 60 ALA B CA 1
ATOM 3222 C C . ALA B 1 30 ? 22.103 -10.722 68.485 1.00 48.05 60 ALA B C 1
ATOM 3223 O O . ALA B 1 30 ? 21.737 -9.742 67.821 1.00 46.56 60 ALA B O 1
ATOM 3225 N N . VAL B 1 31 ? 21.287 -11.715 68.868 1.00 48.53 61 VAL B N 1
ATOM 3226 C CA . VAL B 1 31 ? 19.851 -11.714 68.587 1.00 46.47 61 VAL B CA 1
ATOM 3227 C C . VAL B 1 31 ? 19.162 -10.740 69.511 1.00 46.26 61 VAL B C 1
ATOM 3228 O O . VAL B 1 31 ? 18.337 -9.943 69.080 1.00 43.26 61 VAL B O 1
ATOM 3232 N N . LEU B 1 32 ? 19.483 -10.857 70.803 1.00 48.03 62 LEU B N 1
ATOM 3233 C CA . LEU B 1 32 ? 18.993 -9.950 71.822 1.00 49.50 62 LEU B CA 1
ATOM 3234 C C . LEU B 1 32 ? 19.232 -8.489 71.473 1.00 48.93 62 LEU B C 1
ATOM 3235 O O . LEU B 1 32 ? 18.358 -7.652 71.682 1.00 49.83 62 LEU B O 1
ATOM 3240 N N . TYR B 1 33 ? 20.399 -8.190 70.911 1.00 47.70 63 TYR B N 1
ATOM 3241 C CA . TYR B 1 33 ? 20.750 -6.824 70.541 1.00 47.07 63 TYR B CA 1
ATOM 3242 C C . TYR B 1 33 ? 19.877 -6.328 69.372 1.00 46.08 63 TYR B C 1
ATOM 3243 O O . TYR B 1 33 ? 19.468 -5.166 69.324 1.00 44.78 63 TYR B O 1
ATOM 3260 N N . LEU B 1 35 ? 16.867 -7.427 68.605 1.00 48.97 65 LEU B N 1
ATOM 3261 C CA . LEU B 1 35 ? 15.469 -7.358 69.002 1.00 51.25 65 LEU B CA 1
ATOM 3262 C C . LEU B 1 35 ? 15.215 -6.099 69.838 1.00 56.15 65 LEU B C 1
ATOM 3263 O O . LEU B 1 35 ? 14.158 -5.473 69.726 1.00 57.97 65 LEU B O 1
ATOM 3268 N N . SER B 1 36 ? 16.173 -5.759 70.700 1.00 58.39 66 SER B N 1
ATOM 3269 C CA . SER B 1 36 ? 16.158 -4.487 71.412 1.00 59.34 66 SER B CA 1
ATOM 3270 C C . SER B 1 36 ? 16.117 -3.329 70.400 1.00 56.17 66 SER B C 1
ATOM 3271 O O . SER B 1 36 ? 15.239 -2.473 70.448 1.00 56.39 66 SER B O 1
ATOM 3274 N N . ALA B 1 37 ? 17.067 -3.315 69.479 1.00 51.59 67 ALA B N 1
ATOM 3275 C CA . ALA B 1 37 ? 17.067 -2.311 68.409 1.00 50.56 67 ALA B CA 1
ATOM 3276 C C . ALA B 1 37 ? 15.675 -2.151 67.755 1.00 49.68 67 ALA B C 1
ATOM 3277 O O . ALA B 1 37 ? 15.209 -1.025 67.549 1.00 48.93 67 ALA B O 1
ATOM 3279 N N . LEU B 1 38 ? 15.005 -3.270 67.478 1.00 50.18 68 LEU B N 1
ATOM 3280 C CA . LEU B 1 38 ? 13.637 -3.243 66.936 1.00 51.39 68 LEU B CA 1
ATOM 3281 C C . LEU B 1 38 ? 12.592 -2.752 67.929 1.00 55.98 68 LEU B C 1
ATOM 3282 O O . LEU B 1 38 ? 11.674 -2.038 67.549 1.00 59.99 68 LEU B O 1
ATOM 3287 N N . LYS B 1 39 ? 12.724 -3.157 69.189 1.00 57.10 69 LYS B N 1
ATOM 3288 C CA . LYS B 1 39 ? 11.827 -2.710 70.244 1.00 61.44 69 LYS B CA 1
ATOM 3289 C C . LYS B 1 39 ? 11.893 -1.190 70.425 1.00 63.43 69 LYS B C 1
ATOM 3290 O O . LYS B 1 39 ? 10.861 -0.539 70.559 1.00 68.51 69 LYS B O 1
ATOM 3296 N N . LYS B 1 40 ? 13.107 -0.636 70.414 1.00 61.39 70 LYS B N 1
ATOM 3297 C CA . LYS B 1 40 ? 13.319 0.813 70.551 1.00 60.20 70 LYS B CA 1
ATOM 3298 C C . LYS B 1 40 ? 13.263 1.532 69.196 1.00 57.58 70 LYS B C 1
ATOM 3299 O O . LYS B 1 40 ? 13.541 2.734 69.108 1.00 54.52 70 LYS B O 1
ATOM 3305 N N . ASN B 1 41 ? 12.937 0.802 68.138 1.00 55.27 71 ASN B N 1
ATOM 3306 C CA . ASN B 1 41 ? 12.973 1.376 66.808 1.00 55.55 71 ASN B CA 1
ATOM 3307 C C . ASN B 1 41 ? 14.216 2.265 66.665 1.00 53.30 71 ASN B C 1
ATOM 3308 O O . ASN B 1 41 ? 14.112 3.451 66.385 1.00 56.79 71 ASN B O 1
ATOM 3313 N N . ASP B 1 42 ? 15.389 1.677 66.900 1.00 51.47 72 ASP B N 1
ATOM 3314 C CA . ASP B 1 42 ? 16.667 2.392 66.840 1.00 48.71 72 ASP B CA 1
ATOM 3315 C C . ASP B 1 42 ? 17.437 1.859 65.626 1.00 45.08 72 ASP B C 1
ATOM 3316 O O . ASP B 1 42 ? 18.154 0.860 65.685 1.00 43.17 72 ASP B O 1
ATOM 3321 N N . LEU B 1 43 ? 17.250 2.521 64.506 1.00 43.36 73 LEU B N 1
ATOM 3322 C CA . LEU B 1 43 ? 17.884 2.098 63.274 1.00 39.88 73 LEU B CA 1
ATOM 3323 C C . LEU B 1 43 ? 19.391 2.096 63.431 1.00 42.01 73 LEU B C 1
ATOM 3324 O O . LEU B 1 43 ? 20.052 1.120 63.090 1.00 41.97 73 LEU B O 1
ATOM 3329 N N . ASP B 1 44 ? 19.917 3.194 63.978 1.00 47.58 74 ASP B N 1
ATOM 3330 C CA . ASP B 1 44 ? 21.356 3.380 64.195 1.00 45.13 74 ASP B CA 1
ATOM 3331 C C . ASP B 1 44 ? 21.938 2.191 64.968 1.00 43.30 74 ASP B C 1
ATOM 3332 O O . ASP B 1 44 ? 23.018 1.691 64.642 1.00 40.64 74 ASP B O 1
ATOM 3345 N N . ALA B 1 46 ? 20.374 -0.883 65.436 1.00 43.47 76 ALA B N 1
ATOM 3346 C CA . ALA B 1 46 ? 20.150 -2.017 64.535 1.00 44.14 76 ALA B CA 1
ATOM 3347 C C . ALA B 1 46 ? 21.341 -2.278 63.634 1.00 39.78 76 ALA B C 1
ATOM 3348 O O . ALA B 1 46 ? 21.835 -3.408 63.556 1.00 38.32 76 ALA B O 1
ATOM 3350 N N . LEU B 1 47 ? 21.815 -1.237 62.967 1.00 40.71 77 LEU B N 1
ATOM 3351 C CA . LEU B 1 47 ? 22.765 -1.431 61.856 1.00 38.37 77 LEU B CA 1
ATOM 3352 C C . LEU B 1 47 ? 24.116 -1.933 62.357 1.00 41.51 77 LEU B C 1
ATOM 3353 O O . LEU B 1 47 ? 24.804 -2.674 61.657 1.00 39.84 77 LEU B O 1
ATOM 3358 N N . ARG B 1 48 ? 24.469 -1.532 63.576 1.00 43.20 78 ARG B N 1
ATOM 3359 C CA . ARG B 1 48 ? 25.726 -1.924 64.226 1.00 47.07 78 ARG B CA 1
ATOM 3360 C C . ARG B 1 48 ? 25.753 -3.369 64.766 1.00 47.39 78 ARG B C 1
ATOM 3361 O O . ARG B 1 48 ? 26.834 -3.895 65.047 1.00 51.12 78 ARG B O 1
ATOM 3369 N N . GLY B 1 49 ? 24.582 -3.985 64.955 1.00 43.96 79 GLY B N 1
ATOM 3370 C CA . GLY B 1 49 ? 24.485 -5.442 65.201 1.00 42.65 79 GLY B CA 1
ATOM 3371 C C . GLY B 1 49 ? 24.496 -6.280 63.911 1.00 39.92 79 GLY B C 1
ATOM 3372 O O . GLY B 1 49 ? 24.344 -7.501 63.946 1.00 40.43 79 GLY B O 1
ATOM 3373 N N . CYS B 1 50 ? 24.675 -5.634 62.772 1.00 36.77 80 CYS B N 1
ATOM 3374 C CA . CYS B 1 50 ? 24.699 -6.347 61.478 1.00 36.03 80 CYS B CA 1
ATOM 3375 C C . CYS B 1 50 ? 26.118 -6.434 60.937 1.00 36.05 80 CYS B C 1
ATOM 3376 O O . CYS B 1 50 ? 26.891 -5.491 61.054 1.00 36.50 80 CYS B O 1
ATOM 3379 N N . ALA B 1 51 ? 26.481 -7.571 60.359 1.00 36.22 81 ALA B N 1
ATOM 3380 C CA . ALA B 1 51 ? 27.867 -7.786 59.928 1.00 36.75 81 ALA B CA 1
ATOM 3381 C C . ALA B 1 51 ? 28.152 -7.138 58.565 1.00 40.46 81 ALA B C 1
ATOM 3382 O O . ALA B 1 51 ? 28.524 -7.827 57.616 1.00 37.26 81 ALA B O 1
ATOM 3384 N N . ILE B 1 52 ? 28.004 -5.814 58.489 1.00 39.39 82 ILE B N 1
ATOM 3385 C CA . ILE B 1 52 ? 28.162 -5.084 57.238 1.00 37.13 82 ILE B CA 1
ATOM 3386 C C . ILE B 1 52 ? 29.593 -5.130 56.714 1.00 37.50 82 ILE B C 1
ATOM 3387 O O . ILE B 1 52 ? 29.823 -5.560 55.583 1.00 37.53 82 ILE B O 1
ATOM 3392 N N . ASP B 1 53 ? 30.543 -4.661 57.516 1.00 41.29 83 ASP B N 1
ATOM 3393 C CA . ASP B 1 53 ? 31.939 -4.555 57.074 1.00 42.23 83 ASP B CA 1
ATOM 3394 C C . ASP B 1 53 ? 32.577 -5.923 56.925 1.00 41.66 83 ASP B C 1
ATOM 3395 O O . ASP B 1 53 ? 33.326 -6.170 55.974 1.00 35.44 83 ASP B O 1
ATOM 3400 N N . GLU B 1 54 ? 32.306 -6.798 57.886 1.00 42.19 84 GLU B N 1
ATOM 3401 C CA . GLU B 1 54 ? 32.921 -8.122 57.877 1.00 43.82 84 GLU B CA 1
ATOM 3402 C C . GLU B 1 54 ? 32.576 -8.832 56.583 1.00 41.62 84 GLU B C 1
ATOM 3403 O O . GLU B 1 54 ? 33.455 -9.232 55.830 1.00 43.04 84 GLU B O 1
ATOM 3409 N N . THR B 1 55 ? 31.287 -8.945 56.304 1.00 39.23 85 THR B N 1
ATOM 3410 C CA . THR B 1 55 ? 30.838 -9.641 55.120 1.00 36.35 85 THR B CA 1
ATOM 3411 C C . THR B 1 55 ? 31.305 -8.922 53.838 1.00 38.24 85 THR B C 1
ATOM 3412 O O . THR B 1 55 ? 31.717 -9.579 52.860 1.00 34.56 85 THR B O 1
ATOM 3416 N N . ALA B 1 56 ? 31.241 -7.588 53.842 1.00 35.17 86 ALA B N 1
ATOM 3417 C CA . ALA B 1 56 ? 31.733 -6.798 52.715 1.00 36.48 86 ALA B CA 1
ATOM 3418 C C . ALA B 1 56 ? 33.172 -7.185 52.364 1.00 36.83 86 ALA B C 1
ATOM 3419 O O . ALA B 1 56 ? 33.503 -7.376 51.202 1.00 35.47 86 ALA B O 1
ATOM 3421 N N . LEU B 1 57 ? 34.011 -7.321 53.380 1.00 38.75 87 LEU B N 1
ATOM 3422 C CA . LEU B 1 57 ? 35.434 -7.606 53.159 1.00 43.55 87 LEU B CA 1
ATOM 3423 C C . LEU B 1 57 ? 35.760 -9.089 52.965 1.00 42.91 87 LEU B C 1
ATOM 3424 O O . LEU B 1 57 ? 36.829 -9.412 52.455 1.00 40.72 87 LEU B O 1
ATOM 3429 N N . GLN B 1 58 ? 34.861 -9.974 53.393 1.00 41.49 88 GLN B N 1
ATOM 3430 C CA . GLN B 1 58 ? 35.172 -11.399 53.499 1.00 42.31 88 GLN B CA 1
ATOM 3431 C C . GLN B 1 58 ? 34.403 -12.288 52.538 1.00 39.87 88 GLN B C 1
ATOM 3432 O O . GLN B 1 58 ? 34.840 -13.403 52.271 1.00 39.24 88 GLN B O 1
ATOM 3438 N N . ILE B 1 59 ? 33.264 -11.821 52.030 1.00 36.22 89 ILE B N 1
ATOM 3439 C CA . ILE B 1 59 ? 32.349 -12.713 51.327 1.00 36.31 89 ILE B CA 1
ATOM 3440 C C . ILE B 1 59 ? 33.046 -13.462 50.179 1.00 34.97 89 ILE B C 1
ATOM 3441 O O . ILE B 1 59 ? 33.952 -12.931 49.541 1.00 34.05 89 ILE B O 1
ATOM 3446 N N . ASN B 1 60 ? 32.654 -14.716 49.986 1.00 34.10 90 ASN B N 1
ATOM 3447 C CA . ASN B 1 60 ? 33.173 -15.554 48.912 1.00 36.54 90 ASN B CA 1
ATOM 3448 C C . ASN B 1 60 ? 32.235 -15.424 47.715 1.00 37.11 90 ASN B C 1
ATOM 3449 O O . ASN B 1 60 ? 31.100 -15.890 47.757 1.00 38.38 90 ASN B O 1
ATOM 3454 N N . PHE B 1 61 ? 32.712 -14.755 46.669 1.00 38.68 91 PHE B N 1
ATOM 3455 C CA . PHE B 1 61 ? 31.929 -14.473 45.456 1.00 40.00 91 PHE B CA 1
ATOM 3456 C C . PHE B 1 61 ? 31.375 -15.731 44.808 1.00 41.32 91 PHE B C 1
ATOM 3457 O O . PHE B 1 61 ? 30.166 -15.830 44.548 1.00 39.40 91 PHE B O 1
ATOM 3465 N N . VAL B 1 62 ? 32.274 -16.670 44.518 1.00 42.66 92 VAL B N 1
ATOM 3466 C CA . VAL B 1 62 ? 31.909 -17.907 43.828 1.00 43.20 92 VAL B CA 1
ATOM 3467 C C . VAL B 1 62 ? 30.926 -18.741 44.662 1.00 40.06 92 VAL B C 1
ATOM 3468 O O . VAL B 1 62 ? 29.936 -19.207 44.131 1.00 38.85 92 VAL B O 1
ATOM 3472 N N . LYS B 1 63 ? 31.184 -18.915 45.957 1.00 41.49 93 LYS B N 1
ATOM 3473 C CA . LYS B 1 63 ? 30.282 -19.725 46.801 1.00 44.36 93 LYS B CA 1
ATOM 3474 C C . LYS B 1 63 ? 28.921 -19.060 47.003 1.00 39.74 93 LYS B C 1
ATOM 3475 O O . LYS B 1 63 ? 27.897 -19.738 47.106 1.00 41.44 93 LYS B O 1
ATOM 3481 N N . THR B 1 64 ? 28.903 -17.737 47.052 1.00 36.51 94 THR B N 1
ATOM 3482 C CA . THR B 1 64 ? 27.643 -17.013 47.177 1.00 33.87 94 THR B CA 1
ATOM 3483 C C . THR B 1 64 ? 26.872 -17.093 45.847 1.00 35.19 94 THR B C 1
ATOM 3484 O O . THR B 1 64 ? 25.643 -17.252 45.829 1.00 32.59 94 THR B O 1
ATOM 3488 N N . ALA B 1 65 ? 27.611 -17.036 44.741 1.00 35.45 95 ALA B N 1
ATOM 3489 C CA . ALA B 1 65 ? 27.021 -17.166 43.403 1.00 36.10 95 ALA B CA 1
ATOM 3490 C C . ALA B 1 65 ? 26.423 -18.541 43.188 1.00 39.21 95 ALA B C 1
ATOM 3491 O O . ALA B 1 65 ? 25.356 -18.678 42.606 1.00 45.49 95 ALA B O 1
ATOM 3493 N N . GLU B 1 66 ? 27.118 -19.566 43.652 1.00 41.67 96 GLU B N 1
ATOM 3494 C CA . GLU B 1 66 ? 26.631 -20.923 43.531 1.00 41.77 96 GLU B CA 1
ATOM 3495 C C . GLU B 1 66 ? 25.438 -21.190 44.453 1.00 40.39 96 GLU B C 1
ATOM 3496 O O . GLU B 1 66 ? 24.650 -22.084 44.200 1.00 41.32 96 GLU B O 1
ATOM 3502 N N . GLU B 1 67 ? 25.285 -20.384 45.492 1.00 41.96 97 GLU B N 1
ATOM 3503 C CA . GLU B 1 67 ? 24.156 -20.492 46.422 1.00 39.31 97 GLU B CA 1
ATOM 3504 C C . GLU B 1 67 ? 22.896 -19.752 45.896 1.00 37.34 97 GLU B C 1
ATOM 3505 O O . GLU B 1 67 ? 21.772 -20.224 46.068 1.00 37.08 97 GLU B O 1
ATOM 3511 N N . LEU B 1 68 ? 23.097 -18.597 45.265 1.00 34.38 98 LEU B N 1
ATOM 3512 C CA . LEU B 1 68 ? 22.003 -17.797 44.711 1.00 32.68 98 LEU B CA 1
ATOM 3513 C C . LEU B 1 68 ? 22.143 -17.646 43.199 1.00 29.49 98 LEU B C 1
ATOM 3514 O O . LEU B 1 68 ? 22.208 -16.530 42.693 1.00 26.93 98 LEU B O 1
ATOM 3519 N N . PRO B 1 69 ? 22.116 -18.774 42.474 1.00 30.67 99 PRO B N 1
ATOM 3520 C CA . PRO B 1 69 ? 22.305 -18.771 41.021 1.00 31.92 99 PRO B CA 1
ATOM 3521 C C . PRO B 1 69 ? 21.165 -18.114 40.247 1.00 34.22 99 PRO B C 1
ATOM 3522 O O . PRO B 1 69 ? 21.301 -17.843 39.037 1.00 35.27 99 PRO B O 1
ATOM 3526 N N . GLY B 1 70 ? 20.045 -17.892 40.930 1.00 36.95 100 GLY B N 1
ATOM 3527 C CA . GLY B 1 70 ? 18.914 -17.175 40.359 1.00 41.40 100 GLY B CA 1
ATOM 3528 C C . GLY B 1 70 ? 19.131 -15.705 40.082 1.00 40.43 100 GLY B C 1
ATOM 3529 O O . GLY B 1 70 ? 18.379 -15.095 39.337 1.00 43.89 100 GLY B O 1
ATOM 3538 N N . GLN B 1 72 ? 20.762 -11.933 39.116 1.00 39.53 102 GLN B N 1
ATOM 3539 C CA . GLN B 1 72 ? 21.494 -11.183 38.138 1.00 38.35 102 GLN B CA 1
ATOM 3540 C C . GLN B 1 72 ? 22.622 -10.551 38.926 1.00 34.09 102 GLN B C 1
ATOM 3541 O O . GLN B 1 72 ? 22.462 -10.233 40.107 1.00 31.64 102 GLN B O 1
ATOM 3547 N N . LEU B 1 73 ? 23.760 -10.389 38.267 1.00 36.64 103 LEU B N 1
ATOM 3548 C CA . LEU B 1 73 ? 24.939 -9.826 38.889 1.00 34.22 103 LEU B CA 1
ATOM 3549 C C . LEU B 1 73 ? 24.642 -8.439 39.460 1.00 33.65 103 LEU B C 1
ATOM 3550 O O . LEU B 1 73 ? 24.999 -8.162 40.615 1.00 34.71 103 LEU B O 1
ATOM 3555 N N . ILE B 1 74 ? 23.941 -7.591 38.708 1.00 32.11 104 ILE B N 1
ATOM 3556 C CA . ILE B 1 74 ? 23.651 -6.238 39.202 1.00 35.55 104 ILE B CA 1
ATOM 3557 C C . ILE B 1 74 ? 22.844 -6.200 40.481 1.00 37.86 104 ILE B C 1
ATOM 3558 O O . ILE B 1 74 ? 22.823 -5.155 41.129 1.00 35.67 104 ILE B O 1
ATOM 3563 N N . ASP B 1 75 ? 22.173 -7.297 40.830 1.00 34.96 105 ASP B N 1
ATOM 3564 C CA . ASP B 1 75 ? 21.326 -7.328 42.018 1.00 40.77 105 ASP B CA 1
ATOM 3565 C C . ASP B 1 75 ? 22.096 -7.811 43.250 1.00 36.97 105 ASP B C 1
ATOM 3566 O O . ASP B 1 75 ? 21.522 -7.931 44.330 1.00 37.42 105 ASP B O 1
ATOM 3571 N N . LEU B 1 76 ? 23.391 -8.082 43.081 1.00 37.36 106 LEU B N 1
ATOM 3572 C CA . LEU B 1 76 ? 24.290 -8.431 44.185 1.00 37.72 106 LEU B CA 1
ATOM 3573 C C . LEU B 1 76 ? 25.209 -7.255 44.456 1.00 32.79 106 LEU B C 1
ATOM 3574 O O . LEU B 1 76 ? 25.626 -6.589 43.532 1.00 25.52 106 LEU B O 1
ATOM 3579 N N . PRO B 1 77 ? 25.510 -6.972 45.733 1.00 30.66 107 PRO B N 1
ATOM 3580 C CA . PRO B 1 77 ? 26.471 -5.886 45.968 1.00 31.57 107 PRO B CA 1
ATOM 3581 C C . PRO B 1 77 ? 27.813 -6.095 45.259 1.00 32.63 107 PRO B C 1
ATOM 3582 O O . PRO B 1 77 ? 28.152 -7.217 44.894 1.00 36.84 107 PRO B O 1
ATOM 3586 N N . ALA B 1 78 ? 28.551 -5.005 45.065 1.00 31.89 108 ALA B N 1
ATOM 3587 C CA . ALA B 1 78 ? 29.857 -5.033 44.390 1.00 31.61 108 ALA B CA 1
ATOM 3588 C C . ALA B 1 78 ? 30.872 -5.940 45.117 1.00 31.47 108 ALA B C 1
ATOM 3589 O O . ALA B 1 78 ? 30.766 -6.131 46.323 1.00 32.41 108 ALA B O 1
ATOM 3591 N N . PRO B 1 79 ? 31.851 -6.508 44.384 1.00 31.42 109 PRO B N 1
ATOM 3592 C CA . PRO B 1 79 ? 32.822 -7.457 44.970 1.00 33.35 109 PRO B CA 1
ATOM 3593 C C . PRO B 1 79 ? 33.984 -6.831 45.751 1.00 34.50 109 PRO B C 1
ATOM 3594 O O . PRO B 1 79 ? 35.149 -6.985 45.392 1.00 32.67 109 PRO B O 1
ATOM 3598 N N . THR B 1 80 ? 33.645 -6.196 46.857 1.00 33.43 110 THR B N 1
ATOM 3599 C CA . THR B 1 80 ? 34.626 -5.587 47.731 1.00 36.65 110 THR B CA 1
ATOM 3600 C C . THR B 1 80 ? 35.646 -6.590 48.305 1.00 38.06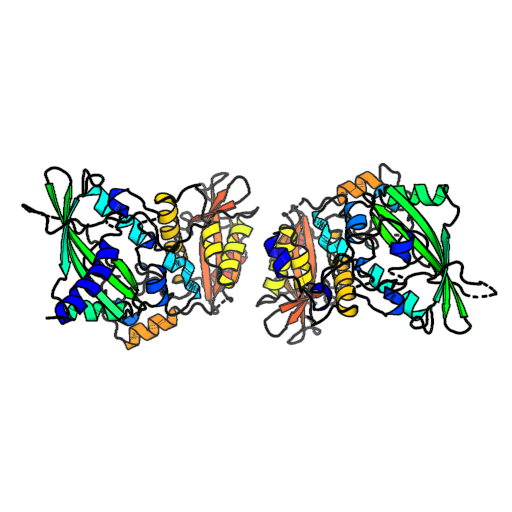 110 THR B C 1
ATOM 3601 O O . THR B 1 80 ? 36.822 -6.257 48.455 1.00 38.48 110 THR B O 1
ATOM 3605 N N . SER B 1 81 ? 35.210 -7.809 48.609 1.00 36.62 111 SER B N 1
ATOM 3606 C CA . SER B 1 81 ? 36.122 -8.826 49.157 1.00 37.44 111 SER B CA 1
ATOM 3607 C C . SER B 1 81 ? 37.227 -9.232 48.167 1.00 37.15 111 SER B C 1
ATOM 3608 O O . SER B 1 81 ? 38.255 -9.724 48.575 1.00 37.26 111 SER B O 1
ATOM 3611 N N . ASP B 1 82 ? 36.998 -9.043 46.869 1.00 37.73 112 ASP B N 1
ATOM 3612 C CA . ASP B 1 82 ? 38.046 -9.246 45.847 1.00 35.85 112 ASP B CA 1
ATOM 3613 C C . ASP B 1 82 ? 38.784 -7.958 45.467 1.00 35.19 112 ASP B C 1
ATOM 3614 O O . ASP B 1 82 ? 39.976 -7.993 45.223 1.00 38.99 112 ASP B O 1
ATOM 3619 N N . TYR B 1 83 ? 38.062 -6.835 45.392 1.00 33.04 113 TYR B N 1
ATOM 3620 C CA . TYR B 1 83 ? 38.644 -5.537 45.053 1.00 32.91 113 TYR B CA 1
ATOM 3621 C C . TYR B 1 83 ? 38.147 -4.451 46.021 1.00 32.62 113 TYR B C 1
ATOM 3622 O O . TYR B 1 83 ? 36.994 -3.968 45.912 1.00 30.42 113 TYR B O 1
ATOM 3631 N N . SER B 1 84 ? 39.008 -4.071 46.968 1.00 32.63 114 SER B N 1
ATOM 3632 C CA . SER B 1 84 ? 38.638 -3.095 48.016 1.00 35.24 114 SER B CA 1
ATOM 3633 C C . SER B 1 84 ? 38.180 -1.736 47.471 1.00 34.84 114 SER B C 1
ATOM 3634 O O . SER B 1 84 ? 37.506 -0.977 48.169 1.00 33.54 114 SER B O 1
ATOM 3637 N N . TYR B 1 85 ? 38.546 -1.445 46.223 1.00 33.09 115 TYR B N 1
ATOM 3638 C CA . TYR B 1 85 ? 38.010 -0.312 45.468 1.00 32.59 115 TYR B CA 1
ATOM 3639 C C . TYR B 1 85 ? 36.482 -0.123 45.627 1.00 32.96 115 TYR B C 1
ATOM 3640 O O . TYR B 1 85 ? 36.008 1.006 45.739 1.00 32.58 115 TYR B O 1
ATOM 3649 N N . TYR B 1 86 ? 35.730 -1.225 45.667 1.00 31.44 116 TYR B N 1
ATOM 3650 C CA . TYR B 1 86 ? 34.257 -1.174 45.704 1.00 29.47 116 TYR B CA 1
ATOM 3651 C C . TYR B 1 86 ? 33.667 -0.930 47.120 1.00 29.13 116 TYR B C 1
ATOM 3652 O O . TYR B 1 86 ? 32.455 -0.774 47.272 1.00 27.91 116 TYR B O 1
ATOM 3661 N N . PHE B 1 87 ? 34.503 -0.877 48.152 1.00 31.84 117 PHE B N 1
ATOM 3662 C CA . PHE B 1 87 ? 33.980 -0.861 49.518 1.00 30.03 117 PHE B CA 1
ATOM 3663 C C . PHE B 1 87 ? 32.777 0.078 49.730 1.00 31.77 117 PHE B C 1
ATOM 3664 O O . PHE B 1 87 ? 31.747 -0.372 50.205 1.00 27.50 117 PHE B O 1
ATOM 3672 N N . PRO B 1 88 ? 32.891 1.380 49.377 1.00 33.36 118 PRO B N 1
ATOM 3673 C CA . PRO B 1 88 ? 31.759 2.258 49.684 1.00 31.29 118 PRO B CA 1
ATOM 3674 C C . PRO B 1 88 ? 30.439 1.852 49.011 1.00 28.62 118 PRO B C 1
ATOM 3675 O O . PRO B 1 88 ? 29.380 2.063 49.592 1.00 30.66 118 PRO B O 1
ATOM 3679 N N . LEU B 1 89 ? 30.491 1.262 47.821 1.00 28.06 119 LEU B N 1
ATOM 3680 C CA . LEU B 1 89 ? 29.273 0.796 47.158 1.00 26.95 119 LEU B CA 1
ATOM 3681 C C . LEU B 1 89 ? 28.655 -0.402 47.846 1.00 30.37 119 LEU B C 1
ATOM 3682 O O . LEU B 1 89 ? 27.422 -0.540 47.890 1.00 28.88 119 LEU B O 1
ATOM 3687 N N . THR B 1 90 ? 29.506 -1.284 48.357 1.00 29.29 120 THR B N 1
ATOM 3688 C CA . THR B 1 90 ? 29.060 -2.556 48.879 1.00 27.03 120 THR B CA 1
ATOM 3689 C C . THR B 1 90 ? 28.396 -2.308 50.225 1.00 29.92 120 THR B C 1
ATOM 3690 O O . THR B 1 90 ? 27.297 -2.830 50.494 1.00 29.52 120 THR B O 1
ATOM 3694 N N . SER B 1 91 ? 29.068 -1.492 51.036 1.00 28.90 121 SER B N 1
ATOM 3695 C CA . SER B 1 91 ? 28.554 -0.966 52.293 1.00 30.25 121 SER B CA 1
ATOM 3696 C C . SER B 1 91 ? 27.234 -0.231 52.147 1.00 32.69 121 SER B C 1
ATOM 3697 O O . SER B 1 91 ? 26.322 -0.461 52.943 1.00 28.83 121 SER B O 1
ATOM 3700 N N . ALA B 1 92 ? 27.134 0.647 51.141 1.00 33.74 122 ALA B N 1
ATOM 3701 C CA . ALA B 1 92 ? 25.902 1.415 50.918 1.00 32.64 122 ALA B CA 1
ATOM 3702 C C . ALA B 1 92 ? 24.749 0.496 50.527 1.00 29.02 122 ALA B C 1
ATOM 3703 O O . ALA B 1 92 ? 23.676 0.592 51.107 1.00 29.55 122 ALA B O 1
ATOM 3705 N N . GLU B 1 93 ? 24.976 -0.403 49.570 1.00 29.71 123 GLU B N 1
ATOM 3706 C CA . GLU B 1 93 ? 23.932 -1.356 49.161 1.00 29.50 123 GLU B CA 1
ATOM 3707 C C . GLU B 1 93 ? 23.533 -2.316 50.278 1.00 28.87 123 GLU B C 1
ATOM 3708 O O . GLU B 1 93 ? 22.358 -2.552 50.489 1.00 30.00 123 GLU B O 1
ATOM 3722 N N . THR B 1 95 ? 23.721 -1.640 53.397 1.00 30.92 125 THR B N 1
ATOM 3723 C CA . THR B 1 95 ? 23.066 -0.819 54.406 1.00 27.94 125 THR B CA 1
ATOM 3724 C C . THR B 1 95 ? 21.596 -0.638 54.013 1.00 26.70 125 THR B C 1
ATOM 3725 O O . THR B 1 95 ? 20.708 -0.679 54.851 1.00 24.62 125 THR B O 1
ATOM 3729 N N . LYS B 1 96 ? 21.324 -0.490 52.720 1.00 26.43 126 LYS B N 1
ATOM 3730 C CA . LYS B 1 96 ? 19.950 -0.367 52.257 1.00 26.26 126 LYS B CA 1
ATOM 3731 C C . LYS B 1 96 ? 19.186 -1.666 52.440 1.00 26.79 126 LYS B C 1
ATOM 3732 O O . LYS B 1 96 ? 18.015 -1.639 52.800 1.00 28.24 126 LYS B O 1
ATOM 3738 N N . ALA B 1 97 ? 19.828 -2.798 52.123 1.00 25.69 127 ALA B N 1
ATOM 3739 C CA . ALA B 1 97 ? 19.188 -4.108 52.256 1.00 25.73 127 ALA B CA 1
ATOM 3740 C C . ALA B 1 97 ? 18.765 -4.400 53.713 1.00 25.75 127 ALA B C 1
ATOM 3741 O O . ALA B 1 97 ? 17.682 -4.950 53.966 1.00 25.54 127 ALA B O 1
ATOM 3743 N N . TYR B 1 98 ? 19.600 -4.013 54.659 1.00 26.01 128 TYR B N 1
ATOM 3744 C CA . TYR B 1 98 ? 19.273 -4.201 56.090 1.00 27.50 128 TYR B CA 1
ATOM 3745 C C . TYR B 1 98 ? 18.119 -3.334 56.583 1.00 29.42 128 TYR B C 1
ATOM 3746 O O . TYR B 1 98 ? 17.232 -3.794 57.281 1.00 34.47 128 TYR B O 1
ATOM 3755 N N . ILE B 1 99 ? 18.144 -2.062 56.223 1.00 33.88 129 ILE B N 1
ATOM 3756 C CA . ILE B 1 99 ? 17.073 -1.135 56.582 1.00 34.21 129 ILE B CA 1
ATOM 3757 C C . ILE B 1 99 ? 15.713 -1.658 56.118 1.00 32.43 129 ILE B C 1
ATOM 3758 O O . ILE B 1 99 ? 14.710 -1.580 56.846 1.00 28.86 129 ILE B O 1
ATOM 3763 N N . GLU B 1 100 ? 15.691 -2.160 54.884 1.00 30.03 130 GLU B N 1
ATOM 3764 C CA . GLU B 1 100 ? 14.473 -2.730 54.305 1.00 33.06 130 GLU B CA 1
ATOM 3765 C C . GLU B 1 100 ? 14.009 -3.962 55.081 1.00 34.68 130 GLU B C 1
ATOM 3766 O O . GLU B 1 100 ? 12.821 -4.078 55.369 1.00 38.70 130 GLU B O 1
ATOM 3772 N N . GLN B 1 101 ? 14.936 -4.836 55.485 1.00 32.63 131 GLN B N 1
ATOM 3773 C CA . GLN B 1 101 ? 14.593 -5.923 56.394 1.00 34.34 131 GLN B CA 1
ATOM 3774 C C . GLN B 1 101 ? 14.006 -5.385 57.708 1.00 34.73 131 GLN B C 1
ATOM 3775 O O . GLN B 1 101 ? 13.009 -5.913 58.197 1.00 33.83 131 GLN B O 1
ATOM 3781 N N . PHE B 1 102 ? 14.631 -4.352 58.280 1.00 36.05 132 PHE B N 1
ATOM 3782 C CA A PHE B 1 102 ? 14.166 -3.800 59.566 0.50 38.14 132 PHE B CA 1
ATOM 3783 C CA B PHE B 1 102 ? 14.187 -3.780 59.567 0.50 37.76 132 PHE B CA 1
ATOM 3784 C C . PHE B 1 102 ? 12.735 -3.298 59.438 1.00 38.50 132 PHE B C 1
ATOM 3785 O O . PHE B 1 102 ? 11.909 -3.505 60.339 1.00 39.62 132 PHE B O 1
ATOM 3800 N N . GLU B 1 103 ? 12.448 -2.639 58.315 1.00 37.21 133 GLU B N 1
ATOM 3801 C CA . GLU B 1 103 ? 11.139 -2.021 58.035 1.00 39.81 133 GLU B CA 1
ATOM 3802 C C . GLU B 1 103 ? 10.057 -3.042 57.768 1.00 41.69 133 GLU B C 1
ATOM 3803 O O . GLU B 1 103 ? 8.946 -2.901 58.281 1.00 47.44 133 GLU B O 1
ATOM 3809 N N . GLU B 1 104 ? 10.381 -4.058 56.963 1.00 44.20 134 GLU B N 1
ATOM 3810 C CA . GLU B 1 104 ? 9.435 -5.128 56.642 1.00 46.42 134 GLU B CA 1
ATOM 3811 C C . GLU B 1 104 ? 8.964 -5.809 57.896 1.00 46.58 134 GLU B C 1
ATOM 3812 O O . GLU B 1 104 ? 7.776 -6.011 58.080 1.00 46.78 134 GLU B O 1
ATOM 3818 N N . LEU B 1 105 ? 9.916 -6.160 58.748 1.00 46.77 135 LEU B N 1
ATOM 3819 C CA . LEU B 1 105 ? 9.621 -6.792 60.016 1.00 53.05 135 LEU B CA 1
ATOM 3820 C C . LEU B 1 105 ? 8.783 -5.868 60.900 1.00 54.51 135 LEU B C 1
ATOM 3821 O O . LEU B 1 105 ? 7.773 -6.289 61.449 1.00 60.02 135 LEU B O 1
ATOM 3826 N N . SER B 1 106 ? 9.194 -4.608 61.023 1.00 55.93 136 SER B N 1
ATOM 3827 C CA . SER B 1 106 ? 8.481 -3.632 61.855 1.00 56.10 136 SER B CA 1
ATOM 3828 C C . SER B 1 106 ? 7.030 -3.450 61.424 1.00 58.12 136 SER B C 1
ATOM 3829 O O . SER B 1 106 ? 6.139 -3.332 62.255 1.00 60.60 136 SER B O 1
ATOM 3832 N N . THR B 1 107 ? 6.802 -3.418 60.118 1.00 60.11 137 THR B N 1
ATOM 3833 C CA . THR B 1 107 ? 5.459 -3.268 59.580 1.00 59.74 137 THR B CA 1
ATOM 3834 C C . THR B 1 107 ? 4.568 -4.468 59.933 1.00 61.49 137 THR B C 1
ATOM 3835 O O . THR B 1 107 ? 3.422 -4.292 60.337 1.00 62.20 137 THR B O 1
ATOM 3839 N N . GLU B 1 108 ? 5.102 -5.680 59.799 1.00 61.87 138 GLU B N 1
ATOM 3840 C CA . GLU B 1 108 ? 4.321 -6.904 60.037 1.00 61.42 138 GLU B CA 1
ATOM 3841 C C . GLU B 1 108 ? 3.954 -7.082 61.497 1.00 66.21 138 GLU B C 1
ATOM 3842 O O . GLU B 1 108 ? 2.934 -7.697 61.809 1.00 75.42 138 GLU B O 1
ATOM 3848 N N . ILE B 1 109 ? 4.782 -6.563 62.396 1.00 66.11 139 ILE B N 1
ATOM 3849 C CA . ILE B 1 109 ? 4.538 -6.733 63.829 1.00 67.61 139 ILE B CA 1
ATOM 3850 C C . ILE B 1 109 ? 3.965 -5.450 64.438 1.00 68.73 139 ILE B C 1
ATOM 3851 O O . ILE B 1 109 ? 4.700 -4.488 64.662 1.00 66.97 139 ILE B O 1
ATOM 3856 N N . PRO B 1 110 ? 2.643 -5.425 64.695 1.00 72.96 140 PRO B N 1
ATOM 3857 C CA . PRO B 1 110 ? 2.093 -4.299 65.439 1.00 74.56 140 PRO B CA 1
ATOM 3858 C C . PRO B 1 110 ? 2.471 -4.385 66.911 1.00 76.33 140 PRO B C 1
ATOM 3859 O O . PRO B 1 110 ? 2.591 -5.490 67.452 1.00 79.49 140 PRO B O 1
ATOM 3863 N N . GLU B 1 111 ? 2.654 -3.223 67.537 1.00 74.89 141 GLU B N 1
ATOM 3864 C CA . GLU B 1 111 ? 3.015 -3.120 68.952 1.00 72.31 141 GLU B CA 1
ATOM 3865 C C . GLU B 1 111 ? 4.423 -3.661 69.229 1.00 70.20 141 GLU B C 1
ATOM 3866 O O . GLU B 1 111 ? 4.671 -4.231 70.292 1.00 70.08 141 GLU B O 1
ATOM 3868 N N . ILE B 1 112 ? 5.340 -3.461 68.277 1.00 66.56 142 ILE B N 1
ATOM 3869 C CA . ILE B 1 112 ? 6.730 -3.948 68.388 1.00 65.49 142 ILE B CA 1
ATOM 3870 C C . ILE B 1 112 ? 7.494 -3.324 69.571 1.00 71.98 142 ILE B C 1
ATOM 3871 O O . ILE B 1 112 ? 8.443 -3.910 70.097 1.00 73.51 142 ILE B O 1
ATOM 3876 N N . GLU B 1 113 ? 7.057 -2.145 70.000 1.00 76.24 143 GLU B N 1
ATOM 3877 C CA . GLU B 1 113 ? 7.651 -1.471 71.155 1.00 77.73 143 GLU B CA 1
ATOM 3878 C C . GLU B 1 113 ? 7.337 -2.237 72.444 1.00 79.22 143 GLU B C 1
ATOM 3879 O O . GLU B 1 113 ? 7.999 -2.051 73.467 1.00 74.23 143 GLU B O 1
ATOM 3885 N N . THR B 1 114 ? 6.329 -3.103 72.377 1.00 79.12 144 THR B N 1
ATOM 3886 C CA . THR B 1 114 ? 5.892 -3.898 73.515 1.00 76.10 144 THR B CA 1
ATOM 3887 C C . THR B 1 114 ? 6.497 -5.315 73.496 1.00 73.17 144 THR B C 1
ATOM 3888 O O . THR B 1 114 ? 6.084 -6.170 74.283 1.00 74.15 144 THR B O 1
ATOM 3892 N N . LEU B 1 115 ? 7.490 -5.543 72.628 1.00 68.38 145 LEU B N 1
ATOM 3893 C CA . LEU B 1 115 ? 8.027 -6.887 72.343 1.00 67.15 145 LEU B CA 1
ATOM 3894 C C . LEU B 1 115 ? 8.745 -7.557 73.527 1.00 70.56 145 LEU B C 1
ATOM 3895 O O . LEU B 1 115 ? 9.815 -7.114 73.934 1.00 71.81 145 LEU B O 1
ATOM 3900 N N . GLU B 1 116 ? 8.145 -8.617 74.071 1.00 73.78 146 GLU B N 1
ATOM 3901 C CA . GLU B 1 116 ? 8.794 -9.482 75.065 1.00 75.88 146 GLU B CA 1
ATOM 3902 C C . GLU B 1 116 ? 9.304 -10.748 74.371 1.00 76.06 146 GLU B C 1
ATOM 3903 O O . GLU B 1 116 ? 8.694 -11.220 73.407 1.00 79.69 146 GLU B O 1
ATOM 3905 N N . VAL B 1 117 ? 10.423 -11.288 74.852 1.00 75.34 147 VAL B N 1
ATOM 3906 C CA . VAL B 1 117 ? 11.090 -12.426 74.198 1.00 72.06 147 VAL B CA 1
ATOM 3907 C C . VAL B 1 117 ? 10.748 -13.749 74.883 1.00 73.71 147 VAL B C 1
ATOM 3908 O O . VAL B 1 117 ? 10.971 -13.916 76.097 1.00 77.47 147 VAL B O 1
ATOM 3912 N N . LEU B 1 118 ? 10.191 -14.688 74.118 1.00 69.91 148 LEU B N 1
ATOM 3913 C CA . LEU B 1 118 ? 9.773 -15.980 74.679 1.00 71.43 148 LEU B CA 1
ATOM 3914 C C . LEU B 1 118 ? 10.881 -17.021 74.598 1.00 71.32 148 LEU B C 1
ATOM 3915 O O . LEU B 1 118 ? 11.164 -17.697 75.578 1.00 71.48 148 LEU B O 1
ATOM 3920 N N . GLU B 1 119 ? 11.515 -17.144 73.430 1.00 72.55 149 GLU B N 1
ATOM 3921 C CA . GLU B 1 119 ? 12.552 -18.155 73.244 1.00 70.22 149 GLU B CA 1
ATOM 3922 C C . GLU B 1 119 ? 13.467 -17.831 72.087 1.00 66.78 149 GLU B C 1
ATOM 3923 O O . GLU B 1 119 ? 13.032 -17.262 71.084 1.00 66.65 149 GLU B O 1
ATOM 3929 N N . ILE B 1 120 ? 14.740 -18.190 72.250 1.00 64.33 150 ILE B N 1
ATOM 3930 C CA . ILE B 1 120 ? 15.698 -18.261 71.143 1.00 61.01 150 ILE B CA 1
ATOM 3931 C C . ILE B 1 120 ? 16.223 -19.700 71.153 1.00 61.40 150 ILE B C 1
ATOM 3932 O O . ILE B 1 120 ? 16.445 -20.272 72.223 1.00 61.47 150 ILE B O 1
ATOM 3937 N N . ALA B 1 121 ? 16.366 -20.297 69.973 1.00 59.86 151 ALA B N 1
ATOM 3938 C CA . ALA B 1 121 ? 16.733 -21.715 69.863 1.00 61.41 151 ALA B CA 1
ATOM 3939 C C . ALA B 1 121 ? 17.461 -21.994 68.554 1.00 59.63 151 ALA B C 1
ATOM 3940 O O . ALA B 1 121 ? 17.046 -21.514 67.497 1.00 57.89 151 ALA B O 1
ATOM 3942 N N . GLU B 1 122 ? 18.542 -22.770 68.637 1.00 60.49 152 GLU B N 1
ATOM 3943 C CA . GLU B 1 122 ? 19.336 -23.126 67.477 1.00 60.82 152 GLU B CA 1
ATOM 3944 C C . GLU B 1 122 ? 18.542 -24.112 66.639 1.00 64.67 152 GLU B C 1
ATOM 3945 O O . GLU B 1 122 ? 17.955 -25.042 67.178 1.00 65.37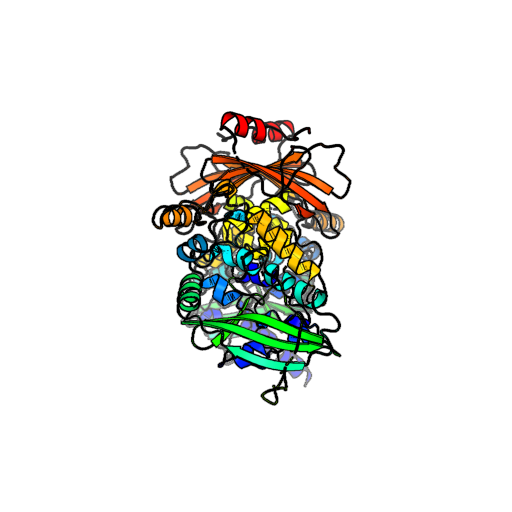 152 GLU B O 1
ATOM 3947 N N . LYS B 1 123 ? 18.479 -23.870 65.330 1.00 68.30 153 LYS B N 1
ATOM 3948 C CA . LYS B 1 123 ? 17.973 -24.867 64.384 1.00 72.05 153 LYS B CA 1
ATOM 3949 C C . LYS B 1 123 ? 19.065 -25.899 64.132 1.00 71.29 153 LYS B C 1
ATOM 3950 O O . LYS B 1 123 ? 20.224 -25.538 63.905 1.00 70.02 153 LYS B O 1
ATOM 3956 N N . LYS B 1 124 ? 18.696 -27.176 64.169 1.00 76.04 154 LYS B N 1
ATOM 3957 C CA . LYS B 1 124 ? 19.640 -28.268 63.908 1.00 78.30 154 LYS B CA 1
ATOM 3958 C C . LYS B 1 124 ? 19.793 -28.478 62.399 1.00 75.64 154 LYS B C 1
ATOM 3959 O O . LYS B 1 124 ? 19.231 -29.418 61.837 1.00 78.46 154 LYS B O 1
ATOM 3961 N N . GLU B 1 125 ? 20.548 -27.591 61.754 1.00 73.33 155 GLU B N 1
ATOM 3962 C CA . GLU B 1 125 ? 20.807 -27.674 60.318 1.00 69.79 155 GLU B CA 1
ATOM 3963 C C . GLU B 1 125 ? 22.292 -27.477 60.034 1.00 66.12 155 GLU B C 1
ATOM 3964 O O . GLU B 1 125 ? 22.677 -26.650 59.213 1.00 59.62 155 GLU B O 1
ATOM 3970 N N . LYS B 1 126 ? 23.116 -28.266 60.713 1.00 67.61 156 LYS B N 1
ATOM 3971 C CA . LYS B 1 126 ? 24.579 -28.118 60.660 1.00 68.74 156 LYS B CA 1
ATOM 3972 C C . LYS B 1 126 ? 25.118 -28.048 59.230 1.00 63.43 156 LYS B C 1
ATOM 3973 O O . LYS B 1 126 ? 26.006 -27.252 58.950 1.00 62.45 156 LYS B O 1
ATOM 3979 N N . GLU B 1 127 ? 24.585 -28.881 58.338 1.00 63.23 157 GLU B N 1
ATOM 3980 C CA . GLU B 1 127 ? 25.047 -28.936 56.946 1.00 61.84 157 GLU B CA 1
ATOM 3981 C C . GLU B 1 127 ? 24.765 -27.621 56.235 1.00 57.04 157 GLU B C 1
ATOM 3982 O O . GLU B 1 127 ? 25.639 -27.049 55.583 1.00 53.31 157 GLU B O 1
ATOM 3984 N N . ARG B 1 128 ? 23.526 -27.159 56.366 1.00 55.89 158 ARG B N 1
ATOM 3985 C CA . ARG B 1 128 ? 23.108 -25.860 55.856 1.00 53.35 158 ARG B CA 1
ATOM 3986 C C . ARG B 1 128 ? 23.954 -24.705 56.447 1.00 48.32 158 ARG B C 1
ATOM 3987 O O . ARG B 1 128 ? 24.459 -23.858 55.710 1.00 45.97 158 ARG B O 1
ATOM 3995 N N . GLU B 1 129 ? 24.114 -24.687 57.764 1.00 45.51 159 GLU B N 1
ATOM 3996 C CA . GLU B 1 129 ? 24.900 -23.657 58.437 1.00 46.28 159 GLU B CA 1
ATOM 3997 C C . GLU B 1 129 ? 26.337 -23.599 57.916 1.00 48.18 159 GLU B C 1
ATOM 3998 O O . GLU B 1 129 ? 26.856 -22.512 57.649 1.00 50.00 159 GLU B O 1
ATOM 4004 N N . GLU B 1 130 ? 26.974 -24.753 57.742 1.00 48.64 160 GLU B N 1
ATOM 4005 C CA . GLU B 1 130 ? 28.341 -24.785 57.200 1.00 50.66 160 GLU B CA 1
ATOM 4006 C C . GLU B 1 130 ? 28.398 -24.305 55.762 1.00 46.35 160 GLU B C 1
ATOM 4007 O O . GLU B 1 130 ? 29.359 -23.680 55.354 1.00 45.89 160 GLU B O 1
ATOM 4013 N N . GLN B 1 131 ? 27.371 -24.628 54.995 1.00 47.75 161 GLN B N 1
ATOM 4014 C CA . GLN B 1 131 ? 27.273 -24.215 53.595 1.00 49.11 161 GLN B CA 1
ATOM 4015 C C . GLN B 1 131 ? 27.259 -22.686 53.493 1.00 46.61 161 GLN B C 1
ATOM 4016 O O . GLN B 1 131 ? 27.985 -22.101 52.685 1.00 45.30 161 GLN B O 1
ATOM 4022 N N . LEU B 1 132 ? 26.442 -22.053 54.336 1.00 44.46 162 LEU B N 1
ATOM 4023 C CA . LEU B 1 132 ? 26.316 -20.595 54.379 1.00 43.39 162 LEU B CA 1
ATOM 4024 C C . LEU B 1 132 ? 27.589 -19.935 54.891 1.00 42.30 162 LEU B C 1
ATOM 4025 O O . LEU B 1 132 ? 28.057 -18.952 54.310 1.00 39.74 162 LEU B O 1
ATOM 4030 N N . ALA B 1 133 ? 28.144 -20.480 55.973 1.00 47.04 163 ALA B N 1
ATOM 4031 C CA . ALA B 1 133 ? 29.439 -20.030 56.504 1.00 48.98 163 ALA B CA 1
ATOM 4032 C C . ALA B 1 133 ? 30.497 -19.929 55.409 1.00 50.38 163 ALA B C 1
ATOM 4033 O O . ALA B 1 133 ? 31.273 -18.978 55.379 1.00 47.26 163 ALA B O 1
ATOM 4035 N N . GLU B 1 134 ? 30.508 -20.908 54.510 1.00 51.47 164 GLU B N 1
ATOM 4036 C CA . GLU B 1 134 ? 31.457 -20.917 53.410 1.00 53.00 164 GLU B CA 1
ATOM 4037 C C . GLU B 1 134 ? 31.139 -19.808 52.400 1.00 47.66 164 GLU B C 1
ATOM 4038 O O . GLU B 1 134 ? 32.051 -19.171 51.877 1.00 44.51 164 GLU B O 1
ATOM 4044 N N . CYS B 1 135 ? 29.858 -19.551 52.137 1.00 44.82 165 CYS B N 1
ATOM 4045 C CA . CYS B 1 135 ? 29.478 -18.393 51.307 1.00 40.92 165 CYS B CA 1
ATOM 4046 C C . CYS B 1 135 ? 30.020 -17.100 51.882 1.00 38.44 165 CYS B C 1
ATOM 4047 O O . CYS B 1 135 ? 30.506 -16.251 51.151 1.00 40.96 165 CYS B O 1
ATOM 4050 N N . LEU B 1 136 ? 29.959 -16.972 53.198 1.00 40.05 166 LEU B N 1
ATOM 4051 C CA . LEU B 1 136 ? 30.318 -15.738 53.874 1.00 39.48 166 LEU B CA 1
ATOM 4052 C C . LEU B 1 136 ? 31.784 -15.676 54.331 1.00 42.45 166 LEU B C 1
ATOM 4053 O O . LEU B 1 136 ? 32.237 -14.647 54.844 1.00 41.66 166 LEU B O 1
ATOM 4058 N N . ALA B 1 137 ? 32.510 -16.779 54.137 1.00 44.81 167 ALA B N 1
ATOM 4059 C CA . ALA B 1 137 ? 33.873 -16.940 54.629 1.00 43.54 167 ALA B CA 1
ATOM 4060 C C . ALA B 1 137 ? 33.938 -16.631 56.124 1.00 45.77 167 ALA B C 1
ATOM 4061 O O . ALA B 1 137 ? 34.815 -15.899 56.588 1.00 46.61 167 ALA B O 1
ATOM 4063 N N . ALA B 1 138 ? 32.994 -17.202 56.864 1.00 45.29 168 ALA B N 1
ATOM 4064 C CA . ALA B 1 138 ? 32.852 -16.939 58.288 1.00 49.76 168 ALA B CA 1
ATOM 4065 C C . ALA B 1 138 ? 33.246 -18.170 59.080 1.00 50.40 168 ALA B C 1
ATOM 4066 O O . ALA B 1 138 ? 33.254 -19.273 58.551 1.00 50.99 168 ALA B O 1
ATOM 4068 N N . GLN B 1 139 ? 33.554 -17.978 60.357 1.00 53.59 169 GLN B N 1
ATOM 4069 C CA . GLN B 1 139 ? 33.973 -19.079 61.210 1.00 54.62 169 GLN B CA 1
ATOM 4070 C C . GLN B 1 139 ? 32.787 -19.970 61.528 1.00 51.98 169 GLN B C 1
ATOM 4071 O O . GLN B 1 139 ? 32.927 -21.179 61.679 1.00 51.09 169 GLN B O 1
ATOM 4077 N N . GLU B 1 140 ? 31.614 -19.363 61.645 1.00 51.68 170 GLU B N 1
ATOM 4078 C CA . GLU B 1 140 ? 30.397 -20.117 61.863 1.00 52.66 170 GLU B CA 1
ATOM 4079 C C . GLU B 1 140 ? 29.179 -19.339 61.410 1.00 48.62 170 GLU B C 1
ATOM 4080 O O . GLU B 1 140 ? 29.220 -18.122 61.252 1.00 45.59 170 GLU B O 1
ATOM 4086 N N . VAL B 1 141 ? 28.105 -20.071 61.163 1.00 46.93 171 VAL B N 1
ATOM 4087 C CA . VAL B 1 141 ? 26.799 -19.491 60.961 1.00 44.91 171 VAL B CA 1
ATOM 4088 C C . VAL B 1 141 ? 25.811 -20.220 61.866 1.00 47.09 171 VAL B C 1
ATOM 4089 O O . VAL B 1 141 ? 26.001 -21.399 62.221 1.00 48.06 171 VAL B O 1
ATOM 4093 N N . SER B 1 142 ? 24.775 -19.500 62.276 1.00 46.24 172 SER B N 1
ATOM 4094 C CA . SER B 1 142 ? 23.756 -20.074 63.137 1.00 46.13 172 SER B CA 1
ATOM 4095 C C . SER B 1 142 ? 22.368 -19.515 62.807 1.00 44.34 172 SER B C 1
ATOM 4096 O O . SER B 1 142 ? 22.127 -18.307 62.905 1.00 40.19 172 SER B O 1
ATOM 4099 N N . GLU B 1 143 ? 21.471 -20.406 62.387 1.00 45.38 173 GLU B N 1
ATOM 4100 C CA . GLU B 1 143 ? 20.087 -20.043 62.126 1.00 46.43 173 GLU B CA 1
ATOM 4101 C C . GLU B 1 143 ? 19.323 -20.247 63.424 1.00 48.57 173 GLU B C 1
ATOM 4102 O O . GLU B 1 143 ? 19.337 -21.342 63.991 1.00 47.99 173 GLU B O 1
ATOM 4108 N N . LEU B 1 144 ? 18.676 -19.187 63.903 1.00 49.45 174 LEU B N 1
ATOM 4109 C CA . LEU B 1 144 ? 18.000 -19.219 65.197 1.00 52.04 174 LEU B CA 1
ATOM 4110 C C . LEU B 1 144 ? 16.519 -18.993 65.018 1.00 52.38 174 LEU B C 1
ATOM 4111 O O . LEU B 1 144 ? 16.103 -18.142 64.236 1.00 52.56 174 LEU B O 1
ATOM 4116 N N . GLU B 1 145 ? 15.740 -19.784 65.738 1.00 54.71 175 GLU B N 1
ATOM 4117 C CA . GLU B 1 145 ? 14.300 -19.676 65.758 1.00 59.69 175 GLU B CA 1
ATOM 4118 C C . GLU B 1 145 ? 13.948 -18.826 66.973 1.00 61.89 175 GLU B C 1
ATOM 4119 O O . GLU B 1 145 ? 14.382 -19.116 68.085 1.00 61.95 175 GLU B O 1
ATOM 4125 N N . ILE B 1 146 ? 13.184 -17.765 66.748 1.00 64.04 176 ILE B N 1
ATOM 4126 C CA . ILE B 1 146 ? 12.965 -16.735 67.765 1.00 65.19 176 ILE B CA 1
ATOM 4127 C C . ILE B 1 146 ? 11.474 -16.514 67.996 1.00 63.77 176 ILE B C 1
ATOM 4128 O O . ILE B 1 146 ? 10.721 -16.224 67.067 1.00 62.75 176 ILE B O 1
ATOM 4133 N N . TYR B 1 147 ? 11.057 -16.635 69.245 1.00 65.48 177 TYR B N 1
ATOM 4134 C CA . TYR B 1 147 ? 9.661 -16.473 69.604 1.00 69.84 177 TYR B CA 1
ATOM 4135 C C . TYR B 1 147 ? 9.487 -15.221 70.447 1.00 69.58 177 TYR B C 1
ATOM 4136 O O . TYR B 1 147 ? 10.105 -15.089 71.515 1.00 70.07 177 TYR B O 1
ATOM 4145 N N . VAL B 1 148 ? 8.638 -14.316 69.958 1.00 67.89 178 VAL B N 1
ATOM 4146 C CA . VAL B 1 148 ? 8.348 -13.050 70.641 1.00 68.30 178 VAL B CA 1
ATOM 4147 C C . VAL B 1 148 ? 6.852 -12.844 70.910 1.00 70.10 178 VAL B C 1
ATOM 4148 O O . VAL B 1 148 ? 5.993 -13.345 70.182 1.00 70.17 178 VAL B O 1
ATOM 4152 N N . LYS B 1 149 ? 6.569 -12.089 71.964 1.00 74.87 179 LYS B N 1
ATOM 4153 C CA . LYS B 1 149 ? 5.209 -11.729 72.363 1.00 79.11 179 LYS B CA 1
ATOM 4154 C C . LYS B 1 149 ? 5.058 -10.225 72.136 1.00 82.11 179 LYS B C 1
ATOM 4155 O O . LYS B 1 149 ? 5.861 -9.447 72.643 1.00 85.96 179 LYS B O 1
ATOM 4161 N N . CYS B 1 150 ? 4.064 -9.819 71.348 1.00 86.26 180 CYS B N 1
ATOM 4162 C CA . CYS B 1 150 ? 3.762 -8.395 71.147 1.00 87.93 180 CYS B CA 1
ATOM 4163 C C . CYS B 1 150 ? 2.283 -8.151 71.397 1.00 92.67 180 CYS B C 1
ATOM 4164 O O . CYS B 1 150 ? 1.467 -8.245 70.481 1.00 90.65 180 CYS B O 1
ATOM 4167 N N . GLY B 1 151 ? 1.951 -7.851 72.652 1.00 95.65 181 GLY B N 1
ATOM 4168 C CA . GLY B 1 151 ? 0.574 -7.617 73.059 1.00 98.40 181 GLY B CA 1
ATOM 4169 C C . GLY B 1 151 ? -0.119 -8.932 73.337 1.00 104.85 181 GLY B C 1
ATOM 4170 O O . GLY B 1 151 ? 0.382 -9.754 74.10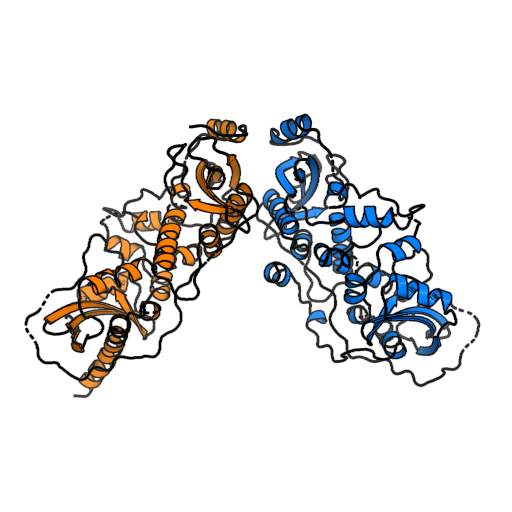8 1.00 109.79 181 GLY B O 1
ATOM 4171 N N . GLU B 1 152 ? -1.276 -9.137 72.715 1.00 109.40 182 GLU B N 1
ATOM 4172 C CA . GLU B 1 152 ? -2.026 -10.378 72.891 1.00 112.52 182 GLU B CA 1
ATOM 4173 C C . GLU B 1 152 ? -1.465 -11.485 72.012 1.00 106.87 182 GLU B C 1
ATOM 4174 O O . GLU B 1 152 ? -1.670 -12.660 72.297 1.00 107.04 182 GLU B O 1
ATOM 4180 N N . GLN B 1 153 ? -0.752 -11.105 70.953 1.00 101.24 183 GLN B N 1
ATOM 4181 C CA . GLN B 1 153 ? -0.329 -12.044 69.921 1.00 97.34 183 GLN B CA 1
ATOM 4182 C C . GLN B 1 153 ? 1.127 -12.484 70.096 1.00 96.35 183 GLN B C 1
ATOM 4183 O O . GLN B 1 153 ? 1.904 -11.816 70.781 1.00 105.01 183 GLN B O 1
ATOM 4189 N N . SER B 1 154 ? 1.482 -13.618 69.487 1.00 89.09 184 SER B N 1
ATOM 4190 C CA . SER B 1 154 ? 2.863 -14.101 69.466 1.00 83.45 184 SER B CA 1
ATOM 4191 C C . SER B 1 154 ? 3.328 -14.458 68.046 1.00 80.83 184 SER B C 1
ATOM 4192 O O . SER B 1 154 ? 2.518 -14.832 67.192 1.00 79.52 184 SER B O 1
ATOM 4195 N N . TYR B 1 155 ? 4.636 -14.342 67.807 1.00 76.47 185 TYR B N 1
ATOM 4196 C CA . TYR B 1 155 ? 5.201 -14.441 66.454 1.00 71.54 185 TYR B CA 1
ATOM 4197 C C . TYR B 1 155 ? 6.477 -15.285 66.398 1.00 71.46 185 TYR B C 1
ATOM 4198 O O . TYR B 1 155 ? 7.249 -15.303 67.354 1.00 74.19 185 TYR B O 1
ATOM 4207 N N . ARG B 1 156 ? 6.697 -15.966 65.269 1.00 70.59 186 ARG B N 1
ATOM 4208 C CA . ARG B 1 156 ? 7.958 -16.665 65.010 1.00 67.41 186 ARG B CA 1
ATOM 4209 C C . ARG B 1 156 ? 8.819 -15.891 64.009 1.00 62.35 186 ARG B C 1
ATOM 4210 O O . ARG B 1 156 ? 8.392 -15.604 62.881 1.00 57.93 186 ARG B O 1
ATOM 4218 N N . LEU B 1 157 ? 10.034 -15.561 64.444 1.00 60.03 187 LEU B N 1
ATOM 4219 C CA . LEU B 1 157 ? 11.065 -14.984 63.587 1.00 57.16 187 LEU B CA 1
ATOM 4220 C C . LEU B 1 157 ? 12.182 -16.002 63.413 1.00 54.68 187 LEU B C 1
ATOM 4221 O O . LEU B 1 157 ? 12.321 -16.933 64.213 1.00 56.24 187 LEU B O 1
ATOM 4226 N N . GLY B 1 158 ? 12.981 -15.813 62.371 1.00 53.01 188 GLY B N 1
ATOM 4227 C CA . GLY B 1 158 ? 14.175 -16.622 62.146 1.00 50.22 188 GLY B CA 1
ATOM 4228 C C . GLY B 1 158 ? 15.305 -15.752 61.630 1.00 48.80 188 GLY B C 1
ATOM 4229 O O . GLY B 1 158 ? 15.213 -15.203 60.529 1.00 45.44 188 GLY B O 1
ATOM 4230 N N . PHE B 1 159 ? 16.361 -15.605 62.433 1.00 49.79 189 PHE B N 1
ATOM 4231 C CA . PHE B 1 159 ? 17.544 -14.833 62.023 1.00 47.40 189 PHE B CA 1
ATOM 4232 C C . PHE B 1 159 ? 18.729 -15.736 61.682 1.00 44.28 189 PHE B C 1
ATOM 4233 O O . PHE B 1 159 ? 18.857 -16.850 62.202 1.00 48.20 189 PHE B O 1
ATOM 4241 N N . THR B 1 160 ? 19.604 -15.223 60.826 1.00 38.98 190 THR B N 1
ATOM 4242 C CA . THR B 1 160 ? 20.843 -15.890 60.458 1.00 37.75 190 THR B CA 1
ATOM 4243 C C . THR B 1 160 ? 21.989 -15.104 61.068 1.00 37.49 190 THR B C 1
ATOM 4244 O O . THR B 1 160 ? 22.307 -14.013 60.612 1.00 34.48 190 THR B O 1
ATOM 4248 N N . ALA B 1 161 ? 22.554 -15.648 62.149 1.00 41.03 191 ALA B N 1
ATOM 4249 C CA . ALA B 1 161 ? 23.682 -15.047 62.861 1.00 41.72 191 ALA B CA 1
ATOM 4250 C C . ALA B 1 161 ? 24.968 -15.571 62.287 1.00 41.74 191 ALA B C 1
ATOM 4251 O O . ALA B 1 161 ? 25.000 -16.663 61.707 1.00 43.84 191 ALA B O 1
ATOM 4253 N N . VAL B 1 162 ? 26.033 -14.801 62.473 1.00 42.71 192 VAL B N 1
ATOM 4254 C CA . VAL B 1 162 ? 27.307 -15.115 61.854 1.00 43.64 192 VAL B CA 1
ATOM 4255 C C . VAL B 1 162 ? 28.459 -14.703 62.753 1.00 45.02 192 VAL B C 1
ATOM 4256 O O . VAL B 1 162 ? 28.398 -13.669 63.414 1.00 44.48 192 VAL B O 1
ATOM 4260 N N . GLN B 1 163 ? 29.510 -15.521 62.749 1.00 47.91 193 GLN B N 1
ATOM 4261 C CA . GLN B 1 163 ? 30.690 -15.315 63.573 1.00 51.46 193 GLN B CA 1
ATOM 4262 C C . GLN B 1 163 ? 31.932 -15.018 62.732 1.00 50.09 193 GLN B C 1
ATOM 4263 O O . GLN 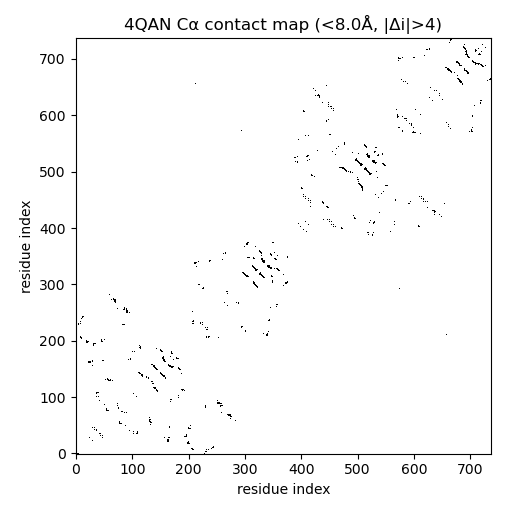B 1 163 ? 32.321 -15.817 61.880 1.00 50.43 193 GLN B O 1
ATOM 4269 N N . TYR B 1 164 ? 32.540 -13.859 62.973 1.00 51.41 194 TYR B N 1
ATOM 4270 C CA . TYR B 1 164 ? 33.850 -13.529 62.424 1.00 50.44 194 TYR B CA 1
ATOM 4271 C C . TYR B 1 164 ? 34.786 -13.233 63.591 1.00 55.43 194 TYR B C 1
ATOM 4272 O O . TYR B 1 164 ? 34.457 -12.429 64.471 1.00 55.03 194 TYR B O 1
ATOM 4281 N N . GLU B 1 165 ? 35.944 -13.888 63.593 1.00 59.97 195 GLU B N 1
ATOM 4282 C CA . GLU B 1 165 ? 36.945 -13.728 64.653 1.00 67.13 195 GLU B CA 1
ATOM 4283 C C . GLU B 1 165 ? 36.378 -13.809 66.073 1.00 66.85 195 GLU B C 1
ATOM 4284 O O . GLU B 1 165 ? 36.656 -12.948 66.910 1.00 68.99 195 GLU B O 1
ATOM 4290 N N . LYS B 1 166 ? 35.590 -14.850 66.335 1.00 66.74 196 LYS B N 1
ATOM 4291 C CA . LYS B 1 166 ? 34.989 -15.090 67.653 1.00 71.91 196 LYS B CA 1
ATOM 4292 C C . LYS B 1 166 ? 33.886 -14.087 68.063 1.00 69.57 196 LYS B C 1
ATOM 4293 O O . LYS B 1 166 ? 33.381 -14.166 69.181 1.00 78.29 196 LYS B O 1
ATOM 4299 N N . ASN B 1 167 ? 33.527 -13.151 67.181 1.00 63.12 197 ASN B N 1
ATOM 4300 C CA . ASN B 1 167 ? 32.470 -12.159 67.452 1.00 63.89 197 ASN B CA 1
ATOM 4301 C C . ASN B 1 167 ? 31.207 -12.459 66.643 1.00 55.29 197 ASN B C 1
ATOM 4302 O O . ASN B 1 167 ? 31.273 -12.618 65.420 1.00 52.89 197 ASN B O 1
ATOM 4307 N N . TRP B 1 168 ? 30.072 -12.511 67.331 1.00 52.66 198 TRP B N 1
ATOM 4308 C CA . TRP B 1 168 ? 28.800 -12.826 66.719 1.00 53.08 198 TRP B CA 1
ATOM 4309 C C . TRP B 1 168 ? 28.057 -11.554 66.349 1.00 55.14 198 TRP B C 1
ATOM 4310 O O . TRP B 1 168 ? 28.022 -10.583 67.113 1.00 57.50 198 TRP B O 1
ATOM 4321 N N . LYS B 1 169 ? 27.457 -11.582 65.170 1.00 47.98 199 LYS B N 1
ATOM 4322 C CA . LYS B 1 169 ? 26.642 -10.486 64.677 1.00 48.51 199 LYS B CA 1
ATOM 4323 C C . LYS B 1 169 ? 25.572 -11.065 63.777 1.00 41.19 199 LYS B C 1
ATOM 4324 O O . LYS B 1 169 ? 25.648 -12.229 63.404 1.00 38.63 199 LYS B O 1
ATOM 4330 N N . ILE B 1 170 ? 24.565 -10.261 63.464 1.00 37.75 200 ILE B N 1
ATOM 4331 C CA . ILE B 1 170 ? 23.448 -10.730 62.672 1.00 36.17 200 ILE B CA 1
ATOM 4332 C C . ILE B 1 170 ? 23.834 -10.541 61.237 1.00 34.85 200 ILE B C 1
ATOM 4333 O O . ILE B 1 170 ? 24.360 -9.488 60.895 1.00 34.48 200 ILE B O 1
ATOM 4338 N N . HIS B 1 171 ? 23.581 -11.557 60.404 1.00 37.13 201 HIS B N 1
ATOM 4339 C CA . HIS B 1 171 ? 23.792 -11.453 58.945 1.00 33.40 201 HIS B CA 1
ATOM 4340 C C . HIS B 1 171 ? 22.506 -11.227 58.165 1.00 33.23 201 HIS B C 1
ATOM 4341 O O . HIS B 1 171 ? 22.519 -10.537 57.138 1.00 30.69 201 HIS B O 1
ATOM 4348 N N . SER B 1 172 ? 21.422 -11.864 58.604 1.00 35.78 202 SER B N 1
ATOM 4349 C CA . SER B 1 172 ? 20.101 -11.636 58.032 1.00 36.42 202 SER B CA 1
ATOM 4350 C C . SER B 1 172 ? 18.989 -11.798 59.073 1.00 40.86 202 SER B C 1
ATOM 4351 O O . SER B 1 172 ? 19.117 -12.578 60.027 1.00 42.24 202 SER B O 1
ATOM 4354 N N . LEU B 1 173 ? 17.908 -11.043 58.867 1.00 42.08 203 LEU B N 1
ATOM 4355 C CA . LEU B 1 173 ? 16.705 -11.117 59.680 1.00 44.91 203 LEU B CA 1
ATOM 4356 C C . LEU B 1 173 ? 15.674 -12.086 59.096 1.00 47.76 203 LEU B C 1
ATOM 4357 O O . LEU B 1 173 ? 14.570 -12.208 59.635 1.00 49.26 203 LEU B O 1
ATOM 4362 N N . LYS B 1 174 ? 16.021 -12.750 57.991 1.00 48.13 204 LYS B N 1
ATOM 4363 C CA . LYS B 1 174 ? 15.273 -13.920 57.518 1.00 50.70 204 LYS B CA 1
ATOM 4364 C C . LYS B 1 174 ? 16.213 -15.112 57.516 1.00 53.65 204 LYS B C 1
ATOM 4365 O O . LYS B 1 174 ? 17.428 -14.963 57.687 1.00 50.73 204 LYS B O 1
ATOM 4371 N N . GLU B 1 175 ? 15.645 -16.296 57.314 1.00 57.86 205 GLU B N 1
ATOM 4372 C CA . GLU B 1 175 ? 16.429 -17.526 57.265 1.00 59.70 205 GLU B CA 1
ATOM 4373 C C . GLU B 1 175 ? 17.170 -17.582 55.933 1.00 56.85 205 GLU B C 1
ATOM 4374 O O . GLU B 1 175 ? 16.549 -17.617 54.880 1.00 61.16 205 GLU B O 1
ATOM 4380 N N . GLY B 1 176 ? 18.498 -17.557 55.994 1.00 51.94 206 GLY B N 1
ATOM 4381 C CA . GLY B 1 176 ? 19.340 -17.569 54.806 1.00 52.48 206 GLY B CA 1
ATOM 4382 C C . GLY B 1 176 ? 20.085 -16.262 54.554 1.00 49.63 206 GLY B C 1
ATOM 4383 O O . GLY B 1 176 ? 20.116 -15.371 55.396 1.00 54.68 206 GLY B O 1
ATOM 4384 N N . LEU B 1 177 ? 20.676 -16.155 53.374 1.00 45.20 207 LEU B N 1
ATOM 4385 C CA . LEU B 1 177 ? 21.520 -15.022 53.031 1.00 42.80 207 LEU B CA 1
ATOM 4386 C C . LEU B 1 177 ? 20.730 -13.747 52.813 1.00 42.65 207 LEU B C 1
ATOM 4387 O O . LEU B 1 177 ? 19.611 -13.783 52.329 1.00 39.93 207 LEU B O 1
ATOM 4392 N N . LEU B 1 178 ? 21.354 -12.623 53.157 1.00 44.65 208 LEU B N 1
ATOM 4393 C CA . LEU B 1 178 ? 20.782 -11.289 53.012 1.00 41.80 208 LEU B CA 1
ATOM 4394 C C . LEU B 1 178 ? 20.392 -10.972 51.569 1.00 41.86 208 LEU B C 1
ATOM 4395 O O . LEU B 1 178 ? 19.398 -10.280 51.329 1.00 35.45 208 LEU B O 1
ATOM 4400 N N . TYR B 1 179 ? 21.163 -11.479 50.612 1.00 42.88 209 TYR B N 1
ATOM 4401 C CA . TYR B 1 179 ? 21.023 -11.042 49.208 1.00 42.88 209 TYR B CA 1
ATOM 4402 C C . TYR B 1 179 ? 19.799 -11.630 48.522 1.00 43.79 209 TYR B C 1
ATOM 4403 O O . TYR B 1 179 ? 19.493 -11.266 47.389 1.00 51.95 209 TYR B O 1
ATOM 4412 N N . GLU B 1 180 ? 19.094 -12.531 49.194 1.00 43.07 210 GLU B N 1
ATOM 4413 C CA . GLU B 1 180 ? 17.925 -13.160 48.597 1.00 54.86 210 GLU B CA 1
ATOM 4414 C C . GLU B 1 180 ? 16.702 -12.236 48.616 1.00 59.08 210 GLU B C 1
ATOM 4415 O O . GLU B 1 180 ? 16.140 -11.955 49.674 1.00 51.95 210 GLU B O 1
ATOM 4421 N N . THR B 1 181 ? 16.303 -11.783 47.425 1.00 70.46 211 THR B N 1
ATOM 4422 C CA . THR B 1 181 ? 15.184 -10.850 47.262 1.00 77.65 211 THR B CA 1
ATOM 4423 C C . THR B 1 181 ? 13.961 -11.572 46.728 1.00 69.98 211 THR B C 1
ATOM 4424 O O . THR B 1 181 ? 14.023 -12.760 46.406 1.00 63.08 211 THR B O 1
ATOM 4428 N N . ASP B 1 182 ? 12.856 -10.833 46.633 1.00 73.52 212 ASP B N 1
ATOM 4429 C CA . ASP B 1 182 ? 11.535 -11.385 46.314 1.00 86.36 212 ASP B CA 1
ATOM 4430 C C . ASP B 1 182 ? 11.067 -12.347 47.418 1.00 80.90 212 ASP B C 1
ATOM 4431 O O . ASP B 1 182 ? 10.233 -13.223 47.172 1.00 89.12 212 ASP B O 1
ATOM 4436 N N . ILE B 1 183 ? 11.609 -12.176 48.624 1.00 65.36 213 ILE B N 1
ATOM 4437 C CA . ILE B 1 183 ? 11.294 -13.033 49.759 1.00 69.87 213 ILE B CA 1
ATOM 4438 C C . ILE B 1 183 ? 10.657 -12.135 50.825 1.00 75.41 213 ILE B C 1
ATOM 4439 O O . ILE B 1 183 ? 11.277 -11.162 51.261 1.00 79.26 213 ILE B O 1
ATOM 4444 N N . PRO B 1 184 ? 9.417 -12.451 51.250 1.00 73.93 214 PRO B N 1
ATOM 4445 C CA . PRO B 1 184 ? 8.771 -11.573 52.231 1.00 70.53 214 PRO B CA 1
ATOM 4446 C C . PRO B 1 184 ? 9.363 -11.727 53.641 1.00 69.00 214 PRO B C 1
ATOM 4447 O O . PRO B 1 184 ? 10.253 -12.556 53.848 1.00 64.06 214 PRO B O 1
ATOM 4451 N N . ALA B 1 185 ? 8.873 -10.927 54.591 1.00 68.06 215 ALA B N 1
ATOM 4452 C CA . ALA B 1 185 ? 9.343 -10.978 55.986 1.00 68.33 215 ALA B CA 1
ATOM 4453 C C . ALA B 1 185 ? 9.151 -12.368 56.581 1.00 62.31 215 ALA B C 1
ATOM 4454 O O . ALA B 1 185 ? 8.080 -12.957 56.425 1.00 61.57 215 ALA B O 1
ATOM 4456 N N . CYS B 1 186 ? 10.184 -12.892 57.239 1.00 56.12 216 CYS B N 1
ATOM 4457 C CA . CYS B 1 186 ? 10.039 -14.114 58.038 1.00 61.21 216 CYS B CA 1
ATOM 4458 C C . CYS B 1 186 ? 9.347 -13.770 59.344 1.00 59.68 216 CYS B C 1
ATOM 4459 O O . CYS B 1 186 ? 9.991 -13.529 60.357 1.00 64.85 216 CYS B O 1
ATOM 4462 N N . VAL B 1 187 ? 8.026 -13.718 59.295 1.00 58.50 217 VAL B N 1
ATOM 4463 C CA . VAL B 1 187 ? 7.217 -13.529 60.479 1.00 63.00 217 VAL B CA 1
ATOM 4464 C C . VAL B 1 187 ? 5.962 -14.345 60.252 1.00 64.36 217 VAL B C 1
ATOM 4465 O O . VAL B 1 187 ? 5.363 -14.286 59.181 1.00 63.61 217 VAL B O 1
ATOM 4469 N N . GLN B 1 188 ? 5.593 -15.143 61.238 1.00 69.32 218 GLN B N 1
ATOM 4470 C CA . GLN B 1 188 ? 4.359 -15.909 61.156 1.00 78.95 218 GLN B CA 1
ATOM 4471 C C . GLN B 1 188 ? 3.728 -15.980 62.524 1.00 76.34 218 GLN B C 1
ATOM 4472 O O . GLN B 1 188 ? 4.422 -15.944 63.532 1.00 73.91 218 GLN B O 1
ATOM 4486 N N . GLU B 1 190 ? 1.844 -17.285 65.783 1.00 88.66 220 GLU B N 1
ATOM 4487 C CA . GLU B 1 190 ? 2.011 -18.495 66.566 1.00 89.59 220 GLU B CA 1
ATOM 4488 C C . GLU B 1 190 ? 1.061 -18.458 67.749 1.00 93.63 220 GLU B C 1
ATOM 4489 O O . GLU B 1 190 ? 0.826 -17.400 68.336 1.00 92.64 220 GLU B O 1
ATOM 4495 N N . GLU B 1 191 ? 0.512 -19.617 68.092 1.00 99.19 221 GLU B N 1
ATOM 4496 C CA . GLU B 1 191 ? -0.304 -19.750 69.291 1.00 101.76 221 GLU B CA 1
ATOM 4497 C C . GLU B 1 191 ? 0.537 -19.419 70.523 1.00 100.47 221 GLU B C 1
ATOM 4498 O O . GLU B 1 191 ? 1.755 -19.622 70.521 1.00 93.93 221 GLU B O 1
ATOM 4512 N N . ARG B 1 193 ? 2.545 -18.921 74.010 1.00 97.86 223 ARG B N 1
ATOM 4513 C CA . ARG B 1 193 ? 3.602 -19.739 74.571 1.00 95.97 223 ARG B CA 1
ATOM 4514 C C . ARG B 1 193 ? 4.049 -19.077 75.869 1.00 98.54 223 ARG B C 1
ATOM 4515 O O . ARG B 1 193 ? 3.981 -17.853 75.997 1.00 96.77 223 ARG B O 1
ATOM 4523 N N . GLU B 1 194 ? 4.485 -19.880 76.836 1.00 101.49 224 GLU B N 1
ATOM 4524 C CA . GLU B 1 194 ? 5.103 -19.346 78.046 1.00 101.00 224 GLU B CA 1
ATOM 4525 C C . GLU B 1 194 ? 6.559 -19.010 77.717 1.00 97.27 224 GLU B C 1
ATOM 4526 O O . GLU B 1 194 ? 7.160 -19.635 76.837 1.00 97.50 224 GLU B O 1
ATOM 4528 N N . ALA B 1 195 ? 7.112 -18.012 78.405 1.00 94.76 225 ALA B N 1
ATOM 4529 C CA . ALA B 1 195 ? 8.507 -17.604 78.213 1.00 91.12 225 ALA B CA 1
ATOM 4530 C C . ALA B 1 195 ? 9.470 -18.649 78.767 1.00 91.71 225 ALA B C 1
ATOM 4531 O O . ALA B 1 195 ? 9.174 -19.302 79.759 1.00 92.49 225 ALA B O 1
ATOM 4533 N N . LYS B 1 196 ? 10.622 -18.817 78.124 1.00 92.01 226 LYS B N 1
ATOM 4534 C CA . LYS B 1 196 ? 11.648 -19.710 78.664 1.00 94.84 226 LYS B CA 1
ATOM 4535 C C . LYS B 1 196 ? 12.384 -19.057 79.831 1.00 94.26 226 LYS B C 1
ATOM 4536 O O . LYS B 1 196 ? 12.606 -19.697 80.846 1.00 94.53 226 LYS B O 1
ATOM 4542 N N . LYS B 1 197 ? 12.759 -17.788 79.683 1.00 93.26 227 LYS B N 1
ATOM 4543 C CA . LYS B 1 197 ? 13.506 -17.087 80.727 1.00 91.69 227 LYS B CA 1
ATOM 4544 C C . LYS B 1 197 ? 13.520 -15.579 80.536 1.00 88.26 227 LYS B C 1
ATOM 4545 O O . LYS B 1 197 ? 13.130 -15.078 79.488 1.00 89.26 227 LYS B O 1
ATOM 4551 N N . THR B 1 198 ? 14.006 -14.868 81.550 1.00 88.43 228 THR B N 1
ATOM 4552 C CA . THR B 1 198 ? 14.132 -13.416 81.503 1.00 86.45 228 THR B CA 1
ATOM 4553 C C . THR B 1 198 ? 15.323 -13.053 80.625 1.00 86.24 228 THR B C 1
ATOM 4554 O O . THR B 1 198 ? 16.477 -13.125 81.041 1.00 93.93 228 THR B O 1
ATOM 4558 N N . TYR B 1 199 ? 15.027 -12.679 79.394 1.00 80.07 229 TYR B N 1
ATOM 4559 C CA . TYR B 1 199 ? 16.057 -12.341 78.437 1.00 78.95 229 TYR B CA 1
ATOM 4560 C C . TYR B 1 199 ? 16.400 -10.857 78.555 1.00 77.89 229 TYR B C 1
ATOM 4561 O O . TYR B 1 199 ? 15.547 -9.997 78.342 1.00 77.06 229 TYR B O 1
ATOM 4570 N N . VAL B 1 200 ? 17.651 -10.560 78.882 1.00 77.86 230 VAL B N 1
ATOM 4571 C CA . VAL B 1 200 ? 18.095 -9.173 79.001 1.00 77.37 230 VAL B CA 1
ATOM 4572 C C . VAL B 1 200 ? 18.244 -8.561 77.614 1.00 72.86 230 VAL B C 1
ATOM 4573 O O . VAL B 1 200 ? 18.784 -9.193 76.722 1.00 71.77 230 VAL B O 1
ATOM 4577 N N . LEU B 1 201 ? 17.753 -7.335 77.457 1.00 73.51 231 LEU B N 1
ATOM 4578 C CA . LEU B 1 201 ? 17.799 -6.603 76.195 1.00 71.43 231 LEU B CA 1
ATOM 4579 C C . LEU B 1 201 ? 18.722 -5.388 76.344 1.00 76.08 231 LEU B C 1
ATOM 4580 O O . LEU B 1 201 ? 18.396 -4.450 77.071 1.00 83.88 231 LEU B O 1
ATOM 4585 N N . PRO B 1 202 ? 19.869 -5.393 75.645 1.00 77.63 232 PRO B N 1
ATOM 4586 C CA . PRO B 1 202 ? 20.933 -4.407 75.884 1.00 79.02 232 PRO B CA 1
ATOM 4587 C C . PRO B 1 202 ? 20.588 -2.974 75.434 1.00 78.07 232 PRO B C 1
ATOM 4588 O O . PRO B 1 202 ? 19.721 -2.796 74.576 1.00 66.46 232 PRO B O 1
ATOM 4592 N N . ASN B 1 203 ? 21.267 -1.978 76.018 1.00 80.59 233 ASN B N 1
ATOM 4593 C CA . ASN B 1 203 ? 21.150 -0.564 75.600 1.00 79.64 233 ASN B CA 1
ATOM 4594 C C . ASN B 1 203 ? 22.371 -0.014 74.842 1.00 80.41 233 ASN B C 1
ATOM 4595 O O . ASN B 1 203 ? 22.216 0.797 73.926 1.00 76.84 233 ASN B O 1
ATOM 4600 N N . GLN B 1 204 ? 23.575 -0.423 75.254 1.00 81.74 234 GLN B N 1
ATOM 4601 C CA . GLN B 1 204 ? 24.825 0.075 74.663 1.00 77.93 234 GLN B CA 1
ATOM 4602 C C . GLN B 1 204 ? 24.988 -0.424 73.218 1.00 72.61 234 GLN B C 1
ATOM 4603 O O . GLN B 1 204 ? 24.619 -1.554 72.913 1.00 72.94 234 GLN B O 1
ATOM 4605 N N . LEU B 1 205 ? 25.531 0.425 72.342 1.00 69.89 235 LEU B N 1
ATOM 4606 C CA . LEU B 1 205 ? 25.709 0.097 70.917 1.00 67.85 235 LEU B CA 1
ATOM 4607 C C . LEU B 1 205 ? 27.126 -0.396 70.608 1.00 70.55 235 LEU B C 1
ATOM 4608 O O . LEU B 1 205 ? 28.063 -0.079 71.335 1.00 84.99 235 LEU B O 1
ATOM 4613 N N . THR B 1 206 ? 27.273 -1.150 69.519 1.00 69.57 236 THR B N 1
ATOM 4614 C CA . THR B 1 206 ? 28.583 -1.577 68.992 1.00 70.61 236 THR B CA 1
ATOM 4615 C C . THR B 1 206 ? 29.158 -0.494 68.072 1.00 68.31 236 THR B C 1
ATOM 4616 O O . THR B 1 206 ? 28.525 0.542 67.858 1.00 69.37 236 THR B O 1
ATOM 4620 N N . GLY B 1 207 ? 30.344 -0.749 67.513 1.00 59.11 237 GLY B N 1
ATOM 4621 C CA . GLY B 1 207 ? 31.051 0.237 66.713 1.00 56.71 237 GLY B CA 1
ATOM 4622 C C . GLY B 1 207 ? 30.265 0.605 65.468 1.00 52.43 237 GLY B C 1
ATOM 4623 O O . GLY B 1 207 ? 29.509 -0.211 64.944 1.00 46.50 237 GLY B O 1
ATOM 4624 N N . ALA B 1 208 ? 30.415 1.854 65.034 1.00 53.25 238 ALA B N 1
ATOM 4625 C CA . ALA B 1 208 ? 29.787 2.349 63.807 1.00 50.17 238 ALA B CA 1
ATOM 4626 C C . ALA B 1 208 ? 30.239 1.477 62.659 1.00 48.65 238 ALA B C 1
ATOM 4627 O O . ALA B 1 208 ? 31.399 1.080 62.618 1.00 47.97 238 ALA B O 1
ATOM 4629 N N . ASN B 1 209 ? 29.332 1.149 61.747 1.00 48.69 239 ASN B N 1
ATOM 4630 C CA . ASN B 1 209 ? 29.684 0.278 60.612 1.00 48.24 239 ASN B CA 1
ATOM 4631 C C . ASN B 1 209 ? 28.993 0.634 59.301 1.00 46.43 239 ASN B C 1
ATOM 4632 O O . ASN B 1 209 ? 28.841 -0.225 58.417 1.00 53.75 239 ASN B O 1
ATOM 4637 N N . TYR B 1 210 ? 28.589 1.897 59.169 1.00 41.57 240 TYR B N 1
ATOM 4638 C CA . TYR B 1 210 ? 27.922 2.382 57.954 1.00 44.58 240 TYR B CA 1
ATOM 4639 C C . TYR B 1 210 ? 28.266 3.859 57.813 1.00 42.10 240 TYR B C 1
ATOM 4640 O O . TYR B 1 210 ? 28.643 4.494 58.789 1.00 35.64 240 TYR B O 1
ATOM 4649 N N . PHE B 1 211 ? 28.141 4.396 56.605 1.00 37.55 241 PHE B N 1
ATOM 4650 C CA . PHE B 1 211 ? 28.434 5.812 56.381 1.00 39.50 241 PHE B CA 1
ATOM 4651 C C . PHE B 1 211 ? 27.246 6.516 55.752 1.00 38.07 241 PHE B C 1
ATOM 4652 O O . PHE B 1 211 ? 26.455 5.907 55.033 1.00 36.51 241 PHE B O 1
ATOM 4660 N N . GLN B 1 212 ? 27.134 7.806 56.050 1.00 42.50 242 GLN B N 1
ATOM 4661 C CA . GLN B 1 212 ? 26.204 8.700 55.386 1.00 41.02 242 GLN B CA 1
ATOM 4662 C C . GLN B 1 212 ? 27.016 9.806 54.730 1.00 43.90 242 GLN B C 1
ATOM 4663 O O . GLN B 1 212 ? 27.533 10.708 55.415 1.00 43.40 242 GLN B O 1
ATOM 4669 N N . ALA B 1 213 ? 27.125 9.745 53.408 1.00 40.54 243 ALA B N 1
ATOM 4670 C CA . ALA B 1 213 ? 27.843 10.766 52.664 1.00 40.76 243 ALA B CA 1
ATOM 4671 C C . ALA B 1 213 ? 27.169 12.125 52.884 1.00 47.22 243 ALA B C 1
ATOM 4672 O O . ALA B 1 213 ? 25.928 12.204 52.957 1.00 46.90 243 ALA B O 1
ATOM 4682 N N . PRO B 1 215 ? 26.540 16.023 51.329 1.00 37.83 245 PRO B N 1
ATOM 4683 C CA . PRO B 1 215 ? 26.472 16.535 49.944 1.00 38.57 245 PRO B CA 1
ATOM 4684 C C . PRO B 1 215 ? 27.720 17.304 49.471 1.00 38.49 245 PRO B C 1
ATOM 4685 O O . PRO B 1 215 ? 28.315 18.031 50.251 1.00 34.76 245 PRO B O 1
ATOM 4689 N N . ILE B 1 216 ? 28.098 17.140 48.201 1.00 37.10 246 ILE B N 1
ATOM 4690 C CA . ILE B 1 216 ? 29.091 18.006 47.580 1.00 37.41 246 ILE B CA 1
ATOM 4691 C C . ILE B 1 216 ? 28.648 18.378 46.165 1.00 36.88 246 ILE B C 1
ATOM 4692 O O . ILE B 1 216 ? 27.930 17.630 45.485 1.00 30.76 246 ILE B O 1
ATOM 4697 N N . SER B 1 217 ? 29.105 19.544 45.732 1.00 32.79 247 SER B N 1
ATOM 4698 C CA . SER B 1 217 ? 28.685 20.117 44.492 1.00 31.87 247 SER B CA 1
ATOM 4699 C C . SER B 1 217 ? 29.859 20.830 43.842 1.00 32.73 247 SER B C 1
ATOM 4700 O O . SER B 1 217 ? 30.942 20.924 44.418 1.00 32.67 247 SER B O 1
ATOM 4703 N N . GLU B 1 218 ? 29.632 21.304 42.627 1.00 31.02 248 GLU B N 1
ATOM 4704 C CA . GLU B 1 218 ? 30.578 22.148 41.937 1.00 32.60 248 GLU B CA 1
ATOM 4705 C C . GLU B 1 218 ? 29.771 23.253 41.326 1.00 32.60 248 GLU B C 1
ATOM 4706 O O . GLU B 1 218 ? 28.545 23.194 41.307 1.00 28.73 248 GLU B O 1
ATOM 4712 N N . LYS B 1 219 ? 30.457 24.261 40.823 1.00 34.94 249 LYS B N 1
ATOM 4713 C CA . LYS B 1 219 ? 29.781 25.472 40.372 1.00 37.75 249 LYS B CA 1
ATOM 4714 C C . LYS B 1 219 ? 29.142 25.366 38.993 1.00 33.58 249 LYS B C 1
ATOM 4715 O O . LYS B 1 219 ? 28.293 26.163 38.675 1.00 33.99 249 LYS B O 1
ATOM 4721 N N . THR B 1 220 ? 29.555 24.408 38.176 1.00 34.64 250 THR B N 1
ATOM 4722 C CA . THR B 1 220 ? 28.888 24.165 36.901 1.00 34.24 250 THR B CA 1
ATOM 4723 C C . THR B 1 220 ? 28.508 22.701 36.828 1.00 34.40 250 THR B C 1
ATOM 4724 O O . THR B 1 220 ? 29.119 21.867 37.486 1.00 34.12 250 THR B O 1
ATOM 4728 N N . PRO B 1 221 ? 27.486 22.382 36.029 1.00 33.26 251 PRO B N 1
ATOM 4729 C CA . PRO B 1 221 ? 27.130 20.982 35.874 1.00 33.17 251 PRO B CA 1
ATOM 4730 C C . PRO B 1 221 ? 28.223 20.142 35.227 1.00 32.42 251 PRO B C 1
ATOM 4731 O O . PRO B 1 221 ? 28.448 19.015 35.686 1.00 31.94 251 PRO B O 1
ATOM 4735 N N . GLN B 1 222 ? 28.899 20.658 34.196 1.00 31.72 252 GLN B N 1
ATOM 4736 C CA . GLN B 1 222 ? 30.046 19.938 33.618 1.00 33.84 252 GLN B CA 1
ATOM 4737 C C . GLN B 1 222 ? 31.112 19.554 34.654 1.00 31.01 252 GLN B C 1
ATOM 4738 O O . GLN B 1 222 ? 31.672 18.457 34.601 1.00 28.39 252 GLN B O 1
ATOM 4744 N N . ARG B 1 223 ? 31.408 20.473 35.570 1.00 33.33 253 ARG B N 1
ATOM 4745 C CA . ARG B 1 223 ? 32.445 20.248 36.594 1.00 31.77 253 ARG B CA 1
ATOM 4746 C C . ARG B 1 223 ? 32.014 19.168 37.588 1.00 30.08 253 ARG B C 1
ATOM 4747 O O . ARG B 1 223 ? 32.848 18.418 38.106 1.00 30.24 253 ARG B O 1
ATOM 4755 N N . ALA B 1 224 ? 30.714 19.112 37.861 1.00 29.94 254 ALA B N 1
ATOM 4756 C CA . ALA B 1 224 ? 30.143 18.059 38.702 1.00 28.88 254 ALA B CA 1
ATOM 4757 C C . ALA B 1 224 ? 30.388 16.710 38.064 1.00 26.15 254 ALA B C 1
ATOM 4758 O O . ALA B 1 224 ? 30.881 15.797 38.708 1.00 25.08 254 ALA B O 1
ATOM 4760 N N . VAL B 1 225 ? 30.075 16.588 36.779 1.00 26.94 255 VAL B N 1
ATOM 4761 C CA . VAL B 1 225 ? 30.309 15.328 36.098 1.00 26.79 255 VAL B CA 1
ATOM 4762 C C . VAL B 1 225 ? 31.807 14.984 36.111 1.00 28.89 255 VAL B C 1
ATOM 4763 O O . VAL B 1 225 ? 32.173 13.854 36.430 1.00 27.06 255 VAL B O 1
ATOM 4767 N N . GLU B 1 226 ? 32.647 15.968 35.779 1.00 29.24 256 GLU B N 1
ATOM 4768 C CA . GLU B 1 226 ? 34.096 15.813 35.746 1.00 31.90 256 GLU B CA 1
ATOM 4769 C C . GLU B 1 226 ? 34.677 15.312 37.049 1.00 31.46 256 GLU B C 1
ATOM 4770 O O . GLU B 1 226 ? 35.497 14.382 37.038 1.00 27.81 256 GLU B O 1
ATOM 4776 N N . GLN B 1 227 ? 34.272 15.925 38.166 1.00 28.62 257 GLN B N 1
ATOM 4777 C CA . GLN B 1 227 ? 34.815 15.513 39.455 1.00 30.53 257 GLN B CA 1
ATOM 4778 C C . GLN B 1 227 ? 34.236 14.188 39.948 1.00 29.27 257 GLN B C 1
ATOM 4779 O O . GLN B 1 227 ? 34.909 13.453 40.643 1.00 30.85 257 GLN B O 1
ATOM 4785 N N . PHE B 1 228 ? 32.995 13.893 39.591 1.00 29.77 258 PHE B N 1
ATOM 4786 C CA . PHE B 1 228 ? 32.429 12.549 39.768 1.00 27.78 258 PHE B CA 1
ATOM 4787 C C . PHE B 1 228 ? 33.311 11.490 39.101 1.00 28.59 258 PHE B C 1
ATOM 4788 O O . PHE B 1 228 ? 33.681 10.495 39.717 1.00 25.76 258 PHE B O 1
ATOM 4796 N N . ILE B 1 229 ? 33.654 11.703 37.835 1.00 29.56 259 ILE B N 1
ATOM 4797 C CA . ILE B 1 229 ? 34.519 10.770 37.137 1.00 28.60 259 ILE B CA 1
ATOM 4798 C C . ILE B 1 229 ? 35.955 10.715 37.713 1.00 30.27 259 ILE B C 1
ATOM 4799 O O . ILE B 1 229 ? 36.574 9.644 37.765 1.00 30.87 259 ILE B O 1
ATOM 4804 N N . TYR B 1 230 ? 36.482 11.843 38.168 1.00 29.04 260 TYR B N 1
ATOM 4805 C CA . TYR B 1 230 ? 37.810 11.841 38.763 1.00 31.99 260 TYR B CA 1
ATOM 4806 C C . TYR B 1 230 ? 37.840 10.965 40.026 1.00 31.67 260 TYR B C 1
ATOM 4807 O O . TYR B 1 230 ? 38.799 10.199 40.248 1.00 29.97 260 TYR B O 1
ATOM 4816 N N . ALA B 1 231 ? 36.782 11.091 40.830 1.00 29.85 261 ALA B N 1
ATOM 4817 C CA . ALA B 1 231 ? 36.624 10.310 42.053 1.00 31.87 261 ALA B CA 1
ATOM 4818 C C . ALA B 1 231 ? 36.622 8.827 41.731 1.00 31.51 261 ALA B C 1
ATOM 4819 O O . ALA B 1 231 ? 37.183 8.022 42.461 1.00 32.09 261 ALA B O 1
ATOM 4821 N N . ILE B 1 232 ? 35.999 8.474 40.618 1.00 31.85 262 ILE B N 1
ATOM 4822 C CA . ILE B 1 232 ? 35.989 7.088 40.162 1.00 32.12 262 ILE B CA 1
ATOM 4823 C C . ILE B 1 232 ? 37.380 6.658 39.692 1.00 33.06 262 ILE B C 1
ATOM 4824 O O . ILE B 1 232 ? 37.811 5.545 39.995 1.00 30.99 262 ILE B O 1
ATOM 4829 N N . GLU B 1 233 ? 38.072 7.529 38.952 1.00 33.57 263 GLU B N 1
ATOM 4830 C CA . GLU B 1 233 ? 39.397 7.207 38.438 1.00 33.30 263 GLU B CA 1
ATOM 4831 C C . GLU B 1 233 ? 40.335 7.007 39.608 1.00 33.79 263 GLU B C 1
ATOM 4832 O O . GLU B 1 233 ? 41.143 6.095 39.596 1.00 34.98 263 GLU B O 1
ATOM 4838 N N . LYS B 1 234 ? 40.193 7.844 40.630 1.00 33.85 264 LYS B N 1
ATOM 4839 C CA . LYS B 1 234 ? 41.043 7.767 41.815 1.00 35.58 264 LYS B CA 1
ATOM 4840 C C . LYS B 1 234 ? 40.627 6.728 42.827 1.00 34.93 264 LYS B C 1
ATOM 4841 O O . LYS B 1 234 ? 41.292 6.558 43.840 1.00 39.13 264 LYS B O 1
ATOM 4847 N N . GLY B 1 235 ? 39.533 6.036 42.586 1.00 35.31 265 GLY B N 1
ATOM 4848 C CA . GLY B 1 235 ? 39.015 5.098 43.579 1.00 36.72 265 GLY B CA 1
ATOM 4849 C C . GLY B 1 235 ? 38.509 5.730 44.865 1.00 36.48 265 GLY B C 1
ATOM 4850 O O . GLY B 1 235 ? 38.649 5.143 45.928 1.00 39.28 265 GLY B O 1
ATOM 4851 N N . ASP B 1 236 ? 37.920 6.920 44.776 1.00 35.59 266 ASP B N 1
ATOM 4852 C CA . ASP B 1 236 ? 37.257 7.546 45.916 1.00 36.87 266 ASP B CA 1
ATOM 4853 C C . ASP B 1 236 ? 35.738 7.484 45.693 1.00 37.76 266 ASP B C 1
ATOM 4854 O O . ASP B 1 236 ? 35.107 8.467 45.298 1.00 36.40 266 ASP B O 1
ATOM 4859 N N . LEU B 1 237 ? 35.155 6.316 45.943 1.00 34.97 267 LEU B N 1
ATOM 4860 C CA . LEU B 1 237 ? 33.756 6.115 45.630 1.00 31.87 267 LEU B CA 1
ATOM 4861 C C . LEU B 1 237 ? 32.816 6.750 46.635 1.00 30.13 267 LEU B C 1
ATOM 4862 O O . LEU B 1 237 ? 31.673 7.041 46.288 1.00 30.81 267 LEU B O 1
ATOM 4867 N N . THR B 1 238 ? 33.267 6.954 47.867 1.00 31.37 268 THR B N 1
ATOM 4868 C CA . THR B 1 238 ? 32.471 7.727 48.804 1.00 35.45 268 THR B CA 1
ATOM 4869 C C . THR B 1 238 ? 32.179 9.131 48.234 1.00 36.19 268 THR B C 1
ATOM 4870 O O . THR B 1 238 ? 31.041 9.594 48.245 1.00 36.72 268 THR B O 1
ATOM 4874 N N . ARG B 1 239 ? 33.210 9.778 47.712 1.00 33.99 269 ARG B N 1
ATOM 4875 C CA . ARG B 1 239 ? 33.081 11.119 47.171 1.00 33.73 269 ARG B CA 1
ATOM 4876 C C . ARG B 1 239 ? 32.211 11.093 45.931 1.00 33.23 269 ARG B C 1
ATOM 4877 O O . ARG B 1 239 ? 31.413 11.995 45.710 1.00 36.78 269 ARG B O 1
ATOM 4885 N N . ALA B 1 240 ? 32.342 10.045 45.131 1.00 28.72 270 ALA B N 1
ATOM 4886 C CA . ALA B 1 240 ? 31.468 9.885 43.985 1.00 30.95 270 ALA B CA 1
ATOM 4887 C C . ALA B 1 240 ? 29.992 9.841 44.388 1.00 30.98 270 ALA B C 1
ATOM 4888 O O . ALA B 1 240 ? 29.147 10.381 43.670 1.00 28.25 270 ALA B O 1
ATOM 4890 N N . LEU B 1 241 ? 29.687 9.193 45.512 1.00 32.33 271 LEU B N 1
ATOM 4891 C CA . LEU B 1 241 ? 28.292 9.104 45.992 1.00 30.60 271 LEU B CA 1
ATOM 4892 C C . LEU B 1 241 ? 27.823 10.453 46.513 1.00 31.44 271 LEU B C 1
ATOM 4893 O O . LEU B 1 241 ? 26.666 10.839 46.311 1.00 31.87 271 LEU B O 1
ATOM 4898 N N . ALA B 1 242 ? 28.720 11.158 47.208 1.00 33.37 272 ALA B N 1
ATOM 4899 C CA . ALA B 1 242 ? 28.439 12.507 47.720 1.00 29.81 272 ALA B CA 1
ATOM 4900 C C . ALA B 1 242 ? 27.911 13.463 46.644 1.00 28.51 272 ALA B C 1
ATOM 4901 O O . ALA B 1 242 ? 27.005 14.255 46.904 1.00 27.00 272 ALA B O 1
ATOM 4903 N N . PHE B 1 243 ? 28.432 13.367 45.423 1.00 29.16 273 PHE B N 1
ATOM 4904 C CA . PHE B 1 243 ? 27.943 14.214 44.328 1.00 28.26 273 PHE B CA 1
ATOM 4905 C C . PHE B 1 243 ? 26.451 14.043 44.023 1.00 31.63 273 PHE B C 1
ATOM 4906 O O . PHE B 1 243 ? 25.820 14.958 43.518 1.00 32.87 273 PHE B O 1
ATOM 4914 N N . ALA B 1 244 ? 25.893 12.878 44.346 1.00 33.76 274 ALA B N 1
ATOM 4915 C CA . ALA B 1 244 ? 24.474 12.611 44.138 1.00 31.88 274 ALA B CA 1
ATOM 4916 C C . ALA B 1 244 ? 23.659 12.755 45.397 1.00 31.93 274 ALA B C 1
ATOM 4917 O O . ALA B 1 244 ? 22.449 12.576 45.355 1.00 33.71 274 ALA B O 1
ATOM 4919 N N . THR B 1 245 ? 24.319 13.073 46.505 1.00 33.98 275 THR B N 1
ATOM 4920 C CA . THR B 1 245 ? 23.674 13.139 47.804 1.00 35.90 275 THR B CA 1
ATOM 4921 C C . THR B 1 245 ? 23.118 14.544 48.050 1.00 39.76 275 THR B C 1
ATOM 4922 O O . THR B 1 245 ? 23.810 15.424 48.554 1.00 40.08 275 THR B O 1
ATOM 4926 N N . THR B 1 246 ? 21.849 14.742 47.718 1.00 36.42 276 THR B N 1
ATOM 4927 C CA . THR B 1 246 ? 21.275 16.082 47.729 1.00 37.75 276 THR B CA 1
ATOM 4928 C C . THR B 1 246 ? 20.634 16.526 49.043 1.00 35.06 276 THR B C 1
ATOM 4929 O O . THR B 1 246 ? 20.310 17.685 49.180 1.00 37.94 276 THR B O 1
ATOM 4933 N N . GLU B 1 247 ? 20.455 15.635 50.013 1.00 38.17 277 GLU B N 1
ATOM 4934 C CA . GLU B 1 247 ? 19.916 16.043 51.321 1.00 35.99 277 GLU B CA 1
ATOM 4935 C C . GLU B 1 247 ? 20.832 15.550 52.419 1.00 35.14 277 GLU B C 1
ATOM 4936 O O . GLU B 1 247 ? 21.598 14.629 52.201 1.00 32.95 277 GLU B O 1
ATOM 4942 N N . SER B 1 248 ? 20.743 16.155 53.601 1.00 35.30 278 SER B N 1
ATOM 4943 C CA . SER B 1 248 ? 21.476 15.660 54.778 1.00 39.89 278 SER B CA 1
ATOM 4944 C C . SER B 1 248 ? 20.613 15.775 56.014 1.00 39.60 278 SER B C 1
ATOM 4945 O O . SER B 1 248 ? 19.572 16.406 55.975 1.00 39.36 278 SER B O 1
ATOM 4948 N N . SER B 1 249 ? 21.041 15.167 57.114 1.00 45.18 279 SER B N 1
ATOM 4949 C CA . SER B 1 249 ? 20.232 15.196 58.333 1.00 52.14 279 SER B CA 1
ATOM 4950 C C . SER B 1 249 ? 21.060 15.081 59.598 1.00 53.03 279 SER B C 1
ATOM 4951 O O . SER B 1 249 ? 22.072 14.404 59.611 1.00 52.23 279 SER B O 1
ATOM 4954 N N . GLN B 1 250 ? 20.608 15.742 60.658 1.00 62.34 280 GLN B N 1
ATOM 4955 C CA . GLN B 1 250 ? 21.261 15.665 61.971 1.00 73.25 280 GLN B CA 1
ATOM 4956 C C . GLN B 1 250 ? 21.359 14.216 62.452 1.00 69.17 280 GLN B C 1
ATOM 4957 O O . GLN B 1 250 ? 22.435 13.762 62.842 1.00 72.56 280 GLN B O 1
ATOM 4963 N N . ASP B 1 251 ? 20.229 13.508 62.412 1.00 68.59 281 ASP B N 1
ATOM 4964 C CA . ASP B 1 251 ? 20.146 12.109 62.845 1.00 68.94 281 ASP B CA 1
ATOM 4965 C C . ASP B 1 251 ? 20.388 11.127 61.708 1.00 61.06 281 ASP B C 1
ATOM 4966 O O . ASP B 1 251 ? 20.412 11.501 60.542 1.00 60.66 281 ASP B O 1
ATOM 4971 N N . THR B 1 252 ? 20.562 9.861 62.072 1.00 57.52 282 THR B N 1
ATOM 4972 C CA . THR B 1 252 ? 20.564 8.777 61.104 1.00 49.12 282 THR B CA 1
ATOM 4973 C C . THR B 1 252 ? 19.191 8.740 60.432 1.00 46.91 282 THR B C 1
ATOM 4974 O O . THR B 1 252 ? 18.159 8.863 61.104 1.00 46.59 282 THR B O 1
ATOM 4978 N N . SER B 1 253 ? 19.184 8.601 59.107 1.00 39.92 283 SER B N 1
ATOM 4979 C CA . SER B 1 253 ? 17.951 8.683 58.338 1.00 39.54 283 SER B CA 1
ATOM 4980 C C . SER B 1 253 ? 17.805 7.466 57.424 1.00 35.47 283 SER B C 1
ATOM 4981 O O . SER B 1 253 ? 18.637 7.263 56.521 1.00 29.36 283 SER B O 1
ATOM 4984 N N . PRO B 1 254 ? 16.768 6.644 57.666 1.00 38.10 284 PRO B N 1
ATOM 4985 C CA . PRO B 1 254 ? 16.528 5.480 56.804 1.00 38.47 284 PRO B CA 1
ATOM 4986 C C . PRO B 1 254 ? 16.280 5.865 55.361 1.00 39.59 284 PRO B C 1
ATOM 4987 O O . PRO B 1 254 ? 16.714 5.158 54.437 1.00 36.72 284 PRO B O 1
ATOM 4991 N N . GLU B 1 255 ? 15.578 6.974 55.159 1.00 38.25 285 GLU B N 1
ATOM 4992 C CA . GLU B 1 255 ? 15.277 7.415 53.812 1.00 40.25 285 GLU B CA 1
ATOM 4993 C C . GLU B 1 255 ? 16.560 7.841 53.068 1.00 37.59 285 GLU B C 1
ATOM 4994 O O . GLU B 1 255 ? 16.771 7.455 51.912 1.00 30.80 285 GLU B O 1
ATOM 5000 N N . LEU B 1 256 ? 17.442 8.581 53.735 1.00 32.64 286 LEU B N 1
ATOM 5001 C CA . LEU B 1 256 ? 18.653 9.024 53.058 1.00 33.66 286 LEU B CA 1
ATOM 5002 C C . LEU B 1 256 ? 19.595 7.845 52.818 1.00 31.60 286 LEU B C 1
ATOM 5003 O O . LEU B 1 256 ? 20.163 7.710 51.719 1.00 28.47 286 LEU B O 1
ATOM 5008 N N . LEU B 1 257 ? 19.710 6.968 53.816 1.00 27.44 287 LEU B N 1
ATOM 5009 C CA . LEU B 1 257 ? 20.538 5.758 53.683 1.00 28.89 287 LEU B CA 1
ATOM 5010 C C . LEU B 1 257 ? 20.043 4.810 52.580 1.00 28.58 287 LEU B C 1
ATOM 5011 O O . LEU B 1 257 ? 20.846 4.202 51.870 1.00 30.61 287 LEU B O 1
ATOM 5016 N N . LYS B 1 258 ? 18.728 4.714 52.408 1.00 27.64 288 LYS B N 1
ATOM 5017 C CA . LYS B 1 258 ? 18.194 3.872 51.356 1.00 28.18 288 LYS B CA 1
ATOM 5018 C C . LYS B 1 258 ? 18.527 4.460 49.996 1.00 28.16 288 LYS B C 1
ATOM 5019 O O . LYS B 1 258 ? 18.940 3.736 49.105 1.00 30.06 288 LYS B O 1
ATOM 5025 N N . LYS B 1 259 ? 18.325 5.770 49.856 1.00 29.87 289 LYS B N 1
ATOM 5026 C CA . LYS B 1 259 ? 18.607 6.479 48.618 1.00 37.17 289 LYS B CA 1
ATOM 5027 C C . LYS B 1 259 ? 20.099 6.398 48.256 1.00 31.04 289 LYS B C 1
ATOM 5028 O O . LYS B 1 259 ? 20.446 6.261 47.081 1.00 31.50 289 LYS B O 1
ATOM 5034 N N . GLN B 1 260 ? 20.968 6.454 49.266 1.00 27.10 290 GLN B N 1
ATOM 5035 C CA . GLN B 1 260 ? 22.407 6.232 49.086 1.00 27.10 290 GLN B CA 1
ATOM 5036 C C . GLN B 1 260 ? 22.673 4.825 48.499 1.00 29.00 290 GLN B C 1
ATOM 5037 O O . GLN B 1 260 ? 23.462 4.652 47.556 1.00 29.48 290 GLN B O 1
ATOM 5043 N N . GLY B 1 261 ? 21.974 3.831 49.033 1.00 29.23 291 GLY B N 1
ATOM 5044 C CA . GLY B 1 261 ? 22.021 2.480 48.496 1.00 27.04 291 GLY B CA 1
ATOM 5045 C C . GLY B 1 261 ? 21.572 2.380 47.051 1.00 27.26 291 GLY B C 1
ATOM 5046 O O . GLY B 1 261 ? 22.191 1.684 46.263 1.00 28.07 291 GLY B O 1
ATOM 5047 N N . GLU B 1 262 ? 20.497 3.069 46.700 1.00 28.13 292 GLU B N 1
ATOM 5048 C CA . GLU B 1 262 ? 20.040 3.103 45.291 1.00 29.44 292 GLU B CA 1
ATOM 5049 C C . GLU B 1 262 ? 21.035 3.766 44.400 1.00 23.88 292 GLU B C 1
ATOM 5050 O O . GLU B 1 262 ? 21.317 3.295 43.308 1.00 31.57 292 GLU B O 1
ATOM 5056 N N . TYR B 1 263 ? 21.577 4.885 44.831 1.00 25.44 293 TYR B N 1
ATOM 5057 C CA . TYR B 1 263 ? 22.604 5.509 44.023 1.00 28.55 293 TYR B CA 1
ATOM 5058 C C . TYR B 1 263 ? 23.881 4.648 43.930 1.00 31.21 293 TYR B C 1
ATOM 5059 O O . TYR B 1 263 ? 24.521 4.605 42.881 1.00 26.74 293 TYR B O 1
ATOM 5068 N N . ALA B 1 264 ? 24.261 3.964 45.007 1.00 25.25 294 ALA B N 1
ATOM 5069 C CA . ALA B 1 264 ? 25.366 2.995 44.894 1.00 25.54 294 ALA B CA 1
ATOM 5070 C C . ALA B 1 264 ? 25.085 1.990 43.789 1.00 26.65 294 ALA B C 1
ATOM 5071 O O . ALA B 1 264 ? 25.965 1.658 42.981 1.00 27.90 294 ALA B O 1
ATOM 5073 N N . LYS B 1 265 ? 23.847 1.518 43.722 1.00 28.17 295 LYS B N 1
ATOM 5074 C CA . LYS B 1 265 ? 23.506 0.529 42.712 1.00 30.23 295 LYS B CA 1
ATOM 5075 C C . LYS B 1 265 ? 23.583 1.080 41.280 1.00 30.37 295 LYS B C 1
ATOM 5076 O O . LYS B 1 265 ? 24.055 0.379 40.366 1.00 30.33 295 LYS B O 1
ATOM 5082 N N . GLU B 1 266 ? 23.062 2.296 41.097 1.00 30.09 296 GLU B N 1
ATOM 5083 C CA . GLU B 1 266 ? 23.174 3.045 39.854 1.00 30.47 296 GLU B CA 1
ATOM 5084 C C . GLU B 1 266 ? 24.650 3.164 39.448 1.00 28.15 296 GLU B C 1
ATOM 5085 O O . GLU B 1 266 ? 25.004 2.888 38.324 1.00 23.01 296 GLU B O 1
ATOM 5091 N N . LEU B 1 267 ? 25.497 3.607 40.366 1.00 23.78 297 LEU B N 1
ATOM 5092 C CA . LEU B 1 267 ? 26.938 3.759 40.083 1.00 25.72 297 LEU B CA 1
ATOM 5093 C C . LEU B 1 267 ? 27.607 2.402 39.755 1.00 27.60 297 LEU B C 1
ATOM 5094 O O . LEU B 1 267 ? 28.370 2.282 38.795 1.00 30.22 297 LEU B O 1
ATOM 5099 N N . LYS B 1 268 ? 27.302 1.374 40.527 1.00 27.58 298 LYS B N 1
ATOM 5100 C CA . LYS B 1 268 ? 27.804 0.032 40.219 1.00 27.38 298 LYS B CA 1
ATOM 5101 C C . LYS B 1 268 ? 27.392 -0.406 38.806 1.00 28.83 298 LYS B C 1
ATOM 5102 O O . LYS B 1 268 ? 28.186 -0.980 38.059 1.00 31.36 298 LYS B O 1
ATOM 5108 N N . THR B 1 269 ? 26.147 -0.127 38.454 1.00 26.61 299 THR B N 1
ATOM 5109 C CA . THR B 1 269 ? 25.595 -0.535 37.184 1.00 25.39 299 THR B CA 1
ATOM 5110 C C . THR B 1 269 ? 26.336 0.143 36.038 1.00 25.06 299 THR B C 1
ATOM 5111 O O . THR B 1 269 ? 26.609 -0.466 35.019 1.00 26.23 299 THR B O 1
ATOM 5123 N N . LEU B 1 271 ? 29.512 1.260 36.248 1.00 28.83 301 LEU B N 1
ATOM 5124 C CA . LEU B 1 271 ? 30.843 0.659 36.175 1.00 28.05 301 LEU B CA 1
ATOM 5125 C C . LEU B 1 271 ? 30.780 -0.681 35.413 1.00 29.64 301 LEU B C 1
ATOM 5126 O O . LEU B 1 271 ? 31.624 -0.965 34.551 1.00 28.59 301 LEU B O 1
ATOM 5131 N N . TYR B 1 272 ? 29.753 -1.480 35.709 1.00 27.78 302 TYR B N 1
ATOM 5132 C CA . TYR B 1 272 ? 29.599 -2.805 35.107 1.00 28.86 302 TYR B CA 1
ATOM 5133 C C . TYR B 1 272 ? 29.381 -2.656 33.588 1.00 30.33 302 TYR B C 1
ATOM 5134 O O . TYR B 1 272 ? 29.795 -3.513 32.782 1.00 28.94 302 TYR B O 1
ATOM 5143 N N . GLY B 1 273 ? 28.762 -1.552 33.196 1.00 29.18 303 GLY B N 1
ATOM 5144 C CA . GLY B 1 273 ? 28.602 -1.227 31.778 1.00 31.34 303 GLY B CA 1
ATOM 5145 C C . GLY B 1 273 ? 29.920 -1.014 31.043 1.00 34.88 303 GLY B C 1
ATOM 5146 O O . GLY B 1 273 ? 30.111 -1.538 29.934 1.00 32.31 303 GLY B O 1
ATOM 5147 N N . PHE B 1 274 ? 30.839 -0.258 31.654 1.00 32.96 304 PHE B N 1
ATOM 5148 C CA . PHE B 1 274 ? 32.165 -0.093 31.070 1.00 33.80 304 PHE B CA 1
ATOM 5149 C C . PHE B 1 274 ? 32.887 -1.420 31.099 1.00 31.70 304 PHE B C 1
ATOM 5150 O O . PHE B 1 274 ? 33.642 -1.714 30.202 1.00 36.18 304 PHE B O 1
ATOM 5158 N N . LEU B 1 275 ? 32.641 -2.208 32.140 1.00 31.58 305 LEU B N 1
ATOM 5159 C CA . LEU B 1 275 ? 33.286 -3.511 32.302 1.00 32.83 305 LEU B CA 1
ATOM 5160 C C . LEU B 1 275 ? 32.689 -4.620 31.441 1.00 33.28 305 LEU B C 1
ATOM 5161 O O . LEU B 1 275 ? 33.307 -5.659 31.295 1.00 35.41 305 LEU B O 1
ATOM 5166 N N . GLY B 1 276 ? 31.498 -4.408 30.881 1.00 34.93 306 GLY B N 1
ATOM 5167 C CA . GLY B 1 276 ? 30.849 -5.409 30.021 1.00 34.06 306 GLY B CA 1
ATOM 5168 C C . GLY B 1 276 ? 30.166 -6.517 30.806 1.00 33.68 306 GLY B C 1
ATOM 5169 O O . GLY B 1 276 ? 29.938 -7.596 30.286 1.00 37.50 306 GLY B O 1
ATOM 5170 N N . THR B 1 277 ? 29.810 -6.245 32.054 1.00 33.92 307 THR B N 1
ATOM 5171 C CA . THR B 1 277 ? 29.225 -7.252 32.911 1.00 32.78 307 THR B CA 1
ATOM 5172 C C . THR B 1 277 ? 27.838 -6.885 33.409 1.00 34.29 307 THR B C 1
ATOM 5173 O O . THR B 1 277 ? 27.291 -7.579 34.265 1.00 36.86 307 THR B O 1
ATOM 5177 N N . GLU B 1 278 ? 27.248 -5.807 32.904 1.00 35.17 308 GLU B N 1
ATOM 5178 C CA . GLU B 1 278 ? 26.012 -5.312 33.539 1.00 33.91 308 GLU B CA 1
ATOM 5179 C C . GLU B 1 278 ? 24.866 -6.304 33.363 1.00 34.36 308 GLU B C 1
ATOM 5180 O O . GLU B 1 278 ? 23.990 -6.388 34.213 1.00 32.70 308 GLU B O 1
ATOM 5186 N N . ASP B 1 279 ? 24.919 -7.085 32.285 1.00 34.52 309 ASP B N 1
ATOM 5187 C CA . ASP B 1 279 ? 23.874 -8.092 31.958 1.00 37.05 309 ASP B CA 1
ATOM 5188 C C . ASP B 1 279 ? 24.275 -9.535 32.311 1.00 35.05 309 ASP B C 1
ATOM 5189 O O . ASP B 1 279 ? 23.608 -10.502 31.905 1.00 33.55 309 ASP B O 1
ATOM 5194 N N . ALA B 1 280 ? 25.354 -9.698 33.072 1.00 32.94 310 ALA B N 1
ATOM 5195 C CA . ALA B 1 280 ? 25.839 -11.048 33.353 1.00 32.68 310 ALA B CA 1
ATOM 5196 C C . ALA B 1 280 ? 24.890 -11.767 34.314 1.00 34.79 310 ALA B C 1
ATOM 5197 O O . ALA B 1 280 ? 24.277 -11.153 35.184 1.00 36.36 310 ALA B O 1
ATOM 5199 N N . ARG B 1 281 ? 24.760 -13.073 34.112 1.00 39.98 311 ARG B N 1
ATOM 5200 C CA . ARG B 1 281 ? 23.871 -13.917 34.881 1.00 42.24 311 ARG B CA 1
ATOM 5201 C C . ARG B 1 281 ? 24.719 -14.914 35.631 1.00 43.55 311 ARG B C 1
ATOM 5202 O O . ARG B 1 281 ? 25.786 -15.305 35.161 1.00 46.04 311 ARG B O 1
ATOM 5210 N N . LEU B 1 282 ? 24.238 -15.337 36.792 1.00 38.20 312 LEU B N 1
ATOM 5211 C CA . LEU B 1 282 ? 24.956 -16.305 37.582 1.00 38.08 312 LEU B CA 1
ATOM 5212 C C . LEU B 1 282 ? 24.545 -17.737 37.311 1.00 39.36 312 LEU B C 1
ATOM 5213 O O . LEU B 1 282 ? 25.241 -18.652 37.754 1.00 41.46 312 LEU B O 1
ATOM 5218 N N . TYR B 1 283 ? 23.436 -17.943 36.596 1.00 39.46 313 TYR B N 1
ATOM 5219 C CA . TYR B 1 283 ? 22.884 -19.284 36.452 1.00 38.80 313 TYR B CA 1
ATOM 5220 C C . TYR B 1 283 ? 23.605 -20.143 35.438 1.00 44.63 313 TYR B C 1
ATOM 5221 O O . TYR B 1 283 ? 23.896 -19.701 34.335 1.00 50.24 313 TYR B O 1
ATOM 5230 N N . GLY B 1 284 ? 23.830 -21.402 35.799 1.00 48.52 314 GLY B N 1
ATOM 5231 C CA . GLY B 1 284 ? 24.461 -22.363 34.903 1.00 53.03 314 GLY B CA 1
ATOM 5232 C C . GLY B 1 284 ? 25.906 -22.006 34.609 1.00 55.09 314 GLY B C 1
ATOM 5233 O O . GLY B 1 284 ? 26.431 -22.347 33.551 1.00 58.28 314 GLY B O 1
ATOM 5234 N N . LYS B 1 285 ? 26.543 -21.303 35.544 1.00 49.96 315 LYS B N 1
ATOM 5235 C CA . LYS B 1 285 ? 27.932 -20.939 35.393 1.00 47.44 315 LYS B CA 1
ATOM 5236 C C . LYS B 1 285 ? 28.765 -21.877 36.247 1.00 45.97 315 LYS B C 1
ATOM 5237 O O . LYS B 1 285 ? 28.445 -22.121 37.415 1.00 48.03 315 LYS B O 1
ATOM 5243 N N . SER B 1 286 ? 29.808 -22.431 35.641 1.00 43.41 316 SER B N 1
ATOM 5244 C CA . SER B 1 286 ? 30.779 -23.252 36.348 1.00 44.83 316 SER B CA 1
ATOM 5245 C C . SER B 1 286 ? 31.639 -22.383 37.252 1.00 47.02 316 SER B C 1
ATOM 5246 O O . SER B 1 286 ? 31.712 -21.155 37.094 1.00 43.33 316 SER B O 1
ATOM 5249 N N . GLU B 1 287 ? 32.285 -23.040 38.204 1.00 49.87 317 GLU B N 1
ATOM 5250 C CA . GLU B 1 287 ? 33.242 -22.397 39.079 1.00 51.99 317 GLU B CA 1
ATOM 5251 C C . GLU B 1 287 ? 34.294 -21.631 38.265 1.00 49.26 317 GLU B C 1
ATOM 5252 O O . GLU B 1 287 ? 34.664 -20.514 38.621 1.00 43.65 317 GLU B O 1
ATOM 5258 N N . GLU B 1 288 ? 34.736 -22.229 37.158 1.00 48.95 318 GLU B N 1
ATOM 5259 C CA . GLU B 1 288 ? 35.686 -21.595 36.251 1.00 47.70 318 GLU B CA 1
ATOM 5260 C C . GLU B 1 288 ? 35.082 -20.335 35.645 1.00 47.28 318 GLU B C 1
ATOM 5261 O O . GLU B 1 288 ? 35.727 -19.290 35.617 1.00 49.80 318 GLU B O 1
ATOM 5267 N N . GLN B 1 289 ? 33.850 -20.423 35.153 1.00 46.23 319 GLN B N 1
ATOM 5268 C CA . GLN B 1 289 ? 33.202 -19.258 34.543 1.00 44.90 319 GLN B CA 1
ATOM 5269 C C . GLN B 1 289 ? 32.973 -18.138 35.567 1.00 39.51 319 GLN B C 1
ATOM 5270 O O . GLN B 1 289 ? 33.087 -16.958 35.248 1.00 36.44 319 GLN B O 1
ATOM 5276 N N . LEU B 1 290 ? 32.616 -18.516 36.788 1.00 36.98 320 LEU B N 1
ATOM 5277 C CA . LEU B 1 290 ? 32.428 -17.547 37.862 1.00 36.17 320 LEU B CA 1
ATOM 5278 C C . LEU B 1 290 ? 33.744 -16.829 38.200 1.00 37.12 320 LEU B C 1
ATOM 5279 O O . LEU B 1 290 ? 33.754 -15.623 38.484 1.00 34.03 320 LEU B O 1
ATOM 5284 N N . ASN B 1 291 ? 34.844 -17.569 38.143 1.00 37.76 321 ASN B N 1
ATOM 5285 C CA . ASN B 1 291 ? 36.160 -16.979 38.330 1.00 39.68 321 ASN B CA 1
ATOM 5286 C C . ASN B 1 291 ? 36.563 -16.056 37.192 1.00 37.36 321 ASN B C 1
ATOM 5287 O O . ASN B 1 291 ? 37.164 -15.029 37.437 1.00 36.19 321 ASN B O 1
ATOM 5292 N N . LYS B 1 292 ? 36.239 -16.413 35.952 1.00 40.45 322 LYS B N 1
ATOM 5293 C CA . LYS B 1 292 ? 36.425 -15.477 34.842 1.00 42.17 322 LYS B CA 1
ATOM 5294 C C . LYS B 1 292 ? 35.620 -14.206 35.121 1.00 38.54 322 LYS B C 1
ATOM 5295 O O . LYS B 1 292 ? 36.156 -13.098 35.068 1.00 36.76 322 LYS B O 1
ATOM 5301 N N . LEU B 1 293 ? 34.337 -14.372 35.444 1.00 35.87 323 LEU B N 1
ATOM 5302 C CA . LEU B 1 293 ? 33.468 -13.221 35.717 1.00 33.84 323 LEU B CA 1
ATOM 5303 C C . LEU B 1 293 ? 34.042 -12.339 36.820 1.00 36.64 323 LEU B C 1
ATOM 5304 O O . LEU B 1 293 ? 34.145 -11.112 36.677 1.00 32.08 323 LEU B O 1
ATOM 5309 N N . ARG B 1 294 ? 34.440 -12.974 37.913 1.00 38.45 324 ARG B N 1
ATOM 5310 C CA . ARG B 1 294 ? 35.072 -12.273 39.024 1.00 40.71 324 ARG B CA 1
ATOM 5311 C C . ARG B 1 294 ? 36.310 -11.437 38.606 1.00 42.68 324 ARG B C 1
ATOM 5312 O O . ARG B 1 294 ? 36.539 -10.336 39.137 1.00 37.88 324 ARG B O 1
ATOM 5320 N N . GLY B 1 295 ? 37.094 -11.969 37.666 1.00 40.53 325 GLY B N 1
ATOM 5321 C CA . GLY B 1 295 ? 38.240 -11.252 37.117 1.00 41.72 325 GLY B CA 1
ATOM 5322 C C . GLY B 1 295 ? 37.840 -10.103 36.202 1.00 41.27 325 GLY B C 1
ATOM 5323 O O . GLY B 1 295 ? 38.504 -9.076 36.156 1.00 36.62 325 GLY B O 1
ATOM 5324 N N . LYS B 1 296 ? 36.747 -10.279 35.468 1.00 42.59 326 LYS B N 1
ATOM 5325 C CA . LYS B 1 296 ? 36.258 -9.251 34.552 1.00 39.28 326 LYS B CA 1
ATOM 5326 C C . LYS B 1 296 ? 35.789 -8.017 35.325 1.00 36.70 326 LYS B C 1
ATOM 5327 O O . LYS B 1 296 ? 35.740 -6.925 34.790 1.00 34.15 326 LYS B O 1
ATOM 5333 N N . LEU B 1 297 ? 35.490 -8.185 36.608 1.00 34.87 327 LEU B N 1
ATOM 5334 C CA . LEU B 1 297 ? 35.013 -7.086 37.432 1.00 33.37 327 LEU B CA 1
ATOM 5335 C C . LEU B 1 297 ? 36.129 -6.258 38.050 1.00 34.27 327 LEU B C 1
ATOM 5336 O O . LEU B 1 297 ? 35.859 -5.306 38.769 1.00 33.31 327 LEU B O 1
ATOM 5341 N N . ASN B 1 298 ? 37.373 -6.649 37.797 1.00 34.39 328 ASN B N 1
ATOM 5342 C CA . ASN B 1 298 ? 38.536 -5.925 38.286 1.00 35.61 328 ASN B CA 1
ATOM 5343 C C . ASN B 1 298 ? 38.524 -4.436 37.871 1.00 34.21 328 ASN B C 1
ATOM 5344 O O . ASN B 1 298 ? 38.576 -4.134 36.680 1.00 33.25 328 ASN B O 1
ATOM 5349 N N . PRO B 1 299 ? 38.488 -3.506 38.851 1.00 32.94 329 PRO B N 1
ATOM 5350 C CA . PRO B 1 299 ? 38.349 -2.093 38.522 1.00 33.79 329 PRO B CA 1
ATOM 5351 C C . PRO B 1 299 ? 39.682 -1.358 38.315 1.00 34.81 329 PRO B C 1
ATOM 5352 O O . PRO B 1 299 ? 39.702 -0.125 38.293 1.00 34.39 329 PRO B O 1
ATOM 5356 N N . GLU B 1 300 ? 40.782 -2.086 38.168 1.00 34.92 330 GLU B N 1
ATOM 5357 C CA . GLU B 1 300 ? 42.092 -1.434 38.104 1.00 37.33 330 GLU B CA 1
ATOM 5358 C C . GLU B 1 300 ? 42.290 -0.537 36.875 1.00 39.47 330 GLU B C 1
ATOM 5359 O O . GLU B 1 300 ? 43.102 0.368 36.919 1.00 45.64 330 GLU B O 1
ATOM 5365 N N . TYR B 1 301 ? 41.559 -0.789 35.790 1.00 38.25 331 TYR B N 1
ATOM 5366 C CA . TYR B 1 301 ? 41.679 0.021 34.583 1.00 40.43 331 TYR B CA 1
ATOM 5367 C C . TYR B 1 301 ? 40.813 1.298 34.637 1.00 39.78 331 TYR B C 1
ATOM 5368 O O . TYR B 1 301 ? 40.879 2.119 33.723 1.00 39.45 331 TYR B O 1
ATOM 5385 N N . VAL B 1 303 ? 41.266 3.776 36.316 1.00 37.07 333 VAL B N 1
ATOM 5386 C CA . VAL B 1 303 ? 42.129 4.945 36.439 1.00 38.45 333 VAL B CA 1
ATOM 5387 C C . VAL B 1 303 ? 42.341 5.547 35.059 1.00 38.05 333 VAL B C 1
ATOM 5388 O O . VAL B 1 303 ? 42.581 6.743 34.934 1.00 37.22 333 VAL B O 1
ATOM 5392 N N . TYR B 1 304 ? 42.177 4.724 34.027 1.00 37.39 334 TYR B N 1
ATOM 5393 C CA . TYR B 1 304 ? 42.248 5.177 32.640 1.00 39.30 334 TYR B CA 1
ATOM 5394 C C . TYR B 1 304 ? 40.901 5.398 31.966 1.00 41.01 334 TYR B C 1
ATOM 5395 O O . TYR B 1 304 ? 40.862 5.632 30.767 1.00 47.01 334 TYR B O 1
ATOM 5404 N N . LEU B 1 305 ? 39.804 5.334 32.720 1.00 41.54 335 LEU B N 1
ATOM 5405 C CA . LEU B 1 305 ? 38.516 5.777 32.202 1.00 42.70 335 LEU B CA 1
ATOM 5406 C C . LEU B 1 305 ? 38.648 7.259 31.887 1.00 46.11 335 LEU B C 1
ATOM 5407 O O . LEU B 1 305 ? 38.937 8.057 32.770 1.00 51.33 335 LEU B O 1
ATOM 5412 N N . ASP B 1 306 ? 38.438 7.618 30.629 1.00 44.39 336 ASP B N 1
ATOM 5413 C CA . ASP B 1 306 ? 38.634 8.984 30.186 1.00 46.25 336 ASP B CA 1
ATOM 5414 C C . ASP B 1 306 ? 37.326 9.626 29.743 1.00 40.56 336 ASP B C 1
ATOM 5415 O O . ASP B 1 306 ? 36.712 9.201 28.772 1.00 40.20 336 ASP B O 1
ATOM 5420 N N . LEU B 1 307 ? 36.938 10.676 30.448 1.00 38.04 337 LEU B N 1
ATOM 5421 C CA . LEU B 1 307 ? 35.852 11.543 30.026 1.00 37.25 337 LEU B CA 1
ATOM 5422 C C . LEU B 1 307 ? 36.398 12.462 28.948 1.00 37.34 337 LEU B C 1
ATOM 5423 O O . LEU B 1 307 ? 37.196 13.348 29.231 1.00 43.13 337 LEU B O 1
ATOM 5428 N N . ILE B 1 308 ? 35.998 12.220 27.707 1.00 37.09 338 ILE B N 1
ATOM 5429 C CA . ILE B 1 308 ? 36.433 13.039 26.591 1.00 38.96 338 ILE B CA 1
ATOM 5430 C C . ILE B 1 308 ? 35.684 14.363 26.609 1.00 40.87 338 ILE B C 1
ATOM 5431 O O . ILE B 1 308 ? 36.259 15.402 26.341 1.00 44.68 338 ILE B O 1
ATOM 5436 N N . LYS B 1 309 ? 34.397 14.320 26.925 1.00 38.81 339 LYS B N 1
ATOM 5437 C CA . LYS B 1 309 ? 33.583 15.504 26.831 1.00 39.60 339 LYS B CA 1
ATOM 5438 C C . LYS B 1 309 ? 32.285 15.349 27.620 1.00 37.19 339 LYS B C 1
ATOM 5439 O O . LYS B 1 309 ? 31.752 14.253 27.734 1.00 36.23 339 LYS B O 1
ATOM 5445 N N . VAL B 1 310 ? 31.813 16.459 28.187 1.00 34.99 340 VAL B N 1
ATOM 5446 C CA . VAL B 1 310 ? 30.490 16.546 28.787 1.00 33.10 340 VAL B CA 1
ATOM 5447 C C . VAL B 1 310 ? 29.644 17.503 27.938 1.00 31.37 340 VAL B C 1
ATOM 5448 O O . VAL B 1 310 ? 30.024 18.641 27.741 1.00 30.46 340 VAL B O 1
ATOM 5452 N N . ILE B 1 311 ? 28.505 17.037 27.436 1.00 31.21 341 ILE B N 1
ATOM 5453 C CA . ILE B 1 311 ? 27.759 17.797 26.433 1.00 33.00 341 ILE B CA 1
ATOM 5454 C C . ILE B 1 311 ? 26.321 18.043 26.840 1.00 33.39 341 ILE B C 1
ATOM 5455 O O . ILE B 1 311 ? 25.609 17.097 27.168 1.00 33.34 341 ILE B O 1
ATOM 5460 N N . PRO B 1 312 ? 25.883 19.314 26.800 1.00 33.01 342 PRO B N 1
ATOM 5461 C CA . PRO B 1 312 ? 24.509 19.583 27.165 1.00 34.71 342 PRO B CA 1
ATOM 5462 C C . PRO B 1 312 ? 23.528 18.888 26.235 1.00 34.25 342 PRO B C 1
ATOM 5463 O O . PRO B 1 312 ? 23.763 18.803 25.026 1.00 34.15 342 PRO B O 1
ATOM 5467 N N . ILE B 1 313 ? 22.456 18.351 26.817 1.00 32.33 343 ILE B N 1
ATOM 5468 C CA . ILE B 1 313 ? 21.346 17.880 26.023 1.00 32.71 343 ILE B CA 1
ATOM 5469 C C . ILE B 1 313 ? 20.250 18.955 25.996 1.00 34.73 343 ILE B C 1
ATOM 5470 O O . ILE B 1 313 ? 19.770 19.425 27.041 1.00 32.81 343 ILE B O 1
ATOM 5475 N N . GLU B 1 314 ? 19.862 19.334 24.792 1.00 34.62 344 GLU B N 1
ATOM 5476 C CA . GLU B 1 314 ? 18.797 20.291 24.604 1.00 40.73 344 GLU B CA 1
ATOM 5477 C C . GLU B 1 314 ? 17.476 19.534 24.519 1.00 41.33 344 GLU B C 1
ATOM 5478 O O . GLU B 1 314 ? 17.306 18.677 23.648 1.00 47.24 344 GLU B O 1
ATOM 5484 N N . THR B 1 315 ? 16.547 19.860 25.405 1.00 37.39 345 THR B N 1
ATOM 5485 C CA . THR B 1 315 ? 15.261 19.175 25.463 1.00 36.92 345 THR B CA 1
ATOM 5486 C C . THR B 1 315 ? 14.298 19.928 26.360 1.00 38.33 345 THR B C 1
ATOM 5487 O O . THR B 1 315 ? 14.715 20.533 27.356 1.00 35.66 345 THR B O 1
ATOM 5491 N N . GLU B 1 316 ? 13.002 19.826 26.065 1.00 40.36 346 GLU B N 1
ATOM 5492 C CA . GLU B 1 316 ? 11.990 20.441 26.934 1.00 40.74 346 GLU B CA 1
ATOM 5493 C C . GLU B 1 316 ? 11.864 19.763 28.299 1.00 36.77 346 GLU B C 1
ATOM 5494 O O . GLU B 1 316 ? 11.157 20.269 29.151 1.00 36.36 346 GLU B O 1
ATOM 5500 N N . GLU B 1 317 ? 12.544 18.639 28.516 1.00 36.27 347 GLU B N 1
ATOM 5501 C CA . GLU B 1 317 ? 12.601 18.015 29.849 1.00 34.59 347 GLU B CA 1
ATOM 5502 C C . GLU B 1 317 ? 13.441 18.845 30.821 1.00 33.44 347 GLU B C 1
ATOM 5503 O O . GLU B 1 317 ? 13.360 18.669 32.040 1.00 38.32 347 GLU B O 1
ATOM 5509 N N . ASN B 1 318 ? 14.276 19.718 30.285 1.00 34.54 348 ASN B N 1
ATOM 5510 C CA . ASN B 1 318 ? 15.089 20.614 31.106 1.00 36.58 348 ASN B CA 1
ATOM 5511 C C . ASN B 1 318 ? 14.244 21.695 31.778 1.00 34.87 348 ASN B C 1
ATOM 5512 O O . ASN B 1 318 ? 13.334 22.225 31.170 1.00 32.72 348 ASN B O 1
ATOM 5517 N N . THR B 1 319 ? 14.541 21.981 33.043 1.00 34.17 349 THR B N 1
ATOM 5518 C CA . THR B 1 319 ? 14.070 23.205 33.687 1.00 33.87 349 THR B CA 1
ATOM 5519 C C . THR B 1 319 ? 15.292 24.085 33.976 1.00 33.67 349 THR B C 1
ATOM 5520 O O . THR B 1 319 ? 16.417 23.722 33.672 1.00 30.33 349 THR B O 1
ATOM 5524 N N . GLU B 1 320 ? 15.060 25.242 34.573 1.00 36.53 350 GLU B N 1
ATOM 5525 C CA . GLU B 1 320 ? 16.142 26.084 35.032 1.00 37.05 350 GLU B CA 1
ATOM 5526 C C . GLU B 1 320 ? 17.066 25.361 36.010 1.00 33.37 350 GLU B C 1
ATOM 5527 O O . GLU B 1 320 ? 18.251 25.618 36.023 1.00 31.44 350 GLU B O 1
ATOM 5533 N N . THR B 1 321 ? 16.522 24.442 36.801 1.00 32.89 351 THR B N 1
ATOM 5534 C CA . THR B 1 321 ? 17.263 23.851 37.909 1.00 33.87 351 THR B CA 1
ATOM 5535 C C . THR B 1 321 ? 17.599 22.380 37.723 1.00 32.36 351 THR B C 1
ATOM 5536 O O . THR B 1 321 ? 18.326 21.813 38.522 1.00 33.98 351 THR B O 1
ATOM 5540 N N . VAL B 1 322 ? 17.074 21.771 36.669 1.00 32.98 352 VAL B N 1
ATOM 5541 C CA . VAL B 1 322 ? 17.271 20.355 36.406 1.00 31.23 352 VAL B CA 1
ATOM 5542 C C . VAL B 1 322 ? 17.582 20.218 34.926 1.00 29.20 352 VAL B C 1
ATOM 5543 O O . VAL B 1 322 ? 16.782 20.601 34.084 1.00 30.91 352 VAL B O 1
ATOM 5547 N N . LYS B 1 323 ? 18.768 19.719 34.617 1.00 30.28 353 LYS B N 1
ATOM 5548 C CA . LYS B 1 323 ? 19.275 19.691 33.241 1.00 29.72 353 LYS B CA 1
ATOM 5549 C C . LYS B 1 323 ? 19.913 18.356 32.908 1.00 29.16 353 LYS B C 1
ATOM 5550 O O . LYS B 1 323 ? 20.519 17.712 33.768 1.00 25.08 353 LYS B O 1
ATOM 5556 N N . GLN B 1 324 ? 19.804 17.968 31.638 1.00 29.65 354 GLN B N 1
ATOM 5557 C CA . GLN B 1 324 ? 20.385 16.719 31.170 1.00 29.11 354 GLN B CA 1
ATOM 5558 C C . GLN B 1 324 ? 21.690 16.949 30.392 1.00 28.27 354 GLN B C 1
ATOM 5559 O O . GLN B 1 324 ? 21.804 17.870 29.618 1.00 27.84 354 GLN B O 1
ATOM 5565 N N . TYR B 1 325 ? 22.672 16.089 30.627 1.00 30.59 355 TYR B N 1
ATOM 5566 C CA . TYR B 1 325 ? 23.974 16.151 29.955 1.00 30.59 355 TYR B CA 1
ATOM 5567 C C . TYR B 1 325 ? 24.444 14.748 29.603 1.00 31.49 355 TYR B C 1
ATOM 5568 O O . TYR B 1 325 ? 24.150 13.803 30.331 1.00 30.47 355 TYR B O 1
ATOM 5577 N N . ALA B 1 326 ? 25.168 14.625 28.491 1.00 31.18 356 ALA B N 1
ATOM 5578 C CA . ALA B 1 326 ? 25.789 13.359 28.082 1.00 28.99 356 ALA B CA 1
ATOM 5579 C C . ALA B 1 326 ? 27.261 13.401 28.400 1.00 29.36 356 ALA B C 1
ATOM 5580 O O . ALA B 1 326 ? 27.906 14.433 28.235 1.00 27.71 356 ALA B O 1
ATOM 5582 N N . GLY B 1 327 ? 27.785 12.265 28.844 1.00 29.21 357 GLY B N 1
ATOM 5583 C CA . GLY B 1 327 ? 29.213 12.062 28.970 1.00 29.99 357 GLY B CA 1
ATOM 5584 C C . GLY B 1 327 ? 29.688 11.192 27.825 1.00 30.37 357 GLY B C 1
ATOM 5585 O O . GLY B 1 327 ? 29.067 10.175 27.507 1.00 31.58 357 GLY B O 1
ATOM 5586 N N . LEU B 1 328 ? 30.793 11.603 27.219 1.00 31.75 358 LEU B N 1
ATOM 5587 C CA . LEU B 1 328 ? 31.462 10.872 26.143 1.00 33.20 358 LEU B CA 1
ATOM 5588 C C . LEU B 1 328 ? 32.842 10.402 26.631 1.00 33.07 358 LEU B C 1
ATOM 5589 O O . LEU B 1 328 ? 33.664 11.223 27.043 1.00 33.48 358 LEU B O 1
ATOM 5594 N N . TYR B 1 329 ? 33.090 9.093 26.571 1.00 33.30 359 TYR B N 1
ATOM 5595 C CA . TYR B 1 329 ? 34.265 8.479 27.222 1.00 35.10 359 TYR B CA 1
ATOM 5596 C C . TYR B 1 329 ? 35.078 7.613 26.300 1.00 37.84 359 TYR B C 1
ATOM 5597 O O . TYR B 1 329 ? 34.574 7.158 25.268 1.00 42.44 359 TYR B O 1
ATOM 5606 N N . SER B 1 330 ? 36.332 7.377 26.700 1.00 40.16 360 SER B N 1
ATOM 5607 C CA . SER B 1 330 ? 37.127 6.246 26.198 1.00 42.41 360 SER B CA 1
ATOM 5608 C C . SER B 1 330 ? 37.525 5.358 27.374 1.00 41.87 360 SER B C 1
ATOM 5609 O O . SER B 1 330 ? 37.913 5.833 28.443 1.00 38.97 360 SER B O 1
ATOM 5612 N N . TYR B 1 331 ? 37.368 4.060 27.175 1.00 43.89 361 TYR B N 1
ATOM 5613 C CA . TYR B 1 331 ? 37.732 3.081 28.175 1.00 44.23 361 TYR B CA 1
ATOM 5614 C C . TYR B 1 331 ? 38.220 1.857 27.402 1.00 44.22 361 TYR B C 1
ATOM 5615 O O . TYR B 1 331 ? 37.525 1.384 26.505 1.00 44.61 361 TYR B O 1
ATOM 5624 N N . ASN B 1 332 ? 39.431 1.396 27.712 1.00 46.10 362 ASN B N 1
ATOM 5625 C CA . ASN B 1 332 ? 40.033 0.213 27.062 1.00 52.99 362 ASN B CA 1
ATOM 5626 C C . ASN B 1 332 ? 39.896 0.219 25.539 1.00 52.14 362 ASN B C 1
ATOM 5627 O O . ASN B 1 332 ? 39.448 -0.759 24.939 1.00 50.04 362 ASN B O 1
ATOM 5632 N N . GLY B 1 333 ? 40.261 1.348 24.939 1.00 52.26 363 GLY B N 1
ATOM 5633 C CA . GLY B 1 333 ? 40.177 1.545 23.500 1.00 59.45 363 GLY B CA 1
ATOM 5634 C C . GLY B 1 333 ? 38.792 1.440 22.889 1.00 60.47 363 GLY B C 1
ATOM 5635 O O . GLY B 1 333 ? 38.658 1.157 21.698 1.00 72.15 363 GLY B O 1
ATOM 5636 N N . LYS B 1 334 ? 37.760 1.657 23.693 1.00 58.26 364 LYS B N 1
ATOM 5637 C CA . LYS B 1 334 ? 36.400 1.729 23.185 1.00 60.33 364 LYS B CA 1
ATOM 5638 C C . LYS B 1 334 ? 35.745 3.033 23.650 1.00 57.63 364 LYS B C 1
ATOM 5639 O O . LYS B 1 334 ? 36.156 3.623 24.654 1.00 51.96 364 LYS B O 1
ATOM 5645 N N . ASN B 1 335 ? 34.738 3.474 22.899 1.00 51.82 365 ASN B N 1
ATOM 5646 C CA . ASN B 1 335 ? 34.066 4.736 23.166 1.00 48.75 365 ASN B CA 1
ATOM 5647 C C . ASN B 1 335 ? 32.664 4.496 23.689 1.00 48.70 365 ASN B C 1
ATOM 5648 O O . ASN B 1 335 ? 31.960 3.591 23.215 1.00 51.63 365 ASN B O 1
ATOM 5653 N N . TYR B 1 336 ? 32.280 5.289 24.691 1.00 42.94 366 TYR B N 1
ATOM 5654 C CA . TYR B 1 336 ? 30.969 5.160 25.328 1.00 41.86 366 TYR B CA 1
ATOM 5655 C C . TYR B 1 336 ? 30.284 6.512 25.507 1.00 40.37 366 TYR B C 1
ATOM 5656 O O . TYR B 1 336 ? 30.941 7.558 25.559 1.00 38.71 366 TYR B O 1
ATOM 5665 N N . LEU B 1 337 ? 28.956 6.460 25.608 1.00 39.10 367 LEU B N 1
ATOM 5666 C CA . LEU B 1 337 ? 28.144 7.597 25.987 1.00 38.68 367 LEU B CA 1
ATOM 5667 C C . LEU B 1 337 ? 27.332 7.191 27.206 1.00 37.62 367 LEU B C 1
ATOM 5668 O O . LEU B 1 337 ? 26.836 6.069 27.251 1.00 37.15 367 LEU B O 1
ATOM 5673 N N . THR B 1 338 ? 27.222 8.072 28.202 1.00 33.13 368 THR B N 1
ATOM 5674 C CA . THR B 1 338 ? 26.230 7.888 29.269 1.00 32.06 368 THR B CA 1
ATOM 5675 C C . THR B 1 338 ? 25.466 9.184 29.476 1.00 31.36 368 THR B C 1
ATOM 5676 O O . THR B 1 338 ? 25.872 10.238 29.006 1.00 32.17 368 THR B O 1
ATOM 5680 N N . GLY B 1 339 ? 24.356 9.087 30.183 1.00 28.65 369 GLY B N 1
ATOM 5681 C CA . GLY B 1 339 ? 23.488 10.216 30.403 1.00 27.77 369 GLY B CA 1
ATOM 5682 C C . GLY B 1 339 ? 23.503 10.645 31.848 1.00 25.64 369 GLY B C 1
ATOM 5683 O O . GLY B 1 339 ? 23.668 9.819 32.747 1.00 25.23 369 GLY B O 1
ATOM 5684 N N . TYR B 1 340 ? 23.348 11.946 32.064 1.00 25.43 370 TYR B N 1
ATOM 5685 C CA . TYR B 1 340 ? 23.261 12.505 33.405 1.00 25.63 370 TYR B CA 1
ATOM 5686 C C . TYR B 1 340 ? 22.119 13.486 33.469 1.00 24.89 370 TYR B C 1
ATOM 5687 O O . TYR B 1 340 ? 21.794 14.157 32.488 1.00 25.34 370 TYR B O 1
ATOM 5696 N N . THR B 1 341 ? 21.527 13.564 34.647 1.00 24.60 371 THR B N 1
ATOM 5697 C CA . THR B 1 341 ? 20.561 14.583 34.984 1.00 25.52 371 THR B CA 1
ATOM 5698 C C . THR B 1 341 ? 21.113 15.265 36.219 1.00 26.80 371 THR B C 1
ATOM 5699 O O . THR B 1 341 ? 21.400 14.606 37.209 1.00 22.47 371 THR B O 1
ATOM 5703 N N . LEU B 1 342 ? 21.314 16.580 36.130 1.00 28.16 372 LEU B N 1
ATOM 5704 C CA . LEU B 1 342 ? 21.901 17.334 37.225 1.00 27.29 372 LEU B CA 1
ATOM 5705 C C . LEU B 1 342 ? 20.908 18.361 37.732 1.00 28.89 372 LEU B C 1
ATOM 5706 O O . LEU B 1 342 ? 20.079 18.864 36.962 1.00 27.96 372 LEU B O 1
ATOM 5711 N N . CYS B 1 343 ? 20.975 18.636 39.040 1.00 27.82 373 CYS B N 1
ATOM 5712 C CA . CYS B 1 343 ? 20.098 19.583 39.682 1.00 30.33 373 CYS B CA 1
ATOM 5713 C C . CYS B 1 343 ? 20.892 20.629 40.456 1.00 29.77 373 CYS B C 1
ATOM 5714 O O . CYS B 1 343 ? 21.951 20.337 41.045 1.00 29.12 373 CYS B O 1
ATOM 5717 N N . ARG B 1 344 ? 20.345 21.837 40.480 1.00 30.65 374 ARG B N 1
ATOM 5718 C CA . ARG B 1 344 ? 20.999 22.978 41.119 1.00 37.61 374 ARG B CA 1
ATOM 5719 C C . ARG B 1 344 ? 20.657 23.046 42.583 1.00 38.82 374 ARG B C 1
ATOM 5720 O O . ARG B 1 344 ? 19.488 23.049 42.935 1.00 47.59 374 ARG B O 1
ATOM 5728 N N . GLN B 1 345 ? 21.677 23.089 43.427 1.00 38.80 375 GLN B N 1
ATOM 5729 C CA . GLN B 1 345 ? 21.520 23.407 44.838 1.00 44.57 375 GLN B CA 1
ATOM 5730 C C . GLN B 1 345 ? 22.046 24.823 45.091 1.00 45.97 375 GLN B C 1
ATOM 5731 O O . GLN B 1 345 ? 22.555 25.466 44.170 1.00 42.97 375 GLN B O 1
ATOM 5737 N N . GLU B 1 346 ? 21.894 25.322 46.318 1.00 50.37 376 GLU B N 1
ATOM 5738 C CA . GLU B 1 346 ? 22.342 26.685 46.657 1.00 54.39 376 GLU B CA 1
ATOM 5739 C C . GLU B 1 346 ? 23.803 26.913 46.218 1.00 54.18 376 GLU B C 1
ATOM 5740 O O . GLU B 1 346 ? 24.091 27.817 45.437 1.00 49.33 376 GLU B O 1
ATOM 5746 N N . ASP B 1 347 ? 24.699 26.058 46.706 1.00 54.94 377 ASP B N 1
ATOM 5747 C CA . ASP B 1 347 ? 26.137 26.165 46.430 1.00 62.17 377 ASP B CA 1
ATOM 5748 C C . ASP B 1 347 ? 26.510 25.922 44.974 1.00 59.07 377 ASP B C 1
ATOM 5749 O O . ASP B 1 347 ? 27.422 26.566 44.463 1.00 65.66 377 ASP B O 1
ATOM 5754 N N . GLY B 1 348 ? 25.837 24.971 44.326 1.00 49.77 378 GLY B N 1
ATOM 5755 C CA . GLY B 1 348 ? 26.124 24.633 42.930 1.00 41.63 378 GLY B CA 1
ATOM 5756 C C . GLY B 1 348 ? 25.294 23.475 42.391 1.00 39.78 378 GLY B C 1
ATOM 5757 O O . GLY B 1 348 ? 24.124 23.339 42.719 1.00 42.11 378 GLY B O 1
ATOM 5758 N N . TRP B 1 349 ? 25.908 22.639 41.567 1.00 34.55 379 TRP B N 1
ATOM 5759 C CA . TRP B 1 349 ? 25.214 21.577 40.876 1.00 32.52 379 TRP B CA 1
ATOM 5760 C C . TRP B 1 349 ? 25.621 20.230 41.429 1.00 32.19 379 TRP B C 1
ATOM 5761 O O . TRP B 1 349 ? 26.802 20.006 41.728 1.00 31.99 379 TRP B O 1
ATOM 5772 N N . GLN B 1 350 ? 24.631 19.343 41.551 1.00 31.50 380 GLN B N 1
ATOM 5773 C CA . GLN B 1 350 ? 24.840 17.945 41.927 1.00 30.53 380 GLN B CA 1
ATOM 5774 C C . GLN B 1 350 ? 24.216 17.007 40.906 1.00 28.63 380 GLN B C 1
ATOM 5775 O O . GLN B 1 350 ? 23.478 17.440 40.019 1.00 29.91 380 GLN B O 1
ATOM 5781 N N . ILE B 1 351 ? 24.515 15.720 41.036 1.00 27.62 381 ILE B N 1
ATOM 5782 C CA . ILE B 1 351 ? 23.966 14.717 40.135 1.00 27.04 381 ILE B CA 1
ATOM 5783 C C . ILE B 1 351 ? 22.653 14.275 40.727 1.00 27.48 381 ILE B C 1
ATOM 5784 O O . ILE B 1 351 ? 22.583 13.943 41.904 1.00 31.64 381 ILE B O 1
ATOM 5789 N N . GLN B 1 352 ? 21.602 14.294 39.916 1.00 29.01 382 GLN B N 1
ATOM 5790 C CA . GLN B 1 352 ? 20.306 13.797 40.359 1.00 30.26 382 GLN B CA 1
ATOM 5791 C C . GLN B 1 352 ? 20.209 12.331 39.998 1.00 32.37 382 GLN B C 1
ATOM 5792 O O . GLN B 1 352 ? 19.762 11.520 40.804 1.00 28.96 382 GLN B O 1
ATOM 5798 N N . SER B 1 353 ? 20.591 11.988 38.768 1.00 28.89 383 SER B N 1
ATOM 5799 C CA . SER B 1 353 ? 20.576 10.591 38.359 1.00 27.60 383 SER B CA 1
ATOM 5800 C C . SER B 1 353 ? 21.585 10.346 37.253 1.00 27.62 383 SER B C 1
ATOM 5801 O O . SER B 1 353 ? 21.964 11.273 36.543 1.00 25.91 383 SER B O 1
ATOM 5804 N N . LEU B 1 354 ? 22.025 9.098 37.133 1.00 28.24 384 LEU B N 1
ATOM 5805 C CA . LEU B 1 354 ? 22.898 8.663 36.049 1.00 29.09 384 LEU B CA 1
ATOM 5806 C C . LEU B 1 354 ? 22.082 8.232 34.825 1.00 30.21 384 LEU B C 1
ATOM 5807 O O . LEU B 1 354 ? 22.312 7.170 34.219 1.00 29.04 384 LEU B O 1
ATOM 5812 N N . SER B 1 355 ? 21.134 9.080 34.448 1.00 32.44 385 SER B N 1
ATOM 5813 C CA . SER B 1 355 ? 20.245 8.806 33.320 1.00 31.77 385 SER B CA 1
ATOM 5814 C C . SER B 1 355 ? 20.015 10.085 32.564 1.00 31.08 385 SER B C 1
ATOM 5815 O O . SER B 1 355 ? 20.190 11.157 33.116 1.00 31.91 385 SER B O 1
ATOM 5818 N N . ALA B 1 356 ? 19.594 9.951 31.310 1.00 34.18 386 ALA B N 1
ATOM 5819 C CA . ALA B 1 356 ? 19.190 11.064 30.458 1.00 32.26 386 ALA B CA 1
ATOM 5820 C C . ALA B 1 356 ? 18.028 10.599 29.578 1.00 31.76 386 ALA B C 1
ATOM 5821 O O . ALA B 1 356 ? 18.216 10.267 28.390 1.00 32.13 386 ALA B O 1
ATOM 5823 N N . PRO B 1 357 ? 16.813 10.602 30.143 1.00 29.23 387 PRO B N 1
ATOM 5824 C CA . PRO B 1 357 ? 15.628 10.159 29.422 1.00 28.92 387 PRO B CA 1
ATOM 5825 C C . PRO B 1 357 ? 15.408 10.802 28.053 1.00 32.61 387 PRO B C 1
ATOM 5826 O O . PRO B 1 357 ? 14.816 10.159 27.191 1.00 31.00 387 PRO B O 1
ATOM 5830 N N . ALA B 1 358 ? 15.891 12.027 27.831 1.00 32.18 388 ALA B N 1
ATOM 5831 C CA . ALA B 1 358 ? 15.721 12.677 26.512 1.00 33.38 388 ALA B CA 1
ATOM 5832 C C . ALA B 1 358 ? 16.451 11.956 25.399 1.00 33.01 388 ALA B C 1
ATOM 5833 O O . ALA B 1 358 ? 16.116 12.114 24.212 1.00 38.61 388 ALA B O 1
ATOM 5835 N N . LEU B 1 359 ? 17.483 11.211 25.782 1.00 34.10 389 LEU B N 1
ATOM 5836 C CA . LEU B 1 359 ? 18.237 10.341 24.869 1.00 36.29 389 LEU B CA 1
ATOM 5837 C C . LEU B 1 359 ? 17.923 8.853 25.114 1.00 35.94 389 LEU B C 1
ATOM 5838 O O . LEU B 1 359 ? 18.660 7.970 24.690 1.00 37.06 389 LEU B O 1
ATOM 5843 N N . SER B 1 360 ? 16.817 8.588 25.799 1.00 39.22 390 SER B N 1
ATOM 5844 C CA . SER B 1 360 ? 16.440 7.241 26.194 1.00 40.95 390 SER B CA 1
ATOM 5845 C C . SER B 1 360 ? 17.525 6.484 26.988 1.00 39.82 390 SER B C 1
ATOM 5846 O O . SER B 1 360 ? 17.541 5.258 26.986 1.00 43.71 390 SER B O 1
ATOM 5849 N N . LEU B 1 361 ? 18.395 7.206 27.693 1.00 40.29 391 LEU B N 1
ATOM 5850 C CA . LEU B 1 361 ? 19.432 6.579 28.529 1.00 35.70 391 LEU B CA 1
ATOM 5851 C C . LEU B 1 361 ? 18.946 6.425 29.948 1.00 35.82 391 LEU B C 1
ATOM 5852 O O . LEU B 1 361 ? 18.621 7.403 30.603 1.00 39.04 391 LEU B O 1
ATOM 5857 N N . GLU B 1 362 ? 18.908 5.188 30.427 1.00 37.42 392 GLU B N 1
ATOM 5858 C CA . GLU B 1 362 ? 18.361 4.891 31.736 1.00 35.83 392 GLU B CA 1
ATOM 5859 C C . GLU B 1 362 ? 19.458 4.897 32.773 1.00 33.77 392 GLU B C 1
ATOM 5860 O O . GLU B 1 362 ? 20.642 4.869 32.461 1.00 34.45 392 GLU B O 1
ATOM 5866 N N . SER B 1 363 ? 19.022 4.893 34.013 1.00 32.04 393 SER B N 1
ATOM 5867 C CA . SER B 1 363 ? 19.891 4.913 35.167 1.00 35.39 393 SER B CA 1
ATOM 5868 C C . SER B 1 363 ? 21.033 3.925 35.030 1.00 32.40 393 SER B C 1
ATOM 5869 O O . SER B 1 363 ? 20.826 2.735 35.021 1.00 29.92 393 SER B O 1
ATOM 5872 N N . GLY B 1 364 ? 22.246 4.432 34.899 1.00 30.65 394 GLY B N 1
ATOM 5873 C CA . GLY B 1 364 ? 23.410 3.580 34.901 1.00 30.84 394 GLY B CA 1
ATOM 5874 C C . GLY B 1 364 ? 23.684 2.956 33.557 1.00 27.52 394 GLY B C 1
ATOM 5875 O O . GLY B 1 364 ? 24.640 2.187 33.420 1.00 27.43 394 GLY B O 1
ATOM 5876 N N . GLU B 1 365 ? 22.875 3.291 32.556 1.00 29.74 395 GLU B N 1
ATOM 5877 C CA . GLU B 1 365 ? 23.067 2.746 31.226 1.00 29.87 395 GLU B CA 1
ATOM 5878 C C . GLU B 1 365 ? 24.328 3.311 30.625 1.00 32.91 395 GLU B C 1
ATOM 5879 O O . GLU B 1 365 ? 24.694 4.472 30.859 1.00 38.22 395 GLU B O 1
ATOM 5885 N N . VAL B 1 366 ? 25.003 2.455 29.873 1.00 33.97 396 VAL B N 1
ATOM 5886 C CA . VAL B 1 366 ? 26.227 2.777 29.182 1.00 36.85 396 VAL B CA 1
ATOM 5887 C C . VAL B 1 366 ? 25.991 2.296 27.769 1.00 43.21 396 VAL B C 1
ATOM 5888 O O . VAL B 1 366 ? 25.471 1.201 27.576 1.00 48.78 396 VAL B O 1
ATOM 5900 N N . ARG B 1 368 ? 27.635 1.808 23.886 1.00 47.33 398 ARG B N 1
ATOM 5901 C CA . ARG B 1 368 ? 28.862 1.679 23.131 1.00 48.24 398 ARG B CA 1
ATOM 5902 C C . ARG B 1 368 ? 28.750 2.501 21.860 1.00 46.05 398 ARG B C 1
ATOM 5903 O O . ARG B 1 368 ? 27.742 2.437 21.178 1.00 42.58 398 ARG B O 1
ATOM 5911 N N . LEU B 1 369 ? 29.788 3.267 21.544 1.00 47.26 399 LEU B N 1
ATOM 5912 C CA . LEU B 1 369 ? 29.813 4.037 20.303 1.00 50.46 399 LEU B CA 1
ATOM 5913 C C . LEU B 1 369 ? 30.906 3.519 19.400 1.00 48.15 399 LEU B C 1
ATOM 5914 O O . LEU B 1 369 ? 31.946 3.075 19.868 1.00 50.91 399 LEU B O 1
ATOM 5919 N N . SER B 1 370 ? 30.667 3.598 18.098 1.00 52.60 400 SER B N 1
ATOM 5920 C CA . SER B 1 370 ? 31.712 3.394 17.117 1.00 54.88 400 SER B CA 1
ATOM 5921 C C . SER B 1 370 ? 32.646 4.587 17.229 1.00 58.09 400 SER B C 1
ATOM 5922 O O . SER B 1 370 ? 32.305 5.593 17.867 1.00 49.89 400 SER B O 1
ATOM 5925 N N . LYS B 1 371 ? 33.802 4.498 16.584 1.00 59.75 401 LYS B N 1
ATOM 5926 C CA . LYS B 1 371 ? 34.746 5.608 16.592 1.00 66.58 401 LYS B CA 1
ATOM 5927 C C . LYS B 1 371 ? 34.205 6.752 15.762 1.00 67.56 401 LYS B C 1
ATOM 5928 O O . LYS B 1 371 ? 34.474 7.912 16.062 1.00 71.82 401 LYS B O 1
ATOM 5934 N N . GLU B 1 372 ? 33.443 6.416 14.724 1.00 72.40 402 GLU B N 1
ATOM 5935 C CA . GLU B 1 372 ? 32.790 7.416 13.884 1.00 80.92 402 GLU B CA 1
ATOM 5936 C C . GLU B 1 372 ? 31.810 8.188 14.745 1.00 70.34 402 GLU B C 1
ATOM 5937 O O . GLU B 1 372 ? 31.880 9.408 14.846 1.00 77.58 402 GLU B O 1
ATOM 5943 N N . GLU B 1 373 ? 30.913 7.453 15.382 1.00 60.36 403 GLU B N 1
ATOM 5944 C CA . GLU B 1 373 ? 29.959 8.033 16.321 1.00 56.78 403 GLU B CA 1
ATOM 5945 C C . GLU B 1 373 ? 30.630 8.843 17.452 1.00 53.32 403 GLU B C 1
ATOM 5946 O O . GLU B 1 373 ? 30.132 9.901 17.857 1.00 50.07 403 GLU B O 1
ATOM 5952 N N . SER B 1 374 ? 31.761 8.361 17.956 1.00 52.92 404 SER B N 1
ATOM 5953 C CA . SER B 1 374 ? 32.463 9.085 19.016 1.00 48.89 404 SER B CA 1
ATOM 5954 C C . SER B 1 374 ? 32.983 10.397 18.467 1.00 49.47 404 SER B C 1
ATOM 5955 O O . SER B 1 374 ? 32.794 11.433 19.089 1.00 47.16 404 SER B O 1
ATOM 5958 N N . ARG B 1 375 ? 33.607 10.348 17.285 1.00 52.58 405 ARG B N 1
ATOM 5959 C CA . ARG B 1 375 ? 34.122 11.547 16.620 1.00 59.50 405 ARG B CA 1
ATOM 5960 C C . ARG B 1 375 ? 33.016 12.571 16.383 1.00 58.25 405 ARG B C 1
ATOM 5961 O O . ARG B 1 375 ? 33.192 13.750 16.682 1.00 57.53 405 ARG B O 1
ATOM 5969 N N . LYS B 1 376 ? 31.882 12.118 15.852 1.00 57.48 406 LYS B N 1
ATOM 5970 C CA . LYS B 1 376 ? 30.745 13.011 15.599 1.00 59.53 406 LYS B CA 1
ATOM 5971 C C . LYS B 1 376 ? 30.221 13.623 16.876 1.00 53.13 406 LYS B C 1
ATOM 5972 O O . LYS B 1 376 ? 29.997 14.826 16.929 1.00 52.89 406 LYS B O 1
ATOM 5978 N N . THR B 1 377 ? 30.016 12.803 17.903 1.00 49.70 407 THR B N 1
ATOM 5979 C CA . THR B 1 377 ? 29.572 13.330 19.180 1.00 45.50 407 THR B CA 1
ATOM 5980 C C . THR B 1 377 ? 30.521 14.423 19.671 1.00 42.22 407 THR B C 1
ATOM 5981 O O . THR B 1 377 ? 30.077 15.524 19.973 1.00 43.32 407 THR B O 1
ATOM 5985 N N . SER B 1 378 ? 31.816 14.135 19.714 1.00 42.09 408 SER B N 1
ATOM 5986 C CA . SER B 1 378 ? 32.797 15.108 20.207 1.00 44.86 408 SER B CA 1
ATOM 5987 C C . SER B 1 378 ? 32.733 16.464 19.493 1.00 47.77 408 SER B C 1
ATOM 5988 O O . SER B 1 378 ? 33.074 17.483 20.083 1.00 50.61 408 SER B O 1
ATOM 5991 N N . GLU B 1 379 ? 32.302 16.472 18.232 1.00 49.31 409 GLU B N 1
ATOM 5992 C CA . GLU B 1 379 ? 32.225 17.697 17.445 1.00 51.44 409 GLU B CA 1
ATOM 5993 C C . GLU B 1 379 ? 30.944 18.521 17.696 1.00 54.15 409 GLU B C 1
ATOM 5994 O O . GLU B 1 379 ? 30.805 19.609 17.136 1.00 55.13 409 GLU B O 1
ATOM 6000 N N . GLN B 1 380 ? 30.032 18.027 18.541 1.00 49.74 410 GLN B N 1
ATOM 6001 C CA . GLN B 1 380 ? 28.779 18.728 18.845 1.00 47.27 410 GLN B CA 1
ATOM 6002 C C . GLN B 1 380 ? 28.931 19.597 20.082 1.00 45.75 410 GLN B C 1
ATOM 6003 O O . GLN B 1 380 ? 29.507 19.165 21.086 1.00 44.45 410 GLN B O 1
ATOM 6009 N N . SER B 1 381 ? 28.377 20.801 20.016 1.00 44.39 411 SER B N 1
ATOM 6010 C CA . SER B 1 381 ? 28.296 21.679 21.174 1.00 45.88 411 SER B CA 1
ATOM 6011 C C . SER B 1 381 ? 27.066 21.353 22.013 1.00 43.03 411 SER B C 1
ATOM 6012 O O . SER B 1 381 ? 26.998 21.726 23.178 1.00 44.98 411 SER B O 1
ATOM 6015 N N . VAL B 1 382 ? 26.106 20.652 21.416 1.00 42.85 412 VAL B N 1
ATOM 6016 C CA . VAL B 1 382 ? 24.883 20.260 22.098 1.00 42.54 412 VAL B CA 1
ATOM 6017 C C . VAL B 1 382 ? 24.279 19.012 21.438 1.00 41.14 412 VAL B C 1
ATOM 6018 O O . VAL B 1 382 ? 24.445 18.797 20.243 1.00 40.30 412 VAL B O 1
ATOM 6022 N N . LEU B 1 383 ? 23.578 18.194 22.218 1.00 40.58 413 LEU B N 1
ATOM 6023 C CA . LEU B 1 383 ? 22.933 16.993 21.680 1.00 42.08 413 LEU B CA 1
ATOM 6024 C C . LEU B 1 383 ? 21.422 17.107 21.747 1.00 46.64 413 LEU B C 1
ATOM 6025 O O . LEU B 1 383 ? 20.882 17.711 22.672 1.00 42.59 413 LEU B O 1
ATOM 6030 N N . LYS B 1 384 ? 20.755 16.513 20.757 1.00 54.73 414 LYS B N 1
ATOM 6031 C CA . LYS B 1 384 ? 19.290 16.402 20.714 1.00 57.43 414 LYS B CA 1
ATOM 6032 C C . LYS B 1 384 ? 18.881 14.930 20.601 1.00 59.98 414 LYS B C 1
ATOM 6033 O O . LYS B 1 384 ? 19.666 14.113 20.108 1.00 63.93 414 LYS B O 1
ATOM 6039 N N . ALA B 1 385 ? 17.654 14.613 21.033 1.00 61.64 415 ALA B N 1
ATOM 6040 C CA . ALA B 1 385 ? 17.061 13.251 20.944 1.00 57.94 415 ALA B CA 1
ATOM 6041 C C . ALA B 1 385 ? 17.539 12.408 19.752 1.00 59.83 415 ALA B C 1
ATOM 6042 O O . ALA B 1 385 ? 17.420 12.824 18.597 1.00 56.45 415 ALA B O 1
#

Secondary structure (DSSP, 8-state):
-HHHHHTT----TTTTS-------SSHHHHHH--HHHHTT----GGGB-HHHHHHH--HHHHHHH----GGGS---TTT-GGGHHHHHH--HHHHHHHHHHHHHSTTGGG-EEEEEEE---HHHHHHHHHHTT-SEEEEEEEEEEETTEEEEEEEEEEEETTEEEEEESSSS-TT-SS--S-B-------S------S------------BSSHHHHHHHHHHHHHHT-HHHHHHTT-----SS--HHHHHHHHHHHHHHH--HHHHT-TT---TT--HHHHHHHHHHT------EEEEEEEEEE-TT--SSEEEEEEEEEETTEEEEEEEEEEE-SSSEEEEES-BGGGTB-TT---B-HHHHHHHHT-S-EE-/-HHHHHHHHHHHHHHHHHH--HHHHTT----GGGB-HHHHHHH--HHHHHHH----GGGS---TTT-GGGHHHHHH--HHHHHHHHHHHHHSTTGGG-EEEEEEE-S-HHHHHHHHHHHT-SEEEEEEEEEEETTEEEEEEEEEEEETTEEEEEESSSS-TT--S-----------SS------S------------BSSHHHHHHHHHHHHHTT-HHHHHHTT-----SS--HHHHHHHHHHHHHHH--HHHHT-TT---TT--HHHHHHHHHHT-TT----EEEEEEEBP-TT--SSEEEEEEEEEETTEEEEEEEEEEE-SSSEEEEES-BGGGTB-TT---B-HHHHHHHHT-SSB--

B-factor: mean 50.88, std 21.08, range [19.43, 192.0]

Nearest PDB structures (foldseek):
  4qan-assembly2_B  TM=9.934E-01  e=7.031E-57  Mediterraneibacter gnavus ATCC 29149
  2qgu-assembly1_A  TM=3.879E-01  e=7.476E-02  Ralstonia pseudosolanacearum GMI1000
  6w3w-assembly1_A  TM=5.311E-01  e=4.377E-01  synthetic construct
  4q53-assembly1_A  TM=5.070E-01  e=4.872E-01  Bacteroides uniformis ATCC 8492
  6d63-assembly3_E  TM=3.157E-01  e=6.036E-01  Pseudomonas sp. ADP

Sequence (737 aa):
GKKEESEVLNVTESLQKESEITSFSEEEEAVLYLSALKKNDLDALRGCAIDETALQINFVKTAEELPGQLIDLPAPTSDYSYYFPLTSAETKAYIEQFFEELSTEIPEIETLEVLEIAEKKEKEREEQLAECLAAQEVSELEIYVKCGEQSYRLGFTAVQYEKNWKIHSLKEGLLYETDIPACVQEEREAKKTYVLPNQLTGANYFQQAPISEKTPQRAVEQFIYAIEKGDLTRALAFATTESSQDTSPELLKKQGEYAKELKTLYGFLGTEDARLYGKSEEEQLNKLRGKLNPEYVYLDLIKVIPIETEEENTEETVKQYAGLYSYNGKNYLTGYTLCRQEDGWQIQSLSAPALS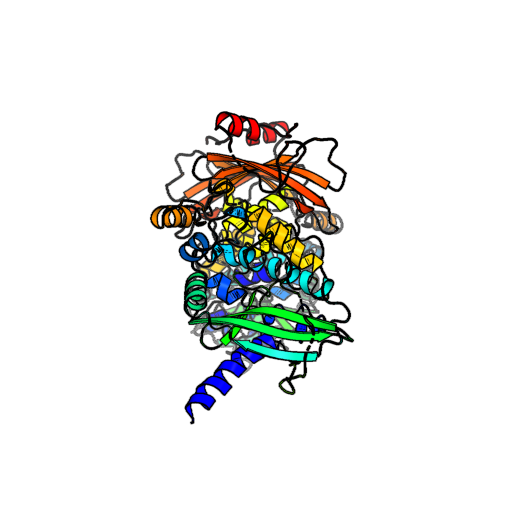LESGEVRLSKEESRKTSEQSVLKASLQKESEITSFSEEEEAVLYLSALKKNDLDALRGCAIDETALQINFVKTAEELPGQLIDLPAPTSDYSYYFPLTSAETKAYIEQFFEELSTEIPEIETLEVLEIAEKKEKEREEQLAECLAAQEVSELEIYVKCGEQSYRLGFTAVQYEKNWKIHSLKEGLLYETDIPACVQEEREAKKTYVLPNQLTGANYFQAPISEKTPQRAVEQFIYAIEKGDLTRALAFATTESSQDTSPELLKKQGEYAKELKTLYGFLGTEDARLYGKSEEQLNKLRGKLNPEYVYLDLIKVIPIETEENTETVKQYAGLYSYNGKNYLTGYTLCRQEDGWQIQSLSAPALSLESGEVRLSKEESRKTSEQSVLKA